Protein 7P4X (pdb70)

Organism: Aquarana catesbeiana (NCBI:txid8400)

InterPro domains:
  IPR004275 Frog antimicrobial peptide, propeptide [PF03032] (2-37)
  IPR012521 Frog antimicrobial peptide, brevinin-2/esculentin type [PF08023] (41-69)

Solvent-accessible surface area: 2917 Å² total; per-residue (Å²): 65,203,106,94,119,122,84,76,80,43,110,96,135,44,91,111,80,117,97,73,82,146,27,104,153,72,51,68,69,82,118

Secondary structure (DSSP, 8-state):
---TTHHHHHHHHHHHHHHHHHHHHSSSS--

Structure (mmCIF, N/CA/C/O backbone):
data_7P4X
#
_entry.id   7P4X
#
loop_
_atom_site.group_PDB
_atom_site.id
_atom_site.type_symbol
_atom_site.label_atom_id
_atom_site.label_alt_id
_atom_site.label_comp_id
_atom_site.label_asym_id
_atom_site.label_entity_id
_atom_site.label_seq_id
_atom_site.pdbx_PDB_ins_code
_atom_site.Cartn_x
_atom_site.Cartn_y
_atom_site.Cartn_z
_atom_site.occupancy
_atom_site.B_iso_or_equiv
_atom_site.auth_seq_id
_atom_site.auth_comp_id
_atom_site.auth_asym_id
_atom_site.auth_atom_id
_atom_site.pdbx_PDB_model_num
ATOM 1 N N . GLY A 1 1 ? 3.851 -2.023 -0.903 1.00 0.00 1 GLY A N 1
ATOM 2 C CA . GLY A 1 1 ? 4.284 -0.725 -0.435 1.00 0.00 1 GLY A CA 1
ATOM 3 C C . GLY A 1 1 ? 5.230 -0.103 -1.414 1.00 0.00 1 GLY A C 1
ATOM 4 O O . GLY A 1 1 ? 4.936 0.935 -2.002 1.00 0.00 1 GLY A O 1
ATOM 8 N N . PHE A 1 2 ? 6.398 -0.742 -1.604 1.00 0.00 2 PHE A N 1
ATOM 9 C CA . PHE A 1 2 ? 7.516 -0.199 -2.362 1.00 0.00 2 PHE A CA 1
ATOM 10 C C . PHE A 1 2 ? 7.787 -0.996 -3.630 1.00 0.00 2 PHE A C 1
ATOM 11 O O . PHE A 1 2 ? 8.844 -0.899 -4.245 1.00 0.00 2 PHE A O 1
ATOM 28 N N . LEU A 1 3 ? 6.824 -1.831 -4.066 1.00 0.00 3 LEU A N 1
ATOM 29 C CA . LEU A 1 3 ? 6.987 -2.708 -5.216 1.00 0.00 3 LEU A CA 1
ATOM 30 C C . LEU A 1 3 ? 6.830 -1.976 -6.549 1.00 0.00 3 LEU A C 1
ATOM 31 O O . LEU A 1 3 ? 7.161 -2.517 -7.600 1.00 0.00 3 LEU A O 1
ATOM 47 N N . ASP A 1 4 ? 6.260 -0.753 -6.517 1.00 0.00 4 ASP A N 1
ATOM 48 C CA . ASP A 1 4 ? 6.155 0.330 -7.493 1.00 0.00 4 ASP A CA 1
ATOM 49 C C . ASP A 1 4 ? 6.118 0.062 -8.994 1.00 0.00 4 ASP A C 1
ATOM 50 O O . ASP A 1 4 ? 6.517 0.861 -9.845 1.00 0.00 4 ASP A O 1
ATOM 59 N N . ILE A 1 5 ? 5.534 -1.088 -9.312 1.00 0.00 5 ILE A N 1
ATOM 60 C CA . ILE A 1 5 ? 5.125 -1.573 -10.603 1.00 0.00 5 ILE A CA 1
ATOM 61 C C . ILE A 1 5 ? 3.844 -2.262 -10.196 1.00 0.00 5 ILE A C 1
ATOM 62 O O . ILE A 1 5 ? 2.751 -1.769 -10.446 1.00 0.00 5 ILE A O 1
ATOM 78 N N . ILE A 1 6 ? 3.971 -3.356 -9.411 1.00 0.00 6 ILE A N 1
ATOM 79 C CA . ILE A 1 6 ? 2.896 -4.223 -8.938 1.00 0.00 6 ILE A CA 1
ATOM 80 C C . ILE A 1 6 ? 1.823 -3.480 -8.151 1.00 0.00 6 ILE A C 1
ATOM 81 O O . ILE A 1 6 ? 0.630 -3.729 -8.311 1.00 0.00 6 ILE A O 1
ATOM 97 N N . LYS A 1 7 ? 2.231 -2.492 -7.318 1.00 0.00 7 LYS A N 1
ATOM 98 C CA . LYS A 1 7 ? 1.338 -1.662 -6.520 1.00 0.00 7 LYS A CA 1
ATOM 99 C C . LYS A 1 7 ? 0.313 -0.889 -7.346 1.00 0.00 7 LYS A C 1
ATOM 100 O O . LYS A 1 7 ? -0.772 -0.578 -6.858 1.00 0.00 7 LYS A O 1
ATOM 119 N N . ASP A 1 8 ? 0.614 -0.582 -8.627 1.00 0.00 8 ASP A N 1
ATOM 120 C CA . ASP A 1 8 ? -0.269 0.228 -9.436 1.00 0.00 8 ASP A CA 1
ATOM 121 C C . ASP A 1 8 ? -0.621 -0.381 -10.780 1.00 0.00 8 ASP A C 1
ATOM 122 O O . ASP A 1 8 ? -1.740 -0.177 -11.239 1.00 0.00 8 ASP A O 1
ATOM 131 N N . THR A 1 9 ? 0.219 -1.223 -11.417 1.00 0.00 9 THR A N 1
ATOM 132 C CA . THR A 1 9 ? -0.178 -1.933 -12.639 1.00 0.00 9 THR A CA 1
ATOM 133 C C . THR A 1 9 ? -1.316 -2.907 -12.414 1.00 0.00 9 THR A C 1
ATOM 134 O O . THR A 1 9 ? -2.237 -3.000 -13.220 1.00 0.00 9 THR A O 1
ATOM 145 N N . GLY A 1 10 ? -1.315 -3.633 -11.273 1.00 0.00 10 GLY A N 1
ATOM 146 C CA . GLY A 1 10 ? -2.415 -4.524 -10.913 1.00 0.00 10 GLY A CA 1
ATOM 147 C C . GLY A 1 10 ? -3.705 -3.800 -10.613 1.00 0.00 10 GLY A C 1
ATOM 148 O O . GLY A 1 10 ? -4.789 -4.266 -10.957 1.00 0.00 10 GLY A O 1
ATOM 152 N N . LYS A 1 11 ? -3.622 -2.60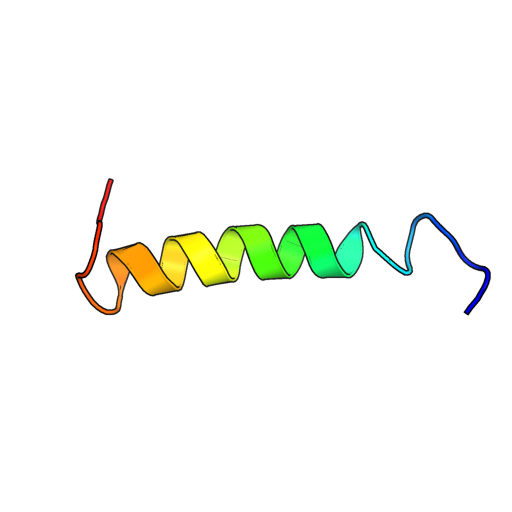3 -9.992 1.00 0.00 11 LYS A N 1
ATOM 153 C CA . LYS A 1 11 ? -4.783 -1.755 -9.778 1.00 0.00 11 LYS A CA 1
ATOM 154 C C . LYS A 1 11 ? -5.316 -1.176 -11.078 1.00 0.00 11 LYS A C 1
ATOM 155 O O . LYS A 1 11 ? -6.515 -1.210 -11.328 1.00 0.00 11 LYS A O 1
ATOM 174 N N . GLU A 1 12 ? -4.428 -0.680 -11.963 1.00 0.00 12 GLU A N 1
ATOM 175 C CA . GLU A 1 12 ? -4.762 -0.138 -13.270 1.00 0.00 12 GLU A CA 1
ATOM 176 C C . GLU A 1 12 ? -5.424 -1.172 -14.172 1.00 0.00 12 GLU A C 1
ATOM 177 O O . GLU A 1 12 ? -6.452 -0.920 -14.798 1.00 0.00 12 GLU A O 1
ATOM 189 N N . PHE A 1 13 ? -4.902 -2.417 -14.191 1.00 0.00 13 PHE A N 1
ATOM 190 C CA . PHE A 1 13 ? -5.495 -3.521 -14.923 1.00 0.00 13 PHE A CA 1
ATOM 191 C C . PHE A 1 13 ? -6.928 -3.817 -14.483 1.00 0.00 13 PHE A C 1
ATOM 192 O O . PHE A 1 13 ? -7.836 -3.899 -15.309 1.00 0.00 13 PHE A O 1
ATOM 209 N N . ALA A 1 14 ? -7.175 -3.906 -13.159 1.00 0.00 14 ALA A N 1
ATOM 210 C CA . ALA A 1 14 ? -8.507 -4.075 -12.619 1.00 0.00 14 ALA A CA 1
ATOM 211 C C . ALA A 1 14 ? -9.433 -2.883 -12.857 1.00 0.00 14 ALA A C 1
ATOM 212 O O . ALA A 1 14 ? -10.554 -3.045 -13.332 1.00 0.00 14 ALA A O 1
ATOM 219 N N . VAL A 1 15 ? -8.972 -1.644 -12.586 1.00 0.00 15 VAL A N 1
ATOM 220 C CA . VAL A 1 15 ? -9.740 -0.412 -12.736 1.00 0.00 15 VAL A CA 1
ATOM 221 C C . VAL A 1 15 ? -10.159 -0.154 -14.174 1.00 0.00 15 VAL A C 1
ATOM 222 O O . VAL A 1 15 ? -11.295 0.236 -14.437 1.00 0.00 15 VAL A O 1
ATOM 235 N N . LYS A 1 16 ? -9.278 -0.418 -15.159 1.00 0.00 16 LYS A N 1
ATOM 236 C CA . LYS A 1 16 ? -9.594 -0.311 -16.573 1.00 0.00 16 LYS A CA 1
ATOM 237 C C . LYS A 1 16 ? -10.752 -1.210 -16.996 1.00 0.00 16 LYS A C 1
ATOM 238 O O . LYS A 1 16 ? -11.686 -0.782 -17.679 1.00 0.00 16 LYS A O 1
ATOM 257 N N . ILE A 1 17 ? -10.735 -2.485 -16.552 1.00 0.00 17 ILE A N 1
ATOM 258 C CA . ILE A 1 17 ? -11.813 -3.432 -16.784 1.00 0.00 17 ILE A CA 1
ATOM 259 C C . ILE A 1 17 ? -13.078 -3.026 -16.041 1.00 0.00 17 ILE A C 1
ATOM 260 O O . ILE A 1 17 ? -14.158 -2.963 -16.625 1.00 0.00 17 ILE A O 1
ATOM 276 N N . LEU A 1 18 ? -12.971 -2.668 -14.745 1.00 0.00 18 LEU A N 1
ATOM 277 C CA . LEU A 1 18 ? -14.092 -2.254 -13.918 1.00 0.00 18 LEU A CA 1
ATOM 278 C C . LEU A 1 18 ? -14.788 -0.999 -14.410 1.00 0.00 18 LEU A C 1
ATOM 279 O O . LEU A 1 18 ? -16.013 -0.938 -14.424 1.00 0.00 18 LEU A O 1
ATOM 295 N N . ASN A 1 19 ? -14.046 0.033 -14.858 1.00 0.00 19 ASN A N 1
ATOM 296 C CA . ASN A 1 19 ? -14.624 1.231 -15.441 1.00 0.00 19 ASN A CA 1
ATOM 297 C C . ASN A 1 19 ? -15.361 0.949 -16.754 1.00 0.00 19 ASN A C 1
ATOM 298 O O . ASN A 1 19 ? -16.468 1.433 -16.983 1.00 0.00 19 ASN A O 1
ATOM 309 N N . ASN A 1 20 ? -14.786 0.106 -17.642 1.00 0.00 20 ASN A N 1
ATOM 310 C CA . ASN A 1 20 ? -15.450 -0.316 -18.868 1.00 0.00 20 ASN A CA 1
ATOM 311 C C . ASN A 1 20 ? -16.724 -1.118 -18.578 1.00 0.00 20 ASN A C 1
ATOM 312 O O . ASN A 1 20 ? -17.790 -0.869 -19.140 1.00 0.00 20 ASN A O 1
ATOM 323 N N . LEU A 1 21 ? -16.656 -2.059 -17.616 1.00 0.00 21 LEU A N 1
ATOM 324 C CA . LEU A 1 21 ? -17.804 -2.793 -17.117 1.00 0.00 21 LEU A CA 1
ATOM 325 C C . LEU A 1 21 ? -18.850 -1.899 -16.470 1.00 0.00 21 LEU A C 1
ATOM 326 O O . LEU A 1 21 ? -20.040 -2.091 -16.685 1.00 0.00 21 LEU A O 1
ATOM 342 N N . LYS A 1 22 ? -18.463 -0.867 -15.696 1.00 0.00 22 LYS A N 1
ATOM 343 C CA . LYS A 1 22 ? -19.385 0.111 -15.139 1.00 0.00 22 LYS A CA 1
ATOM 344 C C . LYS A 1 22 ? -20.153 0.870 -16.216 1.00 0.00 22 LYS A C 1
ATOM 345 O O . LYS A 1 22 ? -21.369 1.032 -16.130 1.00 0.00 22 LYS A O 1
ATOM 364 N N . CYS A 1 23 ? -19.464 1.296 -17.293 1.00 0.00 23 CYS A N 1
ATOM 365 C CA . CYS A 1 23 ? -20.080 1.895 -18.466 1.00 0.00 23 CYS A CA 1
ATOM 366 C C . CYS A 1 23 ? -21.049 0.983 -19.202 1.00 0.00 23 CYS A C 1
ATOM 367 O O . CYS A 1 23 ? -22.143 1.405 -19.572 1.00 0.00 23 CYS A O 1
ATOM 374 N N . LYS A 1 24 ? -20.685 -0.294 -19.442 1.00 0.00 24 LYS A N 1
ATOM 375 C CA . LYS A 1 24 ? -21.560 -1.219 -20.144 1.00 0.00 24 LYS A CA 1
ATOM 376 C C . LYS A 1 24 ? -22.664 -1.835 -19.294 1.00 0.00 24 LYS A C 1
ATOM 377 O O . LYS A 1 24 ? -23.816 -1.884 -19.710 1.00 0.00 24 LYS A O 1
ATOM 396 N N . LEU A 1 25 ? -22.354 -2.318 -18.077 1.00 0.00 25 LEU A N 1
ATOM 397 C CA . LEU A 1 25 ? -23.263 -3.125 -17.280 1.00 0.00 25 LEU 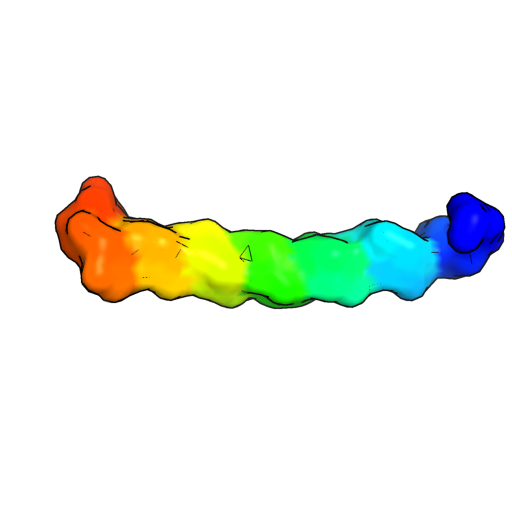A CA 1
ATOM 398 C C . LEU A 1 25 ? -24.207 -2.290 -16.426 1.00 0.00 25 LEU A C 1
ATOM 399 O O . LEU A 1 25 ? -25.266 -2.753 -16.012 1.00 0.00 25 LEU A O 1
ATOM 415 N N . ALA A 1 26 ? -23.883 -1.000 -16.187 1.00 0.00 26 ALA A N 1
ATOM 416 C CA . ALA A 1 26 ? -24.831 -0.073 -15.596 1.00 0.00 26 ALA A CA 1
ATOM 417 C C . ALA A 1 26 ? -25.445 0.823 -16.661 1.00 0.00 26 ALA A C 1
ATOM 418 O O . ALA A 1 26 ? -26.253 1.695 -16.362 1.00 0.00 26 ALA A O 1
ATOM 425 N N . GLY A 1 27 ? -25.076 0.616 -17.945 1.00 0.00 27 GLY A N 1
ATOM 426 C CA . GLY A 1 27 ? -25.723 1.237 -19.098 1.00 0.00 27 GLY A CA 1
ATOM 427 C C . GLY A 1 27 ? -25.365 2.674 -19.368 1.00 0.00 27 GLY A C 1
ATOM 428 O O . GLY A 1 27 ? -25.889 3.278 -20.296 1.00 0.00 27 GLY A O 1
ATOM 432 N N . GLY A 1 28 ? -24.453 3.271 -18.576 1.00 0.00 28 GLY A N 1
ATOM 433 C CA . GLY A 1 28 ? -24.230 4.715 -18.598 1.00 0.00 28 GLY A CA 1
ATOM 434 C C . GLY A 1 28 ? -23.377 5.248 -19.715 1.00 0.00 28 GLY A C 1
ATOM 435 O O . GLY A 1 28 ? -23.386 6.446 -19.974 1.00 0.00 28 GLY A O 1
ATOM 439 N N . CYS A 1 29 ? -22.628 4.381 -20.417 1.00 0.00 29 CYS A N 1
ATOM 440 C CA . CYS A 1 29 ? -21.827 4.803 -21.560 1.00 0.00 29 CYS A CA 1
ATOM 441 C C . CYS A 1 29 ? -21.302 3.618 -22.372 1.00 0.00 29 CYS A C 1
ATOM 442 O O . CYS A 1 29 ? -20.096 3.553 -22.610 1.00 0.00 29 CYS A O 1
ATOM 449 N N . PRO A 1 30 ? -22.088 2.626 -22.796 1.00 0.00 30 PRO A N 1
ATOM 450 C CA . PRO A 1 30 ? -21.573 1.469 -23.526 1.00 0.00 30 PRO A CA 1
ATOM 451 C C . PRO A 1 30 ? -20.853 1.763 -24.851 1.00 0.00 30 PRO A C 1
ATOM 452 O O . PRO A 1 30 ? -21.519 2.261 -25.757 1.00 0.00 30 PRO A O 1
ATOM 463 N N . PRO A 1 31 ? -19.587 1.418 -25.104 1.00 0.00 31 PRO A N 1
ATOM 464 C CA . PRO A 1 31 ? -19.043 1.469 -26.458 1.00 0.00 31 PRO A CA 1
ATOM 465 C C . PRO A 1 31 ? -19.526 0.283 -27.275 1.00 0.00 31 PRO A C 1
ATOM 466 O O . PRO A 1 31 ? -19.645 -0.824 -26.724 1.00 0.00 31 PRO A O 1
ATOM 477 N N . GLY A 1 1 ? 1.727 -2.304 -3.240 1.00 0.00 1 GLY A N 2
ATOM 478 C CA . GLY A 1 1 ? 1.378 -1.669 -1.979 1.00 0.00 1 GLY A CA 2
ATOM 479 C C . GLY A 1 1 ? 2.330 -0.569 -1.640 1.00 0.00 1 GLY A C 2
ATOM 480 O O . GLY A 1 1 ? 2.147 0.137 -0.658 1.00 0.00 1 GLY A O 2
ATOM 484 N N . PHE A 1 2 ? 3.342 -0.392 -2.502 1.00 0.00 2 PHE A N 2
ATOM 485 C CA . PHE A 1 2 ? 4.512 0.454 -2.316 1.00 0.00 2 PHE A CA 2
ATOM 486 C C . PHE A 1 2 ? 5.536 0.055 -3.366 1.00 0.00 2 PHE A C 2
ATOM 487 O O . PHE A 1 2 ? 6.244 0.893 -3.913 1.00 0.00 2 PHE A O 2
ATOM 504 N N . LEU A 1 3 ? 5.597 -1.247 -3.718 1.00 0.00 3 LEU A N 2
ATOM 505 C CA . LEU A 1 3 ? 6.673 -1.854 -4.482 1.00 0.00 3 LEU A CA 2
ATOM 506 C C . LEU A 1 3 ? 6.708 -1.538 -5.983 1.00 0.00 3 LEU A C 2
ATOM 507 O O . LEU A 1 3 ? 6.620 -2.439 -6.818 1.00 0.00 3 LEU A O 2
ATOM 523 N N . ASP A 1 4 ? 6.812 -0.237 -6.331 1.00 0.00 4 ASP A N 2
ATOM 524 C CA . ASP A 1 4 ? 7.347 0.411 -7.529 1.00 0.00 4 ASP A CA 2
ATOM 525 C C . ASP A 1 4 ? 6.738 0.088 -8.913 1.00 0.00 4 ASP A C 2
ATOM 526 O O . ASP A 1 4 ? 6.753 0.900 -9.841 1.00 0.00 4 ASP A O 2
ATOM 535 N N . ILE A 1 5 ? 6.113 -1.084 -9.063 1.00 0.00 5 ILE A N 2
ATOM 536 C CA . ILE A 1 5 ? 5.445 -1.530 -10.270 1.00 0.00 5 ILE A CA 2
ATOM 537 C C . ILE A 1 5 ? 4.110 -2.105 -9.851 1.00 0.00 5 ILE A C 2
ATOM 538 O O . ILE A 1 5 ? 3.059 -1.805 -10.421 1.00 0.00 5 ILE A O 2
ATOM 554 N N . ILE A 1 6 ? 4.112 -2.909 -8.764 1.00 0.00 6 ILE A N 2
ATOM 555 C CA . ILE A 1 6 ? 2.967 -3.641 -8.232 1.00 0.00 6 ILE A CA 2
ATOM 556 C C . ILE A 1 6 ? 1.849 -2.708 -7.796 1.00 0.00 6 ILE A C 2
ATOM 557 O O . ILE A 1 6 ? 0.667 -2.963 -8.020 1.00 0.00 6 ILE A O 2
ATOM 573 N N . LYS A 1 7 ? 2.218 -1.546 -7.214 1.00 0.00 7 LYS A N 2
ATOM 574 C CA . LYS A 1 7 ? 1.289 -0.572 -6.669 1.00 0.00 7 LYS A CA 2
ATOM 575 C C . LYS A 1 7 ? 0.382 0.076 -7.706 1.00 0.00 7 LYS A C 2
ATOM 576 O O . LYS A 1 7 ? -0.625 0.687 -7.351 1.00 0.00 7 LYS A O 2
ATOM 595 N N . ASP A 1 8 ? 0.706 -0.003 -9.013 1.00 0.00 8 ASP A N 2
ATOM 596 C CA . ASP A 1 8 ? -0.177 0.561 -10.013 1.00 0.00 8 ASP A CA 2
ATOM 597 C C . ASP A 1 8 ? -0.473 -0.371 -11.176 1.00 0.00 8 ASP A C 2
ATOM 598 O O . ASP A 1 8 ? -1.562 -0.305 -11.730 1.00 0.00 8 ASP A O 2
ATOM 607 N N . THR A 1 9 ? 0.406 -1.325 -11.542 1.00 0.00 9 THR A N 2
ATOM 608 C CA . THR A 1 9 ? 0.075 -2.306 -12.588 1.00 0.00 9 THR A CA 2
ATOM 609 C C . THR A 1 9 ? -1.099 -3.205 -12.226 1.00 0.00 9 THR A C 2
ATOM 610 O O . THR A 1 9 ? -2.022 -3.395 -13.018 1.00 0.00 9 THR A O 2
ATOM 621 N N . GLY A 1 10 ? -1.132 -3.722 -10.977 1.00 0.00 10 GLY A N 2
ATOM 622 C CA . GLY A 1 10 ? -2.264 -4.495 -10.469 1.00 0.00 10 GLY A CA 2
ATOM 623 C C . GLY A 1 10 ? -3.516 -3.675 -10.290 1.00 0.00 10 GLY A C 2
ATOM 624 O O . GLY A 1 10 ? -4.628 -4.156 -10.497 1.00 0.00 10 GLY A O 2
ATOM 628 N N . LYS A 1 11 ? -3.363 -2.379 -9.942 1.00 0.00 11 LYS A N 2
ATOM 629 C CA . LYS A 1 11 ? -4.469 -1.438 -9.902 1.00 0.00 11 LYS A CA 2
ATOM 630 C C . LYS A 1 11 ? -5.063 -1.205 -11.276 1.00 0.00 11 LYS A C 2
ATOM 631 O O . LYS A 1 11 ? -6.271 -1.286 -11.462 1.00 0.00 11 LYS A O 2
ATOM 650 N N . GLU A 1 12 ? -4.220 -0.933 -12.289 1.00 0.00 12 GLU A N 2
ATOM 651 C CA . GLU A 1 12 ? -4.651 -0.625 -13.635 1.00 0.00 12 GLU A CA 2
ATOM 652 C C . GLU A 1 12 ? -5.382 -1.751 -14.317 1.00 0.00 12 GLU A C 2
ATOM 653 O O . GLU A 1 12 ? -6.396 -1.507 -14.967 1.00 0.00 12 GLU A O 2
ATOM 665 N N . PHE A 1 13 ? -4.933 -3.010 -14.146 1.00 0.00 13 PHE A N 2
ATOM 666 C CA . PHE A 1 13 ? -5.640 -4.160 -14.679 1.00 0.00 13 PHE A CA 2
ATOM 667 C C . PHE A 1 13 ? -7.068 -4.273 -14.134 1.00 0.00 13 PHE A C 2
ATOM 668 O O . PHE A 1 13 ? -8.032 -4.345 -14.891 1.00 0.00 13 PHE A O 2
ATOM 685 N N . ALA A 1 14 ? -7.254 -4.203 -12.800 1.00 0.00 14 ALA A N 2
ATOM 686 C CA . ALA A 1 14 ? -8.578 -4.250 -12.216 1.00 0.00 14 ALA A CA 2
ATOM 687 C C . ALA A 1 14 ? -9.427 -3.008 -12.489 1.00 0.00 14 ALA A C 2
ATOM 688 O O . ALA A 1 14 ? -10.568 -3.095 -12.940 1.00 0.00 14 ALA A O 2
ATOM 695 N N . VAL A 1 15 ? -8.871 -1.802 -12.261 1.00 0.00 15 VAL A N 2
ATOM 696 C CA . VAL A 1 15 ? -9.575 -0.536 -12.395 1.00 0.00 15 VAL A CA 2
ATOM 697 C C . VAL A 1 15 ? -9.973 -0.231 -13.824 1.00 0.00 15 VAL A C 2
ATOM 698 O O . VAL A 1 15 ? -11.082 0.234 -14.078 1.00 0.00 15 VAL A O 2
ATOM 711 N N . LYS A 1 16 ? -9.112 -0.493 -14.829 1.00 0.00 16 LYS A N 2
ATOM 712 C CA . LYS A 1 16 ? -9.491 -0.257 -16.212 1.00 0.00 16 LYS A CA 2
ATOM 713 C C . LYS A 1 16 ? -10.577 -1.205 -16.722 1.00 0.00 16 LYS A C 2
ATOM 714 O O . LYS A 1 16 ? -11.476 -0.798 -17.458 1.00 0.00 16 LYS A O 2
ATOM 733 N N . ILE A 1 17 ? -10.568 -2.487 -16.289 1.00 0.00 17 ILE A N 2
ATOM 734 C CA . ILE A 1 17 ? -11.677 -3.407 -16.523 1.00 0.00 17 ILE A CA 2
ATOM 735 C C . ILE A 1 17 ? -12.963 -2.932 -15.846 1.00 0.00 17 ILE A C 2
ATOM 736 O O . ILE A 1 17 ? -14.017 -2.886 -16.477 1.00 0.00 17 ILE A O 2
ATOM 752 N N . LEU A 1 18 ? -12.908 -2.478 -14.575 1.00 0.00 18 LEU A N 2
ATOM 753 C CA . LEU A 1 18 ? -14.042 -1.880 -13.877 1.00 0.00 18 LEU A CA 2
ATOM 754 C C . LEU A 1 18 ? -14.579 -0.618 -14.549 1.00 0.00 18 LEU A C 2
ATOM 755 O O . LEU A 1 18 ? -15.786 -0.409 -14.640 1.00 0.00 18 LEU A O 2
ATOM 771 N N . ASN A 1 19 ? -13.694 0.246 -15.083 1.00 0.00 19 ASN A N 2
ATOM 772 C CA . ASN A 1 19 ? -14.046 1.410 -15.879 1.00 0.00 19 ASN A CA 2
ATOM 773 C C . ASN A 1 19 ? -14.816 1.029 -17.148 1.00 0.00 19 ASN A C 2
ATOM 774 O O . ASN A 1 19 ? -15.821 1.653 -17.483 1.00 0.00 19 ASN A O 2
ATOM 785 N N . ASN A 1 20 ? -14.376 -0.025 -17.865 1.00 0.00 20 ASN A N 2
ATOM 786 C CA . ASN A 1 20 ? -15.082 -0.584 -19.007 1.00 0.00 20 ASN A CA 2
ATOM 787 C C . ASN A 1 20 ? -16.437 -1.187 -18.607 1.00 0.00 20 ASN A C 2
ATOM 788 O O . ASN A 1 20 ? -17.464 -0.955 -19.243 1.00 0.00 20 ASN A O 2
ATOM 799 N N . LEU A 1 21 ? -16.491 -1.939 -17.488 1.00 0.00 21 LEU A N 2
ATOM 800 C CA . LEU A 1 21 ? -17.719 -2.474 -16.924 1.00 0.00 21 LEU A CA 2
ATOM 801 C C . LEU A 1 21 ? -18.716 -1.402 -16.504 1.00 0.00 21 LEU A C 2
ATOM 802 O O . LEU A 1 21 ? -19.918 -1.553 -16.695 1.00 0.00 21 LEU A O 2
ATOM 818 N N . LYS A 1 22 ? -18.264 -0.259 -15.959 1.00 0.00 22 LYS A N 2
ATOM 819 C CA . LYS A 1 22 ? -19.126 0.875 -15.671 1.00 0.00 22 LYS A CA 2
ATOM 820 C C . LYS A 1 22 ? -19.830 1.416 -16.916 1.00 0.00 22 LYS A C 2
ATOM 821 O O . LYS A 1 22 ? -21.030 1.688 -16.910 1.00 0.00 22 LYS A O 2
ATOM 840 N N . CYS A 1 23 ? -19.102 1.533 -18.041 1.00 0.00 23 CYS A N 2
ATOM 841 C CA . CYS A 1 23 ? -19.694 1.873 -19.320 1.00 0.00 23 CYS A CA 2
ATOM 842 C C . CYS A 1 23 ? -20.600 0.797 -19.910 1.00 0.00 23 CYS A C 2
ATOM 843 O O . CYS A 1 23 ? -21.710 1.078 -20.351 1.00 0.00 23 CYS A O 2
ATOM 850 N N . LYS A 1 24 ? -20.149 -0.473 -19.944 1.00 0.00 24 LYS A N 2
ATOM 851 C CA . LYS A 1 24 ? -20.854 -1.547 -20.628 1.00 0.00 24 LYS A CA 2
ATOM 852 C C . LYS A 1 24 ? -21.902 -2.282 -19.809 1.00 0.00 24 LYS A C 2
ATOM 853 O O . LYS A 1 24 ? -23.010 -2.501 -20.286 1.00 0.00 24 LYS A O 2
ATOM 872 N N . LEU A 1 25 ? -21.574 -2.705 -18.575 1.00 0.00 25 LEU A N 2
ATOM 873 C CA . LEU A 1 25 ? -22.437 -3.513 -17.727 1.00 0.00 25 LEU A CA 2
ATOM 874 C C . LEU A 1 25 ? -23.399 -2.654 -16.929 1.00 0.00 25 LEU A C 2
ATOM 875 O O . LEU A 1 25 ? -24.566 -2.990 -16.751 1.00 0.00 25 LEU A O 2
ATOM 891 N N . ALA A 1 26 ? -22.932 -1.488 -16.443 1.00 0.00 26 ALA A N 2
ATOM 892 C CA . ALA A 1 26 ? -23.762 -0.595 -15.660 1.00 0.00 26 ALA A CA 2
ATOM 893 C C . ALA A 1 26 ? -24.392 0.492 -16.519 1.00 0.00 26 ALA A C 2
ATOM 894 O O . ALA A 1 26 ? -25.129 1.339 -16.023 1.00 0.00 26 ALA A O 2
ATOM 901 N N . GLY A 1 27 ? -24.143 0.464 -17.847 1.00 0.00 27 GLY A N 2
ATOM 902 C CA . GLY A 1 27 ? -24.860 1.281 -18.819 1.00 0.00 27 GLY A CA 2
ATOM 903 C C . GLY A 1 27 ? -24.439 2.722 -18.918 1.00 0.00 27 GLY A C 2
ATOM 904 O O . GLY A 1 27 ? -25.082 3.504 -19.609 1.00 0.00 27 GLY A O 2
ATOM 908 N N . GLY A 1 28 ? -23.351 3.135 -18.239 1.00 0.00 28 GLY A N 2
ATOM 909 C CA . GLY A 1 28 ? -23.056 4.553 -18.041 1.00 0.00 28 GLY A CA 2
ATOM 910 C C . GLY A 1 28 ? -22.447 5.297 -19.201 1.00 0.00 28 GLY A C 2
ATOM 911 O O . GLY A 1 28 ? -22.308 6.513 -19.135 1.00 0.00 28 GLY A O 2
ATOM 915 N N . CYS A 1 29 ? -22.084 4.590 -20.287 1.00 0.00 29 CYS A N 2
ATOM 916 C CA . CYS A 1 29 ? -21.455 5.163 -21.474 1.00 0.00 29 CYS A CA 2
ATOM 917 C C . CYS A 1 29 ? -21.135 4.088 -22.516 1.00 0.00 29 CYS A C 2
ATOM 918 O O . CYS A 1 29 ? -20.015 4.068 -23.023 1.00 0.00 29 CYS A O 2
ATOM 925 N N . PRO A 1 30 ? -22.007 3.128 -22.832 1.00 0.00 30 PRO A N 2
ATOM 926 C CA . PRO A 1 30 ? -21.638 1.938 -23.600 1.00 0.00 30 PRO A CA 2
ATOM 927 C C . PRO A 1 30 ? -21.039 2.188 -24.993 1.00 0.00 30 PRO A C 2
ATOM 928 O O . PRO A 1 30 ? -21.767 2.708 -25.837 1.00 0.00 30 PRO A O 2
ATOM 939 N N . PRO A 1 31 ? -19.820 1.780 -25.354 1.00 0.00 31 PRO A N 2
ATOM 940 C CA . PRO A 1 31 ? -19.355 1.913 -26.732 1.00 0.00 31 PRO A CA 2
ATOM 941 C C . PRO A 1 31 ? -19.925 0.804 -27.597 1.00 0.00 31 PRO A C 2
ATOM 942 O O . PRO A 1 31 ? -20.277 -0.257 -27.059 1.00 0.00 31 PRO A O 2
ATOM 953 N N . GLY A 1 1 ? 0.754 1.646 -3.167 1.00 0.00 1 GLY A N 3
ATOM 954 C CA . GLY A 1 1 ? 1.945 1.804 -3.982 1.00 0.00 1 GLY A CA 3
ATOM 955 C C . GLY A 1 1 ? 3.217 1.476 -3.249 1.00 0.00 1 GLY A C 3
ATOM 956 O O . GLY A 1 1 ? 3.197 0.982 -2.119 1.00 0.00 1 GLY A O 3
ATOM 960 N N . PHE A 1 2 ? 4.345 1.717 -3.931 1.00 0.00 2 PHE A N 3
ATOM 961 C CA . PHE A 1 2 ? 5.724 1.607 -3.486 1.00 0.00 2 PHE A CA 3
ATOM 962 C C . PHE A 1 2 ? 6.260 0.201 -3.681 1.00 0.00 2 PHE A C 3
ATOM 963 O O . PHE A 1 2 ? 7.256 -0.190 -3.079 1.00 0.00 2 PHE A O 3
ATOM 980 N N . LEU A 1 3 ? 5.623 -0.587 -4.571 1.00 0.00 3 LEU A N 3
ATOM 981 C CA . LEU A 1 3 ? 6.067 -1.925 -4.926 1.00 0.00 3 LEU A CA 3
ATOM 982 C C . LEU A 1 3 ? 6.376 -1.957 -6.417 1.00 0.00 3 LEU A C 3
ATOM 983 O O . LEU A 1 3 ? 6.583 -3.023 -6.998 1.00 0.00 3 LEU A O 3
ATOM 999 N N . ASP A 1 4 ? 6.394 -0.767 -7.058 1.00 0.00 4 ASP A N 3
ATOM 1000 C CA . ASP A 1 4 ? 6.807 -0.428 -8.413 1.00 0.00 4 ASP A CA 3
ATOM 1001 C C . ASP A 1 4 ? 5.947 -1.017 -9.544 1.00 0.00 4 ASP A C 3
ATOM 1002 O O . ASP A 1 4 ? 5.857 -0.478 -10.646 1.00 0.00 4 ASP A O 3
ATOM 1011 N N . ILE A 1 5 ? 5.218 -2.105 -9.247 1.00 0.00 5 ILE A N 3
ATOM 1012 C CA . ILE A 1 5 ? 4.291 -2.783 -10.131 1.00 0.00 5 ILE A CA 3
ATOM 1013 C C . ILE A 1 5 ? 3.056 -3.142 -9.324 1.00 0.00 5 ILE A C 3
ATOM 1014 O O . ILE A 1 5 ? 1.933 -2.755 -9.641 1.00 0.00 5 ILE A O 3
ATOM 1030 N N . ILE A 1 6 ? 3.229 -3.923 -8.237 1.00 0.00 6 ILE A N 3
ATOM 1031 C CA . ILE A 1 6 ? 2.181 -4.716 -7.603 1.00 0.00 6 ILE A CA 3
ATOM 1032 C C . ILE A 1 6 ? 0.975 -3.926 -7.108 1.00 0.00 6 ILE A C 3
ATOM 1033 O O . ILE A 1 6 ? -0.171 -4.316 -7.325 1.00 0.00 6 ILE A O 3
ATOM 1049 N N . LYS A 1 7 ? 1.184 -2.762 -6.466 1.00 0.00 7 LYS A N 3
ATOM 1050 C CA . LYS A 1 7 ? 0.094 -1.940 -5.971 1.00 0.00 7 LYS A CA 3
ATOM 1051 C C . LYS A 1 7 ? 0.097 -0.627 -6.726 1.00 0.00 7 LYS A C 3
ATOM 1052 O O . LYS A 1 7 ? -0.524 0.358 -6.328 1.00 0.00 7 LYS A O 3
ATOM 1071 N N . ASP A 1 8 ? 0.814 -0.595 -7.854 1.00 0.00 8 ASP A N 3
ATOM 1072 C CA . ASP A 1 8 ? 1.283 0.621 -8.467 1.00 0.00 8 ASP A CA 3
ATOM 1073 C C . ASP A 1 8 ? 0.736 0.711 -9.883 1.00 0.00 8 ASP A C 3
ATOM 1074 O O . ASP A 1 8 ? 0.207 1.747 -10.274 1.00 0.00 8 ASP A O 3
ATOM 1083 N N . THR A 1 9 ? 0.782 -0.408 -10.639 1.00 0.00 9 THR A N 3
ATOM 1084 C CA . THR A 1 9 ? 0.108 -0.579 -11.926 1.00 0.00 9 THR A CA 3
ATOM 1085 C C . THR A 1 9 ? -0.761 -1.831 -11.941 1.00 0.00 9 THR A C 3
ATOM 1086 O O . THR A 1 9 ? -1.578 -2.036 -12.839 1.00 0.00 9 THR A O 3
ATOM 1097 N N . GLY A 1 10 ? -0.638 -2.714 -10.923 1.00 0.00 10 GLY A N 3
ATOM 1098 C CA . GLY A 1 10 ? -1.428 -3.940 -10.814 1.00 0.00 10 GLY A CA 3
ATOM 1099 C C . GLY A 1 10 ? -2.892 -3.726 -10.529 1.00 0.00 10 GLY A C 3
ATOM 1100 O O . GLY A 1 10 ? -3.743 -4.506 -10.950 1.00 0.00 10 GLY A O 3
ATOM 1104 N N . LYS A 1 11 ? -3.237 -2.636 -9.815 1.00 0.00 11 LYS A N 3
ATOM 1105 C CA . LYS A 1 11 ? -4.616 -2.264 -9.537 1.00 0.00 11 LYS A CA 3
ATOM 1106 C C . LYS A 1 11 ? -5.304 -1.800 -10.807 1.00 0.00 11 LYS A C 3
ATOM 1107 O O . LYS A 1 11 ? -6.437 -2.158 -11.117 1.00 0.00 11 LYS A O 3
ATOM 1126 N N . GLU A 1 12 ? -4.567 -0.986 -11.577 1.00 0.00 12 GLU A N 3
ATOM 1127 C CA . GLU A 1 12 ? -4.941 -0.252 -12.760 1.00 0.00 12 GLU A CA 3
ATOM 1128 C C . GLU A 1 12 ? -5.438 -1.157 -13.861 1.00 0.00 12 GLU A C 3
ATOM 1129 O O . GLU A 1 12 ? -6.394 -0.826 -14.557 1.00 0.00 12 GLU A O 3
ATOM 1141 N N . PHE A 1 13 ? -4.838 -2.354 -14.021 1.00 0.00 13 PHE A N 3
ATOM 1142 C CA . PHE A 1 13 ? -5.329 -3.370 -14.935 1.00 0.00 13 PHE A CA 3
ATOM 1143 C C . PHE A 1 13 ? -6.763 -3.807 -14.612 1.00 0.00 13 PHE A C 3
ATOM 1144 O O . PHE A 1 13 ? -7.646 -3.784 -15.470 1.00 0.00 13 PHE A O 3
ATOM 1161 N N . ALA A 1 14 ? -7.048 -4.133 -13.334 1.00 0.00 14 ALA A N 3
ATOM 1162 C CA . ALA A 1 14 ? -8.379 -4.467 -12.872 1.00 0.00 14 ALA A CA 3
ATOM 1163 C C . ALA A 1 14 ? -9.343 -3.286 -12.914 1.00 0.00 14 ALA A C 3
ATOM 1164 O O . ALA A 1 14 ? -10.458 -3.397 -13.415 1.00 0.00 14 ALA A O 3
ATOM 1171 N N . VAL A 1 15 ? -8.914 -2.098 -12.442 1.00 0.00 15 VAL A N 3
ATOM 1172 C CA . VAL A 1 15 ? -9.699 -0.868 -12.431 1.00 0.00 15 VAL A CA 3
ATOM 1173 C C . VAL A 1 15 ? -10.090 -0.415 -13.832 1.00 0.00 15 VAL A C 3
ATOM 1174 O O . VAL A 1 15 ? -11.230 -0.021 -14.081 1.00 0.00 15 VAL A O 3
ATOM 1187 N N . LYS A 1 16 ? -9.173 -0.506 -14.818 1.00 0.00 16 LYS A N 3
ATOM 1188 C CA . LYS A 1 16 ? -9.467 -0.229 -16.212 1.00 0.00 16 LYS A CA 3
ATOM 1189 C C . LYS A 1 16 ? -10.518 -1.168 -16.786 1.00 0.00 16 LYS A C 3
ATOM 1190 O O . LYS A 1 16 ? -11.421 -0.739 -17.505 1.00 0.00 16 LYS A O 3
ATOM 1209 N N . ILE A 1 17 ? -10.449 -2.479 -16.470 1.00 0.00 17 ILE A N 3
ATOM 1210 C CA . ILE A 1 17 ? -11.483 -3.442 -16.832 1.00 0.00 17 ILE A CA 3
ATOM 1211 C C . ILE A 1 17 ? -12.812 -3.140 -16.148 1.00 0.00 17 ILE A C 3
ATOM 1212 O O . ILE A 1 17 ? -13.845 -3.070 -16.810 1.00 0.00 17 ILE A O 3
ATOM 1228 N N . LEU A 1 18 ? -12.819 -2.870 -14.827 1.00 0.00 18 LEU A N 3
ATOM 1229 C CA . LEU A 1 18 ? -14.018 -2.540 -14.071 1.00 0.00 18 LEU A CA 3
ATOM 1230 C C . LEU A 1 18 ? -14.708 -1.272 -14.544 1.00 0.00 18 LEU A C 3
ATOM 1231 O O . LEU A 1 18 ? -15.918 -1.257 -14.737 1.00 0.00 18 LEU A O 3
ATOM 1247 N N . ASN A 1 19 ? -13.963 -0.182 -14.815 1.00 0.00 19 ASN A N 3
ATOM 1248 C CA . ASN A 1 19 ? -14.518 1.048 -15.362 1.00 0.00 19 ASN A CA 3
ATOM 1249 C C . ASN A 1 19 ? -15.114 0.840 -16.764 1.00 0.00 19 ASN A C 3
ATOM 1250 O O . ASN A 1 19 ? -16.188 1.331 -17.108 1.00 0.00 19 ASN A O 3
ATOM 1261 N N . ASN A 1 20 ? -14.438 0.029 -17.608 1.00 0.00 20 ASN A N 3
ATOM 1262 C CA . ASN A 1 20 ? -14.939 -0.380 -18.910 1.00 0.00 20 ASN A CA 3
ATOM 1263 C C . ASN A 1 20 ? -16.244 -1.175 -18.812 1.00 0.00 20 ASN A C 3
ATOM 1264 O O . ASN A 1 20 ? -17.167 -0.961 -19.597 1.00 0.00 20 ASN A O 3
ATOM 1275 N N . LEU A 1 21 ? -16.341 -2.110 -17.846 1.00 0.00 21 LEU A N 3
ATOM 1276 C CA . LEU A 1 21 ? -17.560 -2.832 -17.531 1.00 0.00 21 LEU A CA 3
ATOM 1277 C C . LEU A 1 21 ? -18.663 -1.931 -17.000 1.00 0.00 21 LEU A C 3
ATOM 1278 O O . LEU A 1 21 ? -19.793 -2.004 -17.473 1.00 0.00 21 LEU A O 3
ATOM 1294 N N . LYS A 1 22 ? -18.357 -1.005 -16.064 1.00 0.00 22 LYS A N 3
ATOM 1295 C CA . LYS A 1 22 ? -19.315 -0.056 -15.515 1.00 0.00 22 LYS A CA 3
ATOM 1296 C C . LYS A 1 22 ? -19.951 0.818 -16.576 1.00 0.00 22 LYS A C 3
ATOM 1297 O O . LYS A 1 22 ? -21.167 0.985 -16.608 1.00 0.00 22 LYS A O 3
ATOM 1316 N N . CYS A 1 23 ? -19.154 1.349 -17.524 1.00 0.00 23 CYS A N 3
ATOM 1317 C CA . CYS A 1 23 ? -19.691 2.085 -18.656 1.00 0.00 23 CYS A CA 3
ATOM 1318 C C . CYS A 1 23 ? -20.630 1.227 -19.499 1.00 0.00 23 CYS A C 3
ATOM 1319 O O . CYS A 1 23 ? -21.739 1.638 -19.835 1.00 0.00 23 CYS A O 3
ATOM 1326 N N . LYS A 1 24 ? -20.232 -0.025 -19.802 1.00 0.00 24 LYS A N 3
ATOM 1327 C CA . LYS A 1 24 ? -21.031 -0.934 -20.597 1.00 0.00 24 LYS A CA 3
ATOM 1328 C C . LYS A 1 24 ? -22.332 -1.422 -19.954 1.00 0.00 24 LYS A C 3
ATOM 1329 O O . LYS A 1 24 ? -23.353 -1.494 -20.640 1.00 0.00 24 LYS A O 3
ATOM 1348 N N . LEU A 1 25 ? -22.334 -1.796 -18.656 1.00 0.00 25 LEU A N 3
ATOM 1349 C CA . LEU A 1 25 ? -23.485 -2.450 -18.038 1.00 0.00 25 LEU A CA 3
ATOM 1350 C C . LEU A 1 25 ? -24.169 -1.677 -16.920 1.00 0.00 25 LEU A C 3
ATOM 1351 O O . LEU A 1 25 ? -25.335 -1.934 -16.636 1.00 0.00 25 LEU A O 3
ATOM 1367 N N . ALA A 1 26 ? -23.512 -0.682 -16.285 1.00 0.00 26 ALA A N 3
ATOM 1368 C CA . ALA A 1 26 ? -24.138 0.090 -15.220 1.00 0.00 26 ALA A CA 3
ATOM 1369 C C . ALA A 1 26 ? -24.559 1.469 -15.715 1.00 0.00 26 ALA A C 3
ATOM 1370 O O . ALA A 1 26 ? -25.267 2.207 -15.039 1.00 0.00 26 ALA A O 3
ATOM 1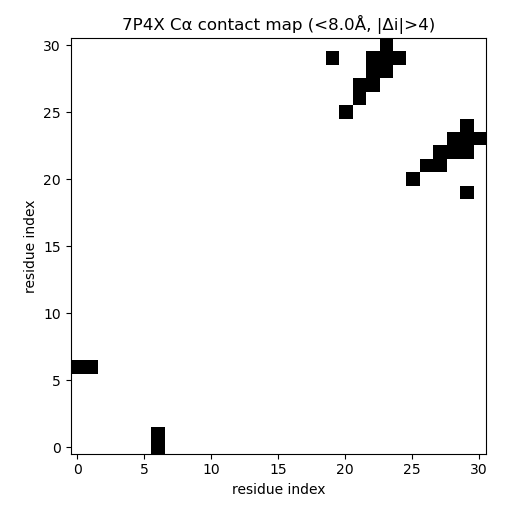377 N N . GLY A 1 27 ? -24.163 1.822 -16.955 1.00 0.00 27 GLY A N 3
ATOM 1378 C CA . GLY A 1 27 ? -24.631 3.009 -17.662 1.00 0.00 27 GLY A CA 3
ATOM 1379 C C . GLY A 1 27 ? -25.281 2.616 -18.955 1.00 0.00 27 GLY A C 3
ATOM 1380 O O . GLY A 1 27 ? -26.463 2.844 -19.184 1.00 0.00 27 GLY A O 3
ATOM 1384 N N . GLY A 1 28 ? -24.501 1.998 -19.860 1.00 0.00 28 GLY A N 3
ATOM 1385 C CA . GLY A 1 28 ? -25.015 1.373 -21.072 1.00 0.00 28 GLY A CA 3
ATOM 1386 C C . GLY A 1 28 ? -24.258 1.764 -22.309 1.00 0.00 28 GLY A C 3
ATOM 1387 O O . GLY A 1 28 ? -24.480 1.202 -23.382 1.00 0.00 28 GLY A O 3
ATOM 1391 N N . CYS A 1 29 ? -23.289 2.683 -22.185 1.00 0.00 29 CYS A N 3
ATOM 1392 C CA . CYS A 1 29 ? -22.518 3.233 -23.283 1.00 0.00 29 CYS A CA 3
ATOM 1393 C C . CYS A 1 29 ? -21.407 2.306 -23.775 1.00 0.00 29 CYS A C 3
ATOM 1394 O O . CYS A 1 29 ? -20.903 1.483 -23.009 1.00 0.00 29 CYS A O 3
ATOM 1401 N N . PRO A 1 30 ? -20.953 2.367 -25.020 1.00 0.00 30 PRO A N 3
ATOM 1402 C CA . PRO A 1 30 ? -19.588 1.979 -25.335 1.00 0.00 30 PRO A CA 3
ATOM 1403 C C . PRO A 1 30 ? -18.620 3.074 -24.862 1.00 0.00 30 PRO A C 3
ATOM 1404 O O . PRO A 1 30 ? -18.931 4.246 -25.072 1.00 0.00 30 PRO A O 3
ATOM 1415 N N . PRO A 1 31 ? -17.476 2.818 -24.244 1.00 0.00 31 PRO A N 3
ATOM 1416 C CA . PRO A 1 31 ? -16.532 3.877 -23.908 1.00 0.00 31 PRO A CA 3
ATOM 1417 C C . PRO A 1 31 ? -15.741 4.302 -25.135 1.00 0.00 31 PRO A C 3
ATOM 1418 O O . PRO A 1 31 ? -14.631 3.803 -25.334 1.00 0.00 31 PRO A O 3
ATOM 1429 N N . GLY A 1 1 ? 0.535 2.374 -3.576 1.00 0.00 1 GLY A N 4
ATOM 1430 C CA . GLY A 1 1 ? 1.786 2.097 -4.252 1.00 0.00 1 GLY A CA 4
ATOM 1431 C C . GLY A 1 1 ? 2.878 1.738 -3.288 1.00 0.00 1 GLY A C 4
ATOM 1432 O O . GLY A 1 1 ? 2.639 1.715 -2.078 1.00 0.00 1 GLY A O 4
ATOM 1436 N N . PHE A 1 2 ? 4.076 1.436 -3.836 1.00 0.00 2 PHE A N 4
ATOM 1437 C CA . PHE A 1 2 ? 5.383 1.249 -3.206 1.00 0.00 2 PHE A CA 4
ATOM 1438 C C . PHE A 1 2 ? 6.291 0.365 -4.070 1.00 0.00 2 PHE A C 4
ATOM 1439 O O . PHE A 1 2 ? 7.506 0.529 -4.050 1.00 0.00 2 PHE A O 4
ATOM 1456 N N . LEU A 1 3 ? 5.752 -0.613 -4.831 1.00 0.00 3 LEU A N 4
ATOM 1457 C CA . LEU A 1 3 ? 6.563 -1.674 -5.422 1.00 0.00 3 LEU A CA 4
ATOM 1458 C C . LEU A 1 3 ? 6.655 -1.556 -6.936 1.00 0.00 3 LEU A C 4
ATOM 1459 O O . LEU A 1 3 ? 6.972 -2.540 -7.604 1.00 0.00 3 LEU A O 4
ATOM 1475 N N . ASP A 1 4 ? 6.338 -0.375 -7.511 1.00 0.00 4 ASP A N 4
ATOM 1476 C CA . ASP A 1 4 ? 6.424 0.010 -8.922 1.00 0.00 4 ASP A CA 4
ATOM 1477 C C . ASP A 1 4 ? 5.460 -0.753 -9.861 1.00 0.00 4 ASP A C 4
ATOM 1478 O O . ASP A 1 4 ? 4.971 -0.223 -10.856 1.00 0.00 4 ASP A O 4
ATOM 1487 N N . ILE A 1 5 ? 5.011 -1.961 -9.462 1.00 0.00 5 ILE A N 4
ATOM 1488 C CA . ILE A 1 5 ? 3.996 -2.742 -10.151 1.00 0.00 5 ILE A CA 4
ATOM 1489 C C . ILE A 1 5 ? 2.919 -3.178 -9.168 1.00 0.00 5 ILE A C 4
ATOM 1490 O O . ILE A 1 5 ? 1.731 -2.931 -9.373 1.00 0.00 5 ILE A O 4
ATOM 1506 N N . ILE A 1 6 ? 3.299 -3.850 -8.060 1.00 0.00 6 ILE A N 4
ATOM 1507 C CA . ILE A 1 6 ? 2.415 -4.701 -7.262 1.00 0.00 6 ILE A CA 4
ATOM 1508 C C . ILE A 1 6 ? 1.218 -4.007 -6.610 1.00 0.00 6 ILE A C 4
ATOM 1509 O O . ILE A 1 6 ? 0.094 -4.501 -6.665 1.00 0.00 6 ILE A O 4
ATOM 1525 N N . LYS A 1 7 ? 1.395 -2.815 -6.010 1.00 0.00 7 LYS A N 4
ATOM 1526 C CA . LYS A 1 7 ? 0.287 -2.042 -5.464 1.00 0.00 7 LYS A CA 4
ATOM 1527 C C . LYS A 1 7 ? 0.023 -0.861 -6.377 1.00 0.00 7 LYS A C 4
ATOM 1528 O O . LYS A 1 7 ? -0.755 0.047 -6.077 1.00 0.00 7 LYS A O 4
ATOM 1547 N N . ASP A 1 8 ? 0.705 -0.834 -7.526 1.00 0.00 8 ASP A N 4
ATOM 1548 C CA . ASP A 1 8 ? 1.047 0.371 -8.225 1.00 0.00 8 ASP A CA 4
ATOM 1549 C C . ASP A 1 8 ? 0.337 0.360 -9.571 1.00 0.00 8 ASP A C 4
ATOM 1550 O O . ASP A 1 8 ? -0.836 0.739 -9.646 1.00 0.00 8 ASP A O 4
ATOM 1559 N N . THR A 1 9 ? 0.983 -0.107 -10.656 1.00 0.00 9 THR A N 4
ATOM 1560 C CA . THR A 1 9 ? 0.358 -0.204 -11.974 1.00 0.00 9 THR A CA 4
ATOM 1561 C C . THR A 1 9 ? -0.450 -1.472 -12.164 1.00 0.00 9 THR A C 4
ATOM 1562 O O . THR A 1 9 ? -1.342 -1.526 -13.005 1.00 0.00 9 THR A O 4
ATOM 1573 N N . GLY A 1 10 ? -0.258 -2.508 -11.315 1.00 0.00 10 GLY A N 4
ATOM 1574 C CA . GLY A 1 10 ? -0.983 -3.777 -11.424 1.00 0.00 10 GLY A CA 4
ATOM 1575 C C . GLY A 1 10 ? -2.419 -3.686 -10.980 1.00 0.00 10 GLY A C 4
ATOM 1576 O O . GLY A 1 10 ? -3.231 -4.570 -11.233 1.00 0.00 10 GLY A O 4
ATOM 1580 N N . LYS A 1 11 ? -2.793 -2.550 -10.362 1.00 0.00 11 LYS A N 4
ATOM 1581 C CA . LYS A 1 11 ? -4.167 -2.185 -10.081 1.00 0.00 11 LYS A CA 4
ATOM 1582 C C . LYS A 1 11 ? -5.002 -1.998 -11.338 1.00 0.00 11 LYS A C 4
ATOM 1583 O O . LYS A 1 11 ? -6.190 -2.310 -11.348 1.00 0.00 11 LYS A O 4
ATOM 1602 N N . GLU A 1 12 ? -4.397 -1.481 -12.430 1.00 0.00 12 GLU A N 4
ATOM 1603 C CA . GLU A 1 12 ? -5.059 -1.107 -13.668 1.00 0.00 12 GLU A CA 4
ATOM 1604 C C . GLU A 1 12 ? -5.813 -2.242 -14.335 1.00 0.00 12 GLU A C 4
ATOM 1605 O O . GLU A 1 12 ? -6.920 -2.053 -14.837 1.00 0.00 12 GLU A O 4
ATOM 1617 N N . PHE A 1 13 ? -5.248 -3.466 -14.298 1.00 0.00 13 PHE A N 4
ATOM 1618 C CA . PHE A 1 13 ? -5.833 -4.666 -14.870 1.00 0.00 13 PHE A CA 4
ATOM 1619 C C . PHE A 1 13 ? -7.213 -4.982 -14.293 1.00 0.00 13 PHE A C 4
ATOM 1620 O O . PHE A 1 13 ? -8.136 -5.353 -15.009 1.00 0.00 13 PHE A O 4
ATOM 1637 N N . ALA A 1 14 ? -7.411 -4.793 -12.976 1.00 0.00 14 ALA A N 4
ATOM 1638 C CA . ALA A 1 14 ? -8.737 -4.893 -12.410 1.00 0.00 14 ALA A CA 4
ATOM 1639 C C . ALA A 1 14 ? -9.487 -3.565 -12.476 1.00 0.00 14 ALA A C 4
ATOM 1640 O O . ALA A 1 14 ? -10.561 -3.461 -13.060 1.00 0.00 14 ALA A O 4
ATOM 1647 N N . VAL A 1 15 ? -8.928 -2.490 -11.888 1.00 0.00 15 VAL A N 4
ATOM 1648 C CA . VAL A 1 15 ? -9.644 -1.249 -11.626 1.00 0.00 15 VAL A CA 4
ATOM 1649 C C . VAL A 1 15 ? -10.045 -0.486 -12.877 1.00 0.00 15 VAL A C 4
ATOM 1650 O O . VAL A 1 15 ? -11.180 -0.029 -13.009 1.00 0.00 15 VAL A O 4
ATOM 1663 N N . LYS A 1 16 ? -9.134 -0.329 -13.858 1.00 0.00 16 LYS A N 4
ATOM 1664 C CA . LYS A 1 16 ? -9.424 0.417 -15.068 1.00 0.00 16 LYS A CA 4
ATOM 1665 C C . LYS A 1 16 ? -10.389 -0.323 -15.974 1.00 0.00 16 LYS A C 4
ATOM 1666 O O . LYS A 1 16 ? -11.352 0.248 -16.491 1.00 0.00 16 LYS A O 4
ATOM 1685 N N . ILE A 1 17 ? -10.173 -1.644 -16.137 1.00 0.00 17 ILE A N 4
ATOM 1686 C CA . ILE A 1 17 ? -11.030 -2.511 -16.926 1.00 0.00 17 ILE A CA 4
ATOM 1687 C C . ILE A 1 17 ? -12.429 -2.635 -16.334 1.00 0.00 17 ILE A C 4
ATOM 1688 O O . ILE A 1 17 ? -13.412 -2.455 -17.046 1.00 0.00 17 ILE A O 4
ATOM 1704 N N . LEU A 1 18 ? -12.582 -2.849 -15.007 1.00 0.00 18 LEU A N 4
ATOM 1705 C CA . LEU A 1 18 ? -13.886 -2.868 -14.351 1.00 0.00 18 LEU A CA 4
ATOM 1706 C C . LEU A 1 18 ? -14.633 -1.545 -14.438 1.00 0.00 18 LEU A C 4
ATOM 1707 O O . LEU A 1 18 ? -15.836 -1.518 -14.686 1.00 0.00 18 LEU A O 4
ATOM 1723 N N . ASN A 1 19 ? -13.932 -0.398 -14.295 1.00 0.00 19 ASN A N 4
ATOM 1724 C CA . ASN A 1 19 ? -14.518 0.925 -14.453 1.00 0.00 19 ASN A CA 4
ATOM 1725 C C . ASN A 1 19 ? -15.104 1.135 -15.857 1.00 0.00 19 ASN A C 4
ATOM 1726 O O . ASN A 1 19 ? -16.207 1.666 -16.014 1.00 0.00 19 ASN A O 4
ATOM 1737 N N . ASN A 1 20 ? -14.387 0.673 -16.904 1.00 0.00 20 ASN A N 4
ATOM 1738 C CA . ASN A 1 20 ? -14.879 0.623 -18.270 1.00 0.00 20 ASN A CA 4
ATOM 1739 C C . ASN A 1 20 ? -16.032 -0.375 -18.469 1.00 0.00 20 ASN A C 4
ATOM 1740 O O . ASN A 1 20 ? -17.066 -0.045 -19.047 1.00 0.00 20 ASN A O 4
ATOM 1751 N N . LEU A 1 21 ? -15.912 -1.617 -17.953 1.00 0.00 21 LEU A N 4
ATOM 1752 C CA . LEU A 1 21 ? -16.924 -2.657 -18.085 1.00 0.00 21 LEU A CA 4
ATOM 1753 C C . LEU A 1 21 ? -18.252 -2.297 -17.451 1.00 0.00 21 LEU A C 4
ATOM 1754 O O . LEU A 1 21 ? -19.308 -2.537 -18.033 1.00 0.00 21 LEU A O 4
ATOM 1770 N N . LYS A 1 22 ? -18.247 -1.661 -16.263 1.00 0.00 22 LYS A N 4
ATOM 1771 C CA . LYS A 1 22 ? -19.472 -1.243 -15.608 1.00 0.00 22 LYS A CA 4
ATOM 1772 C C . LYS A 1 22 ? -20.183 -0.107 -16.334 1.00 0.00 22 LYS A C 4
ATOM 1773 O O . LYS A 1 22 ? -21.391 0.064 -16.219 1.00 0.00 22 LYS A O 4
ATOM 1792 N N . CYS A 1 23 ? -19.492 0.668 -17.203 1.00 0.00 23 CYS A N 4
ATOM 1793 C CA . CYS A 1 23 ? -20.201 1.555 -18.120 1.00 0.00 23 CYS A CA 4
ATOM 1794 C C . CYS A 1 23 ? -21.083 0.759 -19.077 1.00 0.00 23 CYS A C 4
ATOM 1795 O O . CYS A 1 23 ? -22.260 1.055 -19.252 1.00 0.00 23 CYS A O 4
ATOM 1802 N N . LYS A 1 24 ? -20.545 -0.334 -19.651 1.00 0.00 24 LYS A N 4
ATOM 1803 C CA . LYS A 1 24 ? -21.286 -1.216 -20.529 1.00 0.00 24 LYS A CA 4
ATOM 1804 C C . LYS A 1 24 ? -22.393 -2.018 -19.841 1.00 0.00 24 LYS A C 4
ATOM 1805 O O . LYS A 1 24 ? -23.492 -2.146 -20.385 1.00 0.00 24 LYS A O 4
ATOM 1824 N N . LEU A 1 25 ? -22.142 -2.599 -18.647 1.00 0.00 25 LEU A N 4
ATOM 1825 C CA . LEU A 1 25 ? -23.094 -3.517 -18.028 1.00 0.00 25 LEU A CA 4
ATOM 1826 C C . LEU A 1 25 ? -23.932 -2.936 -16.900 1.00 0.00 25 LEU A C 4
ATOM 1827 O O . LEU A 1 25 ? -25.046 -3.403 -16.683 1.00 0.00 25 LEU A O 4
ATOM 1843 N N . ALA A 1 26 ? -23.474 -1.888 -16.183 1.00 0.00 26 ALA A N 4
ATOM 1844 C CA . ALA A 1 26 ? -24.265 -1.275 -15.130 1.00 0.00 26 ALA A CA 4
ATOM 1845 C C . ALA A 1 26 ? -25.021 -0.072 -15.657 1.00 0.00 26 ALA A C 4
ATOM 1846 O O . ALA A 1 26 ? -26.242 0.010 -15.546 1.00 0.00 26 ALA A O 4
ATOM 1853 N N . GLY A 1 27 ? -24.296 0.879 -16.292 1.00 0.00 27 GLY A N 4
ATOM 1854 C CA . GLY A 1 27 ? -24.882 2.077 -16.895 1.00 0.00 27 GLY A CA 4
ATOM 1855 C C . GLY A 1 27 ? -25.447 1.859 -18.275 1.00 0.00 27 GLY A C 4
ATOM 1856 O O . GLY A 1 27 ? -26.115 2.719 -18.839 1.00 0.00 27 GLY A O 4
ATOM 1860 N N . GLY A 1 28 ? -25.181 0.683 -18.866 1.00 0.00 28 GLY A N 4
ATOM 1861 C CA . GLY A 1 28 ? -25.755 0.226 -20.125 1.00 0.00 28 GLY A CA 4
ATOM 1862 C C . GLY A 1 28 ? -25.154 0.795 -21.390 1.00 0.00 28 GLY A C 4
ATOM 1863 O O . GLY A 1 28 ? -25.526 0.380 -22.490 1.00 0.00 28 GLY A O 4
ATOM 1867 N N . CYS A 1 29 ? -24.169 1.702 -21.301 1.00 0.00 29 CYS A N 4
ATOM 1868 C CA . CYS A 1 29 ? -23.743 2.534 -22.415 1.00 0.00 29 CYS A CA 4
ATOM 1869 C C . CYS A 1 29 ? -22.662 1.888 -23.283 1.00 0.00 29 CYS A C 4
ATOM 1870 O O . CYS A 1 29 ? -21.738 1.269 -22.753 1.00 0.00 29 CYS A O 4
ATOM 1877 N N . PRO A 1 30 ? -22.695 1.951 -24.612 1.00 0.00 30 PRO A N 4
ATOM 1878 C CA . PRO A 1 30 ? -21.512 1.682 -25.419 1.00 0.00 30 PRO A CA 4
ATOM 1879 C C . PRO A 1 30 ? -20.528 2.852 -25.330 1.00 0.00 30 PRO A C 4
ATOM 1880 O O . PRO A 1 30 ? -20.986 3.978 -25.125 1.00 0.00 30 PRO A O 4
ATOM 1891 N N . PRO A 1 31 ? -19.216 2.686 -25.439 1.00 0.00 31 PRO A N 4
ATOM 1892 C CA . PRO A 1 31 ? -18.316 3.807 -25.667 1.00 0.00 31 PRO A CA 4
ATOM 1893 C C . PRO A 1 31 ? -18.431 4.328 -27.094 1.00 0.00 31 PRO A C 4
ATOM 1894 O O . PRO A 1 31 ? -18.987 3.633 -27.948 1.00 0.00 31 PRO A O 4
ATOM 1905 N N . GLY A 1 1 ? 3.331 0.246 -1.291 1.00 0.00 1 GLY A N 5
ATOM 1906 C CA . GLY A 1 1 ? 2.885 1.348 -2.118 1.00 0.00 1 GLY A CA 5
ATOM 1907 C C . GLY A 1 1 ? 3.949 1.744 -3.095 1.00 0.00 1 GLY A C 5
ATOM 1908 O O . GLY A 1 1 ? 3.677 2.348 -4.127 1.00 0.00 1 GLY A O 5
ATOM 1912 N N . PHE A 1 2 ? 5.209 1.395 -2.796 1.00 0.00 2 PHE A N 5
ATOM 1913 C CA . PHE A 1 2 ? 6.383 1.880 -3.504 1.00 0.00 2 PHE A CA 5
ATOM 1914 C C . PHE A 1 2 ? 6.839 0.909 -4.595 1.00 0.00 2 PHE A C 5
ATOM 1915 O O . PHE A 1 2 ? 7.869 1.080 -5.234 1.00 0.00 2 PHE A O 5
ATOM 1932 N N . LEU A 1 3 ? 6.049 -0.151 -4.858 1.00 0.00 3 LEU A N 5
ATOM 1933 C CA . LEU A 1 3 ? 6.372 -1.214 -5.797 1.00 0.00 3 LEU A CA 5
ATOM 1934 C C . LEU A 1 3 ? 6.539 -0.753 -7.245 1.00 0.00 3 LEU A C 5
ATOM 1935 O O . LEU A 1 3 ? 7.353 -1.293 -7.986 1.00 0.00 3 LEU A O 5
ATOM 1951 N N . ASP A 1 4 ? 5.704 0.212 -7.683 1.00 0.00 4 ASP A N 5
ATOM 1952 C CA . ASP A 1 4 ? 5.728 0.889 -8.977 1.00 0.00 4 ASP A CA 5
ATOM 1953 C C . ASP A 1 4 ? 5.648 0.004 -10.235 1.00 0.00 4 ASP A C 5
ATOM 1954 O O . ASP A 1 4 ? 5.990 0.381 -11.358 1.00 0.00 4 ASP A O 5
ATOM 1963 N N . ILE A 1 5 ? 5.121 -1.215 -10.035 1.00 0.00 5 ILE A N 5
ATOM 1964 C CA . ILE A 1 5 ? 4.655 -2.129 -11.058 1.00 0.00 5 ILE A CA 5
ATOM 1965 C C . ILE A 1 5 ? 3.391 -2.724 -10.479 1.00 0.00 5 ILE A C 5
ATOM 1966 O O . ILE A 1 5 ? 2.289 -2.488 -10.962 1.00 0.00 5 ILE A O 5
ATOM 1982 N N . ILE A 1 6 ? 3.517 -3.476 -9.362 1.00 0.00 6 ILE A N 5
ATOM 1983 C CA . ILE A 1 6 ? 2.449 -4.230 -8.708 1.00 0.00 6 ILE A CA 5
ATOM 1984 C C . ILE A 1 6 ? 1.287 -3.349 -8.266 1.00 0.00 6 ILE A C 5
ATOM 1985 O O . ILE A 1 6 ? 0.117 -3.709 -8.379 1.00 0.00 6 ILE A O 5
ATOM 2001 N N . LYS A 1 7 ? 1.581 -2.111 -7.817 1.00 0.00 7 LYS A N 5
ATOM 2002 C CA . LYS A 1 7 ? 0.573 -1.187 -7.334 1.00 0.00 7 LYS A CA 5
ATOM 2003 C C . LYS A 1 7 ? -0.063 -0.403 -8.474 1.00 0.00 7 LYS A C 5
ATOM 2004 O O . LYS A 1 7 ? -0.870 0.502 -8.260 1.00 0.00 7 LYS A O 5
ATOM 2023 N N . ASP A 1 8 ? 0.253 -0.759 -9.735 1.00 0.00 8 ASP A N 5
ATOM 2024 C CA . ASP A 1 8 ? -0.265 -0.096 -10.908 1.00 0.00 8 ASP A CA 5
ATOM 2025 C C . ASP A 1 8 ? -0.881 -1.089 -11.858 1.00 0.00 8 ASP A C 5
ATOM 2026 O O . ASP A 1 8 ? -2.051 -0.950 -12.199 1.00 0.00 8 ASP A O 5
ATOM 2035 N N . THR A 1 9 ? -0.156 -2.152 -12.252 1.00 0.00 9 THR A N 5
ATOM 2036 C CA . THR A 1 9 ? -0.678 -3.202 -13.123 1.00 0.00 9 THR A CA 5
ATOM 2037 C C . THR A 1 9 ? -1.823 -3.962 -12.484 1.00 0.00 9 THR A C 5
ATOM 2038 O O . THR A 1 9 ? -2.853 -4.189 -13.114 1.00 0.00 9 THR A O 5
ATOM 2049 N N . GLY A 1 10 ? -1.685 -4.311 -11.185 1.00 0.00 10 GLY A N 5
ATOM 2050 C CA . GLY A 1 10 ? -2.736 -4.893 -10.353 1.00 0.00 10 GLY A CA 5
ATOM 2051 C C . GLY A 1 10 ? -4.034 -4.124 -10.332 1.00 0.00 10 GLY A C 5
ATOM 2052 O O . GLY A 1 10 ? -5.097 -4.667 -10.623 1.00 0.00 10 GLY A O 5
ATOM 2056 N N . LYS A 1 11 ? -3.988 -2.815 -9.995 1.00 0.00 11 LYS A N 5
ATOM 2057 C CA . LYS A 1 11 ? -5.183 -1.985 -10.038 1.00 0.00 11 LYS A CA 5
ATOM 2058 C C . LYS A 1 11 ? -5.724 -1.759 -11.441 1.00 0.00 11 LYS A C 5
ATOM 2059 O O . LYS A 1 11 ? -6.926 -1.865 -11.649 1.00 0.00 11 LYS A O 5
ATOM 2078 N N . GLU A 1 12 ? -4.872 -1.483 -12.449 1.00 0.00 12 GLU A N 5
ATOM 2079 C CA . GLU A 1 12 ? -5.314 -1.255 -13.816 1.00 0.00 12 GLU A CA 5
ATOM 2080 C C . GLU A 1 12 ? -5.985 -2.450 -14.460 1.00 0.00 12 GLU A C 5
ATOM 2081 O O . GLU A 1 12 ? -6.993 -2.300 -15.146 1.00 0.00 12 GLU A O 5
ATOM 2093 N N . PHE A 1 13 ? -5.478 -3.679 -14.230 1.00 0.00 13 PHE A N 5
ATOM 2094 C CA . PHE A 1 13 ? -6.105 -4.888 -14.733 1.00 0.00 13 PHE A CA 5
ATOM 2095 C C . PHE A 1 13 ? -7.526 -5.064 -14.201 1.00 0.00 13 PHE A C 5
ATOM 2096 O O . PHE A 1 13 ? -8.464 -5.290 -14.959 1.00 0.00 13 PHE A O 5
ATOM 2113 N N . ALA A 1 14 ? -7.745 -4.894 -12.883 1.00 0.00 14 ALA A N 5
ATOM 2114 C CA . ALA A 1 14 ? -9.084 -4.957 -12.338 1.00 0.00 14 ALA A CA 5
ATOM 2115 C C . ALA A 1 14 ? -9.966 -3.767 -12.715 1.00 0.00 14 ALA A C 5
ATOM 2116 O O . ALA A 1 14 ? -11.066 -3.927 -13.239 1.00 0.00 14 ALA A O 5
ATOM 2123 N N . VAL A 1 15 ? -9.489 -2.526 -12.494 1.00 0.00 15 VAL A N 5
ATOM 2124 C CA . VAL A 1 15 ? -10.276 -1.315 -12.667 1.00 0.00 15 VAL A CA 5
ATOM 2125 C C . VAL A 1 15 ? -10.625 -1.033 -14.115 1.00 0.00 15 VAL A C 5
ATOM 2126 O O . VAL A 1 15 ? -11.770 -0.719 -14.432 1.00 0.00 15 VAL A O 5
ATOM 2139 N N . LYS A 1 16 ? -9.672 -1.163 -15.060 1.00 0.00 16 LYS A N 5
ATOM 2140 C CA . LYS A 1 16 ? -9.942 -0.885 -16.459 1.00 0.00 16 LYS A CA 5
ATOM 2141 C C . LYS A 1 16 ? -10.881 -1.903 -17.100 1.00 0.00 16 LYS A C 5
ATOM 2142 O O . LYS A 1 16 ? -11.769 -1.551 -17.879 1.00 0.00 16 LYS A O 5
ATOM 2161 N N . ILE A 1 17 ? -10.750 -3.202 -16.748 1.00 0.00 17 ILE A N 5
ATOM 2162 C CA . ILE A 1 17 ? -11.704 -4.228 -17.153 1.00 0.00 17 ILE A CA 5
ATOM 2163 C C . ILE A 1 17 ? -13.086 -3.994 -16.551 1.00 0.00 17 ILE A C 5
ATOM 2164 O O . ILE A 1 17 ? -14.085 -4.032 -17.267 1.00 0.00 17 ILE A O 5
ATOM 2180 N N . LEU A 1 18 ? -13.197 -3.660 -15.245 1.00 0.00 18 LEU A N 5
ATOM 2181 C CA . LEU A 1 18 ? -14.463 -3.291 -14.619 1.00 0.00 18 LEU A CA 5
ATOM 2182 C C . LEU A 1 18 ? -15.103 -2.047 -15.222 1.00 0.00 18 LEU A C 5
ATOM 2183 O O . LEU A 1 18 ? -16.312 -2.009 -15.446 1.00 0.00 18 LEU A O 5
ATOM 2199 N N . ASN A 1 19 ? -14.302 -1.013 -15.555 1.00 0.00 19 ASN A N 5
ATOM 2200 C CA . ASN A 1 19 ? -14.739 0.166 -16.284 1.00 0.00 19 ASN A CA 5
ATOM 2201 C C . ASN A 1 19 ? -15.293 -0.197 -17.659 1.00 0.00 19 ASN A C 5
ATOM 2202 O O . ASN A 1 19 ? -16.347 0.291 -18.052 1.00 0.00 19 ASN A O 5
ATOM 2213 N N . ASN A 1 20 ? -14.631 -1.094 -18.418 1.00 0.00 20 ASN A N 5
ATOM 2214 C CA . ASN A 1 20 ? -15.180 -1.580 -19.671 1.00 0.00 20 ASN A CA 5
ATOM 2215 C C . ASN A 1 20 ? -16.479 -2.368 -19.472 1.00 0.00 20 ASN A C 5
ATOM 2216 O O . ASN A 1 20 ? -17.472 -2.125 -20.152 1.00 0.00 20 ASN A O 5
ATOM 2227 N N . LEU A 1 21 ? -16.510 -3.310 -18.508 1.00 0.00 21 LEU A N 5
ATOM 2228 C CA . LEU A 1 21 ? -17.664 -4.147 -18.232 1.00 0.00 21 LEU A CA 5
ATOM 2229 C C . LEU A 1 21 ? -18.893 -3.396 -17.754 1.00 0.00 21 LEU A C 5
ATOM 2230 O O . LEU A 1 21 ? -19.983 -3.618 -18.273 1.00 0.00 21 LEU A O 5
ATOM 2246 N N . LYS A 1 22 ? -18.760 -2.450 -16.801 1.00 0.00 22 LYS A N 5
ATOM 2247 C CA . LYS A 1 22 ? -19.878 -1.711 -16.227 1.00 0.00 22 LYS A CA 5
ATOM 2248 C C . LYS A 1 22 ? -20.652 -0.912 -17.264 1.00 0.00 22 LYS A C 5
ATOM 2249 O O . LYS A 1 22 ? -21.875 -0.808 -17.222 1.00 0.00 22 LYS A O 5
ATOM 2268 N N . CYS A 1 23 ? -19.962 -0.372 -18.280 1.00 0.00 23 CYS A N 5
ATOM 2269 C CA . CYS A 1 23 ? -20.594 0.369 -19.355 1.00 0.00 23 CYS A CA 5
ATOM 2270 C C . CYS A 1 23 ? -21.361 -0.524 -20.318 1.00 0.00 23 CYS A C 5
ATOM 2271 O O . CYS A 1 23 ? -22.244 -0.062 -21.030 1.00 0.00 23 CYS A O 5
ATOM 2278 N N . LYS A 1 24 ? -21.074 -1.840 -20.332 1.00 0.00 24 LYS A N 5
ATOM 2279 C CA . LYS A 1 24 ? -21.727 -2.786 -21.218 1.00 0.00 24 LYS A CA 5
ATOM 2280 C C . LYS A 1 24 ? -22.806 -3.595 -20.507 1.00 0.00 24 LYS A C 5
ATOM 2281 O O . LYS A 1 24 ? -23.713 -4.103 -21.156 1.00 0.00 24 LYS A O 5
ATOM 2300 N N . LEU A 1 25 ? -22.763 -3.716 -19.160 1.00 0.00 25 LEU A N 5
ATOM 2301 C CA . LEU A 1 25 ? -23.783 -4.445 -18.410 1.00 0.00 25 LEU A CA 5
ATOM 2302 C C . LEU A 1 25 ? -24.626 -3.559 -17.503 1.00 0.00 25 LEU A C 5
ATOM 2303 O O . LEU A 1 25 ? -25.568 -4.022 -16.862 1.00 0.00 25 LEU A O 5
ATOM 2319 N N . ALA A 1 26 ? -24.352 -2.241 -17.461 1.00 0.00 26 ALA A N 5
ATOM 2320 C CA . ALA A 1 26 ? -25.161 -1.312 -16.697 1.00 0.00 26 ALA A CA 5
ATOM 2321 C C . ALA A 1 26 ? -25.163 0.090 -17.298 1.00 0.00 26 ALA A C 5
ATOM 2322 O O . ALA A 1 26 ? -25.770 1.006 -16.752 1.00 0.00 26 ALA A O 5
ATOM 2329 N N . GLY A 1 27 ? -24.510 0.300 -18.463 1.00 0.00 27 GLY A N 5
ATOM 2330 C CA . GLY A 1 27 ? -24.706 1.483 -19.301 1.00 0.00 27 GLY A CA 5
ATOM 2331 C C . GLY A 1 27 ? -24.065 2.770 -18.844 1.00 0.00 27 GLY A C 5
ATOM 2332 O O . GLY A 1 27 ? -24.211 3.797 -19.497 1.00 0.00 27 GLY A O 5
ATOM 2336 N N . GLY A 1 28 ? -23.333 2.779 -17.713 1.00 0.00 28 GLY A N 5
ATOM 2337 C CA . GLY A 1 28 ? -22.944 4.044 -17.099 1.00 0.00 28 GLY A CA 5
ATOM 2338 C C . GLY A 1 28 ? -21.627 4.012 -16.379 1.00 0.00 28 GLY A C 5
ATOM 2339 O O . GLY A 1 28 ? -21.522 3.440 -15.291 1.00 0.00 28 GLY A O 5
ATOM 2343 N N . CYS A 1 29 ? -20.626 4.693 -16.988 1.00 0.00 29 CYS A N 5
ATOM 2344 C CA . CYS A 1 29 ? -19.272 4.948 -16.491 1.00 0.00 29 CYS A CA 5
ATOM 2345 C C . CYS A 1 29 ? -18.335 5.485 -17.586 1.00 0.00 29 CYS A C 5
ATOM 2346 O O . CYS A 1 29 ? -17.211 4.991 -17.678 1.00 0.00 29 CYS A O 5
ATOM 2353 N N . PRO A 1 30 ? -18.705 6.421 -18.468 1.00 0.00 30 PRO A N 5
ATOM 2354 C CA . PRO A 1 30 ? -17.929 6.725 -19.677 1.00 0.00 30 PRO A CA 5
ATOM 2355 C C . PRO A 1 30 ? -16.454 7.091 -19.420 1.00 0.00 30 PRO A C 5
ATOM 2356 O O . PRO A 1 30 ? -16.229 8.045 -18.676 1.00 0.00 30 PRO A O 5
ATOM 2367 N N . PRO A 1 31 ? -15.434 6.428 -19.972 1.00 0.00 31 PRO A N 5
ATOM 2368 C CA . PRO A 1 31 ? -14.047 6.647 -19.570 1.00 0.00 31 PRO A CA 5
ATOM 2369 C C . PRO A 1 31 ? -13.524 7.953 -20.132 1.00 0.00 31 PRO A C 5
ATOM 2370 O O . PRO A 1 31 ? -12.315 8.181 -20.045 1.00 0.00 31 PRO A O 5
ATOM 2381 N N . GLY A 1 1 ? 4.245 -2.296 -1.936 1.00 0.00 1 GLY A N 6
ATOM 2382 C CA . GLY A 1 1 ? 3.570 -1.016 -1.951 1.00 0.00 1 GLY A CA 6
ATOM 2383 C C . GLY A 1 1 ? 4.317 -0.036 -2.798 1.00 0.00 1 GLY A C 6
ATOM 2384 O O . GLY A 1 1 ? 3.732 0.659 -3.621 1.00 0.00 1 GLY A O 6
ATOM 2388 N N . PHE A 1 2 ? 5.644 0.042 -2.610 1.00 0.00 2 PHE A N 6
ATOM 2389 C CA . PHE A 1 2 ? 6.509 1.056 -3.196 1.00 0.00 2 PHE A CA 6
ATOM 2390 C C . PHE A 1 2 ? 7.397 0.450 -4.283 1.00 0.00 2 PHE A C 6
ATOM 2391 O O . PHE A 1 2 ? 8.489 0.916 -4.590 1.00 0.00 2 PHE A O 6
ATOM 2408 N N . LEU A 1 3 ? 6.944 -0.658 -4.897 1.00 0.00 3 LEU A N 6
ATOM 2409 C CA . LEU A 1 3 ? 7.722 -1.389 -5.886 1.00 0.00 3 LEU A CA 6
ATOM 2410 C C . LEU A 1 3 ? 7.340 -0.963 -7.301 1.00 0.00 3 LEU A C 6
ATOM 2411 O O . LEU A 1 3 ? 7.887 -1.452 -8.291 1.00 0.00 3 LEU A O 6
ATOM 2427 N N . ASP A 1 4 ? 6.412 -0.002 -7.431 1.00 0.00 4 ASP A N 6
ATOM 2428 C CA . ASP A 1 4 ? 5.730 0.468 -8.621 1.00 0.00 4 ASP A CA 6
ATOM 2429 C C . ASP A 1 4 ? 5.366 -0.570 -9.688 1.00 0.00 4 ASP A C 6
ATOM 2430 O O . ASP A 1 4 ? 5.953 -0.639 -10.772 1.00 0.00 4 ASP A O 6
ATOM 2439 N N . ILE A 1 5 ? 4.368 -1.398 -9.312 1.00 0.00 5 ILE A N 6
ATOM 2440 C CA . ILE A 1 5 ? 3.732 -2.534 -9.968 1.00 0.00 5 ILE A CA 6
ATOM 2441 C C . ILE A 1 5 ? 2.508 -2.851 -9.093 1.00 0.00 5 ILE A C 6
ATOM 2442 O O . ILE A 1 5 ? 1.372 -2.939 -9.552 1.00 0.00 5 ILE A O 6
ATOM 2458 N N . ILE A 1 6 ? 2.735 -3.023 -7.770 1.00 0.00 6 ILE A N 6
ATOM 2459 C CA . ILE A 1 6 ? 1.783 -3.497 -6.764 1.00 0.00 6 ILE A CA 6
ATOM 2460 C C . ILE A 1 6 ? 0.645 -2.525 -6.432 1.00 0.00 6 ILE A C 6
ATOM 2461 O O . ILE A 1 6 ? -0.516 -2.902 -6.230 1.00 0.00 6 ILE A O 6
ATOM 2477 N N . LYS A 1 7 ? 0.946 -1.220 -6.343 1.00 0.00 7 LYS A N 6
ATOM 2478 C CA . LYS A 1 7 ? -0.012 -0.154 -6.103 1.00 0.00 7 LYS A CA 6
ATOM 2479 C C . LYS A 1 7 ? -0.707 0.232 -7.405 1.00 0.00 7 LYS A C 6
ATOM 2480 O O . LYS A 1 7 ? -1.816 0.760 -7.421 1.00 0.00 7 LYS A O 6
ATOM 2499 N N . ASP A 1 8 ? -0.034 -0.117 -8.504 1.00 0.00 8 ASP A N 6
ATOM 2500 C CA . ASP A 1 8 ? -0.097 0.519 -9.787 1.00 0.00 8 ASP A CA 6
ATOM 2501 C C . ASP A 1 8 ? -0.715 -0.365 -10.878 1.00 0.00 8 ASP A C 6
ATOM 2502 O O . ASP A 1 8 ? -1.921 -0.610 -10.922 1.00 0.00 8 ASP A O 6
ATOM 2511 N N . THR A 1 9 ? 0.114 -0.905 -11.795 1.00 0.00 9 THR A N 6
ATOM 2512 C CA . THR A 1 9 ? -0.275 -1.699 -12.957 1.00 0.00 9 THR A CA 6
ATOM 2513 C C . THR A 1 9 ? -0.981 -2.988 -12.606 1.00 0.00 9 THR A C 6
ATOM 2514 O O . THR A 1 9 ? -1.893 -3.420 -13.307 1.00 0.00 9 THR A O 6
ATOM 2525 N N . GLY A 1 10 ? -0.621 -3.620 -11.471 1.00 0.00 10 GLY A N 6
ATOM 2526 C CA . GLY A 1 10 ? -1.284 -4.827 -10.992 1.00 0.00 10 GLY A CA 6
ATOM 2527 C C . GLY A 1 10 ? -2.635 -4.572 -10.375 1.00 0.00 10 GLY A C 6
ATOM 2528 O O . GLY A 1 10 ? -3.374 -5.508 -10.090 1.00 0.00 10 GLY A O 6
ATOM 2532 N N . LYS A 1 11 ? -3.019 -3.296 -10.169 1.00 0.00 11 LYS A N 6
ATOM 2533 C CA . LYS A 1 11 ? -4.400 -2.944 -9.905 1.00 0.00 11 LYS A CA 6
ATOM 2534 C C . LYS A 1 11 ? -5.136 -2.624 -11.186 1.00 0.00 11 LYS A C 6
ATOM 2535 O O . LYS A 1 11 ? -6.225 -3.141 -11.416 1.00 0.00 11 LYS A O 6
ATOM 2554 N N . GLU A 1 12 ? -4.535 -1.809 -12.078 1.00 0.00 12 GLU A N 6
ATOM 2555 C CA . GLU A 1 12 ? -5.168 -1.342 -13.306 1.00 0.00 12 GLU A CA 6
ATOM 2556 C C . GLU A 1 12 ? -5.410 -2.427 -14.341 1.00 0.00 12 GLU A C 6
ATOM 2557 O O . GLU A 1 12 ? -6.265 -2.296 -15.214 1.00 0.00 12 GLU A O 6
ATOM 2569 N N . PHE A 1 13 ? -4.727 -3.581 -14.216 1.00 0.00 13 PHE A N 6
ATOM 2570 C CA . PHE A 1 13 ? -5.053 -4.800 -14.934 1.00 0.00 13 PHE A CA 6
ATOM 2571 C C . PHE A 1 13 ? -6.498 -5.254 -14.683 1.00 0.00 13 PHE A C 6
ATOM 2572 O O . PHE A 1 13 ? -7.194 -5.702 -15.589 1.00 0.00 13 PHE A O 6
ATOM 2589 N N . ALA A 1 14 ? -6.996 -5.110 -13.440 1.00 0.00 14 ALA A N 6
ATOM 2590 C CA . ALA A 1 14 ? -8.389 -5.337 -13.127 1.00 0.00 14 ALA A CA 6
ATOM 2591 C C . ALA A 1 14 ? -9.222 -4.058 -13.185 1.00 0.00 14 ALA A C 6
ATOM 2592 O O . ALA A 1 14 ? -10.240 -3.996 -13.869 1.00 0.00 14 ALA A O 6
ATOM 2599 N N . VAL A 1 15 ? -8.814 -2.997 -12.456 1.00 0.00 15 VAL A N 6
ATOM 2600 C CA . VAL A 1 15 ? -9.623 -1.815 -12.173 1.00 0.00 15 VAL A CA 6
ATOM 2601 C C . VAL A 1 15 ? -10.018 -1.021 -13.409 1.00 0.00 15 VAL A C 6
ATOM 2602 O O . VAL A 1 15 ? -11.190 -0.684 -13.587 1.00 0.00 15 VAL A O 6
ATOM 2615 N N . LYS A 1 16 ? -9.078 -0.763 -14.337 1.00 0.00 16 LYS A N 6
ATOM 2616 C CA . LYS A 1 16 ? -9.333 -0.074 -15.588 1.00 0.00 16 LYS A CA 6
ATOM 2617 C C . LYS A 1 16 ? -10.329 -0.814 -16.472 1.00 0.00 16 LYS A C 6
ATOM 2618 O O . LYS A 1 16 ? -11.259 -0.237 -17.044 1.00 0.00 16 LYS A O 6
ATOM 2637 N N . ILE A 1 17 ? -10.182 -2.151 -16.572 1.00 0.00 17 ILE A N 6
ATOM 2638 C CA . ILE A 1 17 ? -11.114 -3.009 -17.283 1.00 0.00 17 ILE A CA 6
ATOM 2639 C C . ILE A 1 17 ? -12.483 -3.020 -16.618 1.00 0.00 17 ILE A C 6
ATOM 2640 O O . ILE A 1 17 ? -13.499 -2.825 -17.281 1.00 0.00 17 ILE A O 6
ATOM 2656 N N . LEU A 1 18 ? -12.550 -3.154 -15.278 1.00 0.00 18 LEU A N 6
ATOM 2657 C CA . LEU A 1 18 ? -13.784 -3.093 -14.508 1.00 0.00 18 LEU A CA 6
ATOM 2658 C C . LEU A 1 18 ? -14.514 -1.765 -14.632 1.00 0.00 18 LEU A C 6
ATOM 2659 O O . LEU A 1 18 ? -15.731 -1.737 -14.785 1.00 0.00 18 LEU A O 6
ATOM 2675 N N . ASN A 1 19 ? -13.791 -0.626 -14.624 1.00 0.00 19 ASN A N 6
ATOM 2676 C CA . ASN A 1 19 ? -14.331 0.699 -14.886 1.00 0.00 19 ASN A CA 6
ATOM 2677 C C . ASN A 1 19 ? -14.981 0.786 -16.272 1.00 0.00 19 ASN A C 6
ATOM 2678 O O . ASN A 1 19 ? -16.122 1.217 -16.429 1.00 0.00 19 ASN A O 6
ATOM 2689 N N . ASN A 1 20 ? -14.271 0.317 -17.314 1.00 0.00 20 ASN A N 6
ATOM 2690 C CA . ASN A 1 20 ? -14.749 0.343 -18.685 1.00 0.00 20 ASN A CA 6
ATOM 2691 C C . ASN A 1 20 ? -15.913 -0.627 -18.922 1.00 0.00 20 ASN A C 6
ATOM 2692 O O . ASN A 1 20 ? -16.850 -0.330 -19.663 1.00 0.00 20 ASN A O 6
ATOM 2703 N N . LEU A 1 21 ? -15.911 -1.803 -18.263 1.00 0.00 21 LEU A N 6
ATOM 2704 C CA . LEU A 1 21 ? -17.054 -2.700 -18.193 1.00 0.00 21 LEU A CA 6
ATOM 2705 C C . LEU A 1 21 ? -18.259 -2.099 -17.478 1.00 0.00 21 LEU A C 6
ATOM 2706 O O . LEU A 1 21 ? -19.392 -2.265 -17.926 1.00 0.00 21 LEU A O 6
ATOM 2722 N N . LYS A 1 22 ? -18.053 -1.358 -16.364 1.00 0.00 22 LYS A N 6
ATOM 2723 C CA . LYS A 1 22 ? -19.101 -0.731 -15.567 1.00 0.00 22 LYS A CA 6
ATOM 2724 C C . LYS A 1 22 ? -19.944 0.251 -16.360 1.00 0.00 22 LYS A C 6
ATOM 2725 O O . LYS A 1 22 ? -21.165 0.288 -16.229 1.00 0.00 22 LYS A O 6
ATOM 2744 N N . CYS A 1 23 ? -19.309 1.004 -17.279 1.00 0.00 23 CYS A N 6
ATOM 2745 C CA . CYS A 1 23 ? -19.974 1.845 -18.263 1.00 0.00 23 CYS A CA 6
ATOM 2746 C C . CYS A 1 23 ? -20.983 1.107 -19.135 1.00 0.00 23 CYS A C 6
ATOM 2747 O O . CYS A 1 23 ? -22.053 1.632 -19.436 1.00 0.00 23 CYS A O 6
ATOM 2754 N N . LYS A 1 24 ? -20.679 -0.136 -19.562 1.00 0.00 24 LYS A N 6
ATOM 2755 C CA . LYS A 1 24 ? -21.645 -0.966 -20.257 1.00 0.00 24 LYS A CA 6
ATOM 2756 C C . LYS A 1 24 ? -22.654 -1.651 -19.342 1.00 0.00 24 LYS A C 6
ATOM 2757 O O . LYS A 1 24 ? -23.850 -1.598 -19.607 1.00 0.00 24 LYS A O 6
ATOM 2776 N N . LEU A 1 25 ? -22.228 -2.306 -18.240 1.00 0.00 25 LEU A N 6
ATOM 2777 C CA . LEU A 1 25 ? -23.132 -3.151 -17.461 1.00 0.00 25 LEU A CA 6
ATOM 2778 C C . LEU A 1 25 ? -24.012 -2.405 -16.466 1.00 0.00 25 LEU A C 6
ATOM 2779 O O . LEU A 1 25 ? -25.037 -2.920 -16.025 1.00 0.00 25 LEU A O 6
ATOM 2795 N N . ALA A 1 26 ? -23.677 -1.144 -16.126 1.00 0.00 26 ALA A N 6
ATOM 2796 C CA . ALA A 1 26 ? -24.589 -0.273 -15.408 1.00 0.00 26 ALA A CA 6
ATOM 2797 C C . ALA A 1 26 ? -25.281 0.682 -16.375 1.00 0.00 26 ALA A C 6
ATOM 2798 O O . ALA A 1 26 ? -26.139 1.469 -15.991 1.00 0.00 26 ALA A O 6
ATOM 2805 N N . GLY A 1 27 ? -24.934 0.608 -17.679 1.00 0.00 27 GLY A N 6
ATOM 2806 C CA . GLY A 1 27 ? -25.617 1.302 -18.766 1.00 0.00 27 GLY A CA 6
ATOM 2807 C C . GLY A 1 27 ? -25.306 2.766 -18.923 1.00 0.00 27 GLY A C 6
ATOM 2808 O O . GLY A 1 27 ? -25.838 3.417 -19.815 1.00 0.00 27 GLY A O 6
ATOM 2812 N N . GLY A 1 28 ? -24.424 3.332 -18.078 1.00 0.00 28 GLY A N 6
ATOM 2813 C CA . GLY A 1 28 ? -24.243 4.780 -17.994 1.00 0.00 28 GLY A CA 6
ATOM 2814 C C . GLY A 1 28 ? -23.390 5.420 -19.053 1.00 0.00 28 GLY A C 6
ATOM 2815 O O . GLY A 1 28 ? -23.421 6.635 -19.216 1.00 0.00 28 GLY A O 6
ATOM 2819 N N . CYS A 1 29 ? -22.615 4.634 -19.819 1.00 0.00 29 CYS A N 6
ATOM 2820 C CA . CYS A 1 29 ? -21.800 5.186 -20.894 1.00 0.00 29 CYS A CA 6
ATOM 2821 C C . CYS A 1 29 ? -21.277 4.116 -21.854 1.00 0.00 29 CYS A C 6
ATOM 2822 O O . CYS A 1 29 ? -20.072 4.082 -22.102 1.00 0.00 29 CYS A O 6
ATOM 2829 N N . PRO A 1 30 ? -22.062 3.190 -22.413 1.00 0.00 30 PRO A N 6
ATOM 2830 C CA . PRO A 1 30 ? -21.548 2.173 -23.330 1.00 0.00 30 PRO A CA 6
ATOM 2831 C C . PRO A 1 30 ? -20.857 2.707 -24.596 1.00 0.00 30 PRO A C 6
ATOM 2832 O O . PRO A 1 30 ? -21.549 3.345 -25.387 1.00 0.00 30 PRO A O 6
ATOM 2843 N N . PRO A 1 31 ? -19.592 2.437 -24.928 1.00 0.00 31 PRO A N 6
ATOM 2844 C CA . PRO A 1 31 ? -19.052 2.832 -26.227 1.00 0.00 31 PRO A CA 6
ATOM 2845 C C . PRO A 1 31 ? -19.498 1.864 -27.308 1.00 0.00 31 PRO A C 6
ATOM 2846 O O . PRO A 1 31 ? -19.765 0.696 -26.984 1.00 0.00 31 PRO A O 6
ATOM 2857 N N . GLY A 1 1 ? -0.466 -0.552 -2.204 1.00 0.00 1 GLY A N 7
ATOM 2858 C CA . GLY A 1 1 ? 0.400 0.592 -2.015 1.00 0.00 1 GLY A CA 7
ATOM 2859 C C . GLY A 1 1 ? 1.848 0.238 -2.153 1.00 0.00 1 GLY A C 7
ATOM 2860 O O . GLY A 1 1 ? 2.447 -0.315 -1.231 1.00 0.00 1 GLY A O 7
ATOM 2864 N N . PHE A 1 2 ? 2.432 0.544 -3.324 1.00 0.00 2 PHE A N 7
ATOM 2865 C CA . PHE A 1 2 ? 3.856 0.596 -3.597 1.00 0.00 2 PHE A CA 7
ATOM 2866 C C . PHE A 1 2 ? 4.591 -0.739 -3.650 1.00 0.00 2 PHE A C 7
ATOM 2867 O O . PHE A 1 2 ? 4.910 -1.376 -2.643 1.00 0.00 2 PHE A O 7
ATOM 2884 N N . LEU A 1 3 ? 4.917 -1.169 -4.873 1.00 0.00 3 LEU A N 7
ATOM 2885 C CA . LEU A 1 3 ? 5.949 -2.157 -5.129 1.00 0.00 3 LEU A CA 7
ATOM 2886 C C . LEU A 1 3 ? 6.569 -1.797 -6.468 1.00 0.00 3 LEU A C 7
ATOM 2887 O O . LEU A 1 3 ? 7.011 -2.653 -7.231 1.00 0.00 3 LEU A O 7
ATOM 2903 N N . ASP A 1 4 ? 6.520 -0.485 -6.801 1.00 0.00 4 ASP A N 7
ATOM 2904 C CA . ASP A 1 4 ? 7.074 0.212 -7.955 1.00 0.00 4 ASP A CA 7
ATOM 2905 C C . ASP A 1 4 ? 6.510 -0.205 -9.333 1.00 0.00 4 ASP A C 7
ATOM 2906 O O . ASP A 1 4 ? 6.485 0.563 -10.298 1.00 0.00 4 ASP A O 7
ATOM 2915 N N . ILE A 1 5 ? 5.954 -1.420 -9.410 1.00 0.00 5 ILE A N 7
ATOM 2916 C CA . ILE A 1 5 ? 5.261 -1.985 -10.543 1.00 0.00 5 ILE A CA 7
ATOM 2917 C C . ILE A 1 5 ? 4.096 -2.785 -9.996 1.00 0.00 5 ILE A C 7
ATOM 2918 O O . ILE A 1 5 ? 2.940 -2.481 -10.272 1.00 0.00 5 ILE A O 7
ATOM 2934 N N . ILE A 1 6 ? 4.363 -3.856 -9.216 1.00 0.00 6 ILE A N 7
ATOM 2935 C CA . ILE A 1 6 ? 3.445 -4.980 -9.027 1.00 0.00 6 ILE A CA 7
ATOM 2936 C C . ILE A 1 6 ? 2.093 -4.646 -8.403 1.00 0.00 6 ILE A C 7
ATOM 2937 O O . ILE A 1 6 ? 1.041 -5.015 -8.920 1.00 0.00 6 ILE A O 7
ATOM 2953 N N . LYS A 1 7 ? 2.054 -3.874 -7.299 1.00 0.00 7 LYS A N 7
ATOM 2954 C CA . LYS A 1 7 ? 0.789 -3.526 -6.668 1.00 0.00 7 LYS A CA 7
ATOM 2955 C C . LYS A 1 7 ? 0.073 -2.425 -7.425 1.00 0.00 7 LYS A C 7
ATOM 2956 O O . LYS A 1 7 ? -1.114 -2.164 -7.235 1.00 0.00 7 LYS A O 7
ATOM 2975 N N . ASP A 1 8 ? 0.797 -1.698 -8.280 1.00 0.00 8 ASP A N 7
ATOM 2976 C CA . ASP A 1 8 ? 0.390 -0.384 -8.709 1.00 0.00 8 ASP A CA 7
ATOM 2977 C C . ASP A 1 8 ? -0.083 -0.440 -10.146 1.00 0.00 8 ASP A C 7
ATOM 2978 O O . ASP A 1 8 ? -1.135 0.106 -10.467 1.00 0.00 8 ASP A O 7
ATOM 2987 N N . THR A 1 9 ? 0.581 -1.250 -10.990 1.00 0.00 9 THR A N 7
ATOM 2988 C CA . THR A 1 9 ? 0.039 -1.750 -12.254 1.00 0.00 9 THR A CA 7
ATOM 2989 C C . THR A 1 9 ? -1.148 -2.671 -12.040 1.00 0.00 9 THR A C 7
ATOM 2990 O O . THR A 1 9 ? -2.154 -2.565 -12.733 1.00 0.00 9 THR A O 7
ATOM 3001 N N . GLY A 1 10 ? -1.092 -3.579 -11.035 1.00 0.00 10 GLY A N 7
ATOM 3002 C CA . GLY A 1 10 ? -2.191 -4.494 -10.732 1.00 0.00 10 GLY A CA 7
ATOM 3003 C C . GLY A 1 10 ? -3.454 -3.824 -10.247 1.00 0.00 10 GLY A C 7
ATOM 3004 O O . GLY A 1 10 ? -4.558 -4.234 -10.594 1.00 0.00 10 GLY A O 7
ATOM 3008 N N . LYS A 1 11 ? -3.332 -2.729 -9.465 1.00 0.00 11 LYS A N 7
ATOM 3009 C CA . LYS A 1 11 ? -4.463 -1.865 -9.154 1.00 0.00 11 LYS A CA 7
ATOM 3010 C C . LYS A 1 11 ? -5.013 -1.157 -10.387 1.00 0.00 11 LYS A C 7
ATOM 3011 O O . LYS A 1 11 ? -6.224 -1.115 -10.583 1.00 0.00 11 LYS A O 7
ATOM 3030 N N . GLU A 1 12 ? -4.136 -0.615 -11.262 1.00 0.00 12 GLU A N 7
ATOM 3031 C CA . GLU A 1 12 ? -4.535 0.067 -12.486 1.00 0.00 12 GLU A CA 7
ATOM 3032 C C . GLU A 1 12 ? -5.298 -0.846 -13.434 1.00 0.00 12 GLU A C 7
ATOM 3033 O O . GLU A 1 12 ? -6.379 -0.514 -13.903 1.00 0.00 12 GLU A O 7
ATOM 3045 N N . PHE A 1 13 ? -4.791 -2.077 -13.647 1.00 0.00 13 PHE A N 7
ATOM 3046 C CA . PHE A 1 13 ? -5.391 -3.089 -14.497 1.00 0.00 13 PHE A CA 7
ATOM 3047 C C . PHE A 1 13 ? -6.799 -3.478 -14.055 1.00 0.00 13 PHE A C 7
ATOM 3048 O O . PHE A 1 13 ? -7.738 -3.488 -14.850 1.00 0.00 13 PHE A O 7
ATOM 3065 N N . ALA A 1 14 ? -6.999 -3.732 -12.745 1.00 0.00 14 ALA A N 7
ATOM 3066 C CA . ALA A 1 14 ? -8.304 -4.024 -12.186 1.00 0.00 14 ALA A CA 7
ATOM 3067 C C . ALA A 1 14 ? -9.294 -2.865 -12.298 1.00 0.00 14 ALA A C 7
ATOM 3068 O O . ALA A 1 14 ? -10.442 -3.043 -12.707 1.00 0.00 14 ALA A O 7
ATOM 3075 N N . VAL A 1 15 ? -8.853 -1.630 -11.978 1.00 0.00 15 VAL A N 7
ATOM 3076 C CA . VAL A 1 15 ? -9.654 -0.421 -12.115 1.00 0.00 15 VAL A CA 7
ATOM 3077 C C . VAL A 1 15 ? -10.000 -0.120 -13.566 1.00 0.00 15 VAL A C 7
ATOM 3078 O O . VAL A 1 15 ? -11.138 0.212 -13.889 1.00 0.00 15 VAL A O 7
ATOM 3091 N N . LYS A 1 16 ? -9.043 -0.261 -14.499 1.00 0.00 16 LYS A N 7
ATOM 3092 C CA . LYS A 1 16 ? -9.246 -0.041 -15.916 1.00 0.00 16 LYS A CA 7
ATOM 3093 C C . LYS A 1 16 ? -10.232 -1.008 -16.550 1.00 0.00 16 LYS A C 7
ATOM 3094 O O . LYS A 1 16 ? -11.120 -0.603 -17.301 1.00 0.00 16 LYS A O 7
ATOM 3113 N N . ILE A 1 17 ? -10.149 -2.311 -16.207 1.00 0.00 17 ILE A N 7
ATOM 3114 C CA . ILE A 1 17 ? -11.142 -3.303 -16.600 1.00 0.00 17 ILE A CA 7
ATOM 3115 C C . ILE A 1 17 ? -12.511 -2.984 -16.016 1.00 0.00 17 ILE A C 7
ATOM 3116 O O . ILE A 1 17 ? -13.510 -2.987 -16.731 1.00 0.00 17 ILE A O 7
ATOM 3132 N N . LEU A 1 18 ? -12.596 -2.615 -14.719 1.00 0.00 18 LEU A N 7
ATOM 3133 C CA . LEU A 1 18 ? -13.839 -2.201 -14.087 1.00 0.00 18 LEU A CA 7
ATOM 3134 C C . LEU A 1 18 ? -14.460 -0.964 -14.731 1.00 0.00 18 LEU A C 7
ATOM 3135 O O . LEU A 1 18 ? -15.658 -0.924 -15.003 1.00 0.00 18 LEU A O 7
ATOM 3151 N N . ASN A 1 19 ? -13.645 0.057 -15.059 1.00 0.00 19 ASN A N 7
ATOM 3152 C CA . ASN A 1 19 ? -14.044 1.252 -15.783 1.00 0.00 19 ASN A CA 7
ATOM 3153 C C . ASN A 1 19 ? -14.589 0.928 -17.173 1.00 0.00 19 ASN A C 7
ATOM 3154 O O . ASN A 1 19 ? -15.630 1.449 -17.573 1.00 0.00 19 ASN A O 7
ATOM 3165 N N . ASN A 1 20 ? -13.914 0.039 -17.929 1.00 0.00 20 ASN A N 7
ATOM 3166 C CA . ASN A 1 20 ? -14.367 -0.419 -19.229 1.00 0.00 20 ASN A CA 7
ATOM 3167 C C . ASN A 1 20 ? -15.668 -1.221 -19.144 1.00 0.00 20 ASN A C 7
ATOM 3168 O O . ASN A 1 20 ? -16.571 -1.057 -19.966 1.00 0.00 20 ASN A O 7
ATOM 3179 N N . LEU A 1 21 ? -15.796 -2.114 -18.141 1.00 0.00 21 LEU A N 7
ATOM 3180 C CA . LEU A 1 21 ? -17.013 -2.857 -17.875 1.00 0.00 21 LEU A CA 7
ATOM 3181 C C . LEU A 1 21 ? -18.178 -1.968 -17.484 1.00 0.00 21 LEU A C 7
ATOM 3182 O O . LEU A 1 21 ? -19.271 -2.132 -18.018 1.00 0.00 21 LEU A O 7
ATOM 3198 N N . LYS A 1 22 ? -17.965 -0.970 -16.598 1.00 0.00 22 LYS A N 7
ATOM 3199 C CA . LYS A 1 22 ? -18.970 -0.083 -16.022 1.00 0.00 22 LYS A CA 7
ATOM 3200 C C . LYS A 1 22 ? -19.841 0.604 -17.059 1.00 0.00 22 LYS A C 7
ATOM 3201 O O . LYS A 1 22 ? -21.059 0.697 -16.908 1.00 0.00 22 LYS A O 7
ATOM 3220 N N . CYS A 1 23 ? -19.233 1.041 -18.177 1.00 0.00 23 CYS A N 7
ATOM 3221 C CA . CYS A 1 23 ? -19.918 1.642 -19.306 1.00 0.00 23 CYS A CA 7
ATOM 3222 C C . CYS A 1 23 ? -20.995 0.768 -19.931 1.00 0.00 23 CYS A C 7
ATOM 3223 O O . CYS A 1 23 ? -22.070 1.254 -20.274 1.00 0.00 23 CYS A O 7
ATOM 3230 N N . LYS A 1 24 ? -20.748 -0.548 -20.091 1.00 0.00 24 LYS A N 7
ATOM 3231 C CA . LYS A 1 24 ? -21.766 -1.469 -20.571 1.00 0.00 24 LYS A CA 7
ATOM 3232 C C . LYS A 1 24 ? -22.603 -2.057 -19.446 1.00 0.00 24 LYS A C 7
ATOM 3233 O O . LYS A 1 24 ? -23.822 -2.125 -19.541 1.00 0.00 24 LYS A O 7
ATOM 3252 N N . LEU A 1 25 ? -21.956 -2.480 -18.346 1.00 0.00 25 LEU A N 7
ATOM 3253 C CA . LEU A 1 25 ? -22.540 -3.180 -17.215 1.00 0.00 25 LEU A CA 7
ATOM 3254 C C . LEU A 1 25 ? -23.561 -2.369 -16.431 1.00 0.00 25 LEU A C 7
ATOM 3255 O O . LEU A 1 25 ? -24.594 -2.882 -16.012 1.00 0.00 25 LEU A O 7
ATOM 3271 N N . ALA A 1 26 ? -23.310 -1.059 -16.230 1.00 0.00 26 ALA A N 7
ATOM 3272 C CA . ALA A 1 26 ? -24.270 -0.174 -15.601 1.00 0.00 26 ALA A CA 7
ATOM 3273 C C . ALA A 1 26 ? -25.018 0.654 -16.638 1.00 0.00 26 ALA A C 7
ATOM 3274 O O . ALA A 1 26 ? -25.837 1.502 -16.297 1.00 0.00 26 ALA A O 7
ATOM 3281 N N . GLY A 1 27 ? -24.748 0.426 -17.942 1.00 0.00 27 GLY A N 7
ATOM 3282 C CA . GLY A 1 27 ? -25.468 1.052 -19.048 1.00 0.00 27 GLY A CA 7
ATOM 3283 C C . GLY A 1 27 ? -25.101 2.482 -19.352 1.00 0.00 27 GLY A C 7
ATOM 3284 O O . GLY A 1 27 ? -25.704 3.107 -20.216 1.00 0.00 27 GLY A O 7
ATOM 3288 N N . GLY A 1 28 ? -24.102 3.053 -18.650 1.00 0.00 28 GLY A N 7
ATOM 3289 C CA . GLY A 1 28 ? -23.867 4.495 -18.661 1.00 0.00 28 GLY A CA 7
ATOM 3290 C C . GLY A 1 28 ? -23.133 5.073 -19.842 1.00 0.00 28 GLY A C 7
ATOM 3291 O O . GLY A 1 28 ? -23.121 6.287 -20.014 1.00 0.00 28 GLY A O 7
ATOM 3295 N N . CYS A 1 29 ? -22.513 4.239 -20.694 1.00 0.00 29 CYS A N 7
ATOM 3296 C CA . CYS A 1 29 ? -21.833 4.721 -21.892 1.00 0.00 29 CYS A CA 7
ATOM 3297 C C . CYS A 1 29 ? -21.456 3.582 -22.840 1.00 0.00 29 CYS A C 7
ATOM 3298 O O . CYS A 1 29 ? -20.300 3.512 -23.254 1.00 0.00 29 CYS A O 7
ATOM 3305 N N . PRO A 1 30 ? -22.323 2.631 -23.186 1.00 0.00 30 PRO A N 7
ATOM 3306 C CA . PRO A 1 30 ? -21.930 1.419 -23.902 1.00 0.00 30 PRO A CA 7
ATOM 3307 C C . PRO A 1 30 ? -21.272 1.613 -25.277 1.00 0.00 30 PRO A C 7
ATOM 3308 O O . PRO A 1 30 ? -21.960 2.109 -26.168 1.00 0.00 30 PRO A O 7
ATOM 3319 N N . PRO A 1 31 ? -20.046 1.176 -25.580 1.00 0.00 31 PRO A N 7
ATOM 3320 C CA . PRO A 1 31 ? -19.560 1.179 -26.956 1.00 0.00 31 PRO A CA 7
ATOM 3321 C C . PRO A 1 31 ? -20.156 0.027 -27.748 1.00 0.00 31 PRO A C 7
ATOM 3322 O O . PRO A 1 31 ? -20.436 -1.036 -27.170 1.00 0.00 31 PRO A O 7
ATOM 3333 N N . GLY A 1 1 ? 2.900 2.862 -1.915 1.00 0.00 1 GLY A N 8
ATOM 3334 C CA . GLY A 1 1 ? 3.657 2.499 -3.097 1.00 0.00 1 GLY A CA 8
ATOM 3335 C C . GLY A 1 1 ? 4.752 1.532 -2.761 1.00 0.00 1 GLY A C 8
ATOM 3336 O O . GLY A 1 1 ? 4.574 0.648 -1.921 1.00 0.00 1 GLY A O 8
ATOM 3340 N N . PHE A 1 2 ? 5.914 1.686 -3.429 1.00 0.00 2 PHE A N 8
ATOM 3341 C CA . PHE A 1 2 ? 7.188 1.049 -3.114 1.00 0.00 2 PHE A CA 8
ATOM 3342 C C . PHE A 1 2 ? 7.384 -0.283 -3.828 1.00 0.00 2 PHE A C 8
ATOM 3343 O O . PHE A 1 2 ? 8.505 -0.754 -3.980 1.00 0.00 2 PHE A O 8
ATOM 3360 N N . LEU A 1 3 ? 6.304 -0.924 -4.320 1.00 0.00 3 LEU A N 8
ATOM 3361 C CA . LEU A 1 3 ? 6.426 -2.225 -4.959 1.00 0.00 3 LEU A CA 8
ATOM 3362 C C . LEU A 1 3 ? 6.372 -2.123 -6.474 1.00 0.00 3 LEU A C 8
ATOM 3363 O O . LEU A 1 3 ? 6.544 -3.126 -7.166 1.00 0.00 3 LEU A O 8
ATOM 3379 N N . ASP A 1 4 ? 6.140 -0.900 -7.001 1.00 0.00 4 ASP A N 8
ATOM 3380 C CA . ASP A 1 4 ? 6.270 -0.419 -8.373 1.00 0.00 4 ASP A CA 8
ATOM 3381 C C . ASP A 1 4 ? 5.336 -1.062 -9.411 1.00 0.00 4 ASP A C 8
ATOM 3382 O O . ASP A 1 4 ? 4.973 -0.462 -10.423 1.00 0.00 4 ASP A O 8
ATOM 3391 N N . ILE A 1 5 ? 4.833 -2.271 -9.118 1.00 0.00 5 ILE A N 8
ATOM 3392 C CA . ILE A 1 5 ? 3.864 -3.000 -9.909 1.00 0.00 5 ILE A CA 8
ATOM 3393 C C . ILE A 1 5 ? 2.727 -3.461 -9.010 1.00 0.00 5 ILE A C 8
ATOM 3394 O O . ILE A 1 5 ? 1.552 -3.245 -9.300 1.00 0.00 5 ILE A O 8
ATOM 3410 N N . ILE A 1 6 ? 3.053 -4.116 -7.877 1.00 0.00 6 ILE A N 8
ATOM 3411 C CA . ILE A 1 6 ? 2.158 -4.992 -7.128 1.00 0.00 6 ILE A CA 8
ATOM 3412 C C . ILE A 1 6 ? 0.906 -4.330 -6.555 1.00 0.00 6 ILE A C 8
ATOM 3413 O O . ILE A 1 6 ? -0.196 -4.859 -6.678 1.00 0.00 6 ILE A O 8
ATOM 3429 N N . LYS A 1 7 ? 1.013 -3.130 -5.952 1.00 0.00 7 LYS A N 8
ATOM 3430 C CA . LYS A 1 7 ? -0.155 -2.396 -5.475 1.00 0.00 7 LYS A CA 8
ATOM 3431 C C . LYS A 1 7 ? -0.342 -1.166 -6.344 1.00 0.00 7 LYS A C 8
ATOM 3432 O O . LYS A 1 7 ? -1.177 -0.290 -6.100 1.00 0.00 7 LYS A O 8
ATOM 3451 N N . ASP A 1 8 ? 0.480 -1.076 -7.396 1.00 0.00 8 ASP A N 8
ATOM 3452 C CA . ASP A 1 8 ? 0.848 0.145 -8.055 1.00 0.00 8 ASP A CA 8
ATOM 3453 C C . ASP A 1 8 ? 0.206 0.142 -9.440 1.00 0.00 8 ASP A C 8
ATOM 3454 O O . ASP A 1 8 ? -0.929 0.603 -9.589 1.00 0.00 8 ASP A O 8
ATOM 3463 N N . THR A 1 9 ? 0.867 -0.415 -10.476 1.00 0.00 9 THR A N 8
ATOM 3464 C CA . THR A 1 9 ? 0.293 -0.565 -11.815 1.00 0.00 9 THR A CA 8
ATOM 3465 C C . THR A 1 9 ? -0.681 -1.725 -11.930 1.00 0.00 9 THR A C 8
ATOM 3466 O O . THR A 1 9 ? -1.601 -1.690 -12.742 1.00 0.00 9 THR A O 8
ATOM 3477 N N . GLY A 1 10 ? -0.569 -2.765 -11.071 1.00 0.00 10 GLY A N 8
ATOM 3478 C CA . GLY A 1 10 ? -1.344 -4.003 -11.201 1.00 0.00 10 GLY A CA 8
ATOM 3479 C C . GLY A 1 10 ? -2.795 -3.865 -10.825 1.00 0.00 10 GLY A C 8
ATOM 3480 O O . GLY A 1 10 ? -3.616 -4.735 -11.098 1.00 0.00 10 GLY A O 8
ATOM 3484 N N . LYS A 1 11 ? -3.165 -2.708 -10.249 1.00 0.00 11 LYS A N 8
ATOM 3485 C CA . LYS A 1 11 ? -4.541 -2.305 -10.042 1.00 0.00 11 LYS A CA 8
ATOM 3486 C C . LYS A 1 11 ? -5.314 -2.141 -11.341 1.00 0.00 11 LYS A C 8
ATOM 3487 O O . LYS A 1 11 ? -6.494 -2.472 -11.405 1.00 0.00 11 LYS A O 8
ATOM 3506 N N . GLU A 1 12 ? -4.658 -1.637 -12.409 1.00 0.00 12 GLU A N 8
ATOM 3507 C CA . GLU A 1 12 ? -5.254 -1.328 -13.699 1.00 0.00 12 GLU A CA 8
ATOM 3508 C C . GLU A 1 12 ? -5.913 -2.524 -14.364 1.00 0.00 12 GLU A C 8
ATOM 3509 O O . GLU A 1 12 ? -6.980 -2.405 -14.962 1.00 0.00 12 GLU A O 8
ATOM 3521 N N . PHE A 1 13 ? -5.316 -3.724 -14.219 1.00 0.00 13 PHE A N 8
ATOM 3522 C CA . PHE A 1 13 ? -5.832 -4.969 -14.759 1.00 0.00 13 PHE A CA 8
ATOM 3523 C C . PHE A 1 13 ? -7.237 -5.299 -14.253 1.00 0.00 13 PHE A C 8
ATOM 3524 O O . PHE A 1 13 ? -8.100 -5.733 -15.006 1.00 0.00 13 PHE A O 8
ATOM 3541 N N . ALA A 1 14 ? -7.527 -5.056 -12.961 1.00 0.00 14 ALA A N 8
ATOM 3542 C CA . ALA A 1 14 ? -8.882 -5.187 -12.471 1.00 0.00 14 ALA A CA 8
ATOM 3543 C C . ALA A 1 14 ? -9.679 -3.897 -12.632 1.00 0.00 14 ALA A C 8
ATOM 3544 O O . ALA A 1 14 ? -10.730 -3.862 -13.266 1.00 0.00 14 ALA A O 8
ATOM 3551 N N . VAL A 1 15 ? -9.185 -2.778 -12.067 1.00 0.00 15 VAL A N 8
ATOM 3552 C CA . VAL A 1 15 ? -9.931 -1.538 -11.917 1.00 0.00 15 VAL A CA 8
ATOM 3553 C C . VAL A 1 15 ? -10.255 -0.858 -13.234 1.00 0.00 15 VAL A C 8
ATOM 3554 O O . VAL A 1 15 ? -11.380 -0.416 -13.460 1.00 0.00 15 VAL A O 8
ATOM 3567 N N . LYS A 1 16 ? -9.287 -0.764 -14.165 1.00 0.00 16 LYS A N 8
ATOM 3568 C CA . LYS A 1 16 ? -9.492 -0.081 -15.427 1.00 0.00 16 LYS A CA 8
ATOM 3569 C C . LYS A 1 16 ? -10.384 -0.867 -16.371 1.00 0.00 16 LYS A C 8
ATOM 3570 O O . LYS A 1 16 ? -11.250 -0.312 -17.046 1.00 0.00 16 LYS A O 8
ATOM 3589 N N . ILE A 1 17 ? -10.238 -2.208 -16.389 1.00 0.00 17 ILE A N 8
ATOM 3590 C CA . ILE A 1 17 ? -11.145 -3.098 -17.100 1.00 0.00 17 ILE A CA 8
ATOM 3591 C C . ILE A 1 17 ? -12.561 -3.035 -16.535 1.00 0.00 17 ILE A C 8
ATOM 3592 O O . ILE A 1 17 ? -13.522 -2.902 -17.290 1.00 0.00 17 ILE A O 8
ATOM 3608 N N . LEU A 1 18 ? -12.745 -3.029 -15.195 1.00 0.00 18 LEU A N 8
ATOM 3609 C CA . LEU A 1 18 ? -14.042 -2.793 -14.568 1.00 0.00 18 LEU A CA 8
ATOM 3610 C C . LEU A 1 18 ? -14.640 -1.429 -14.897 1.00 0.00 18 LEU A C 8
ATOM 3611 O O . LEU A 1 18 ? -15.830 -1.316 -15.182 1.00 0.00 18 LEU A O 8
ATOM 3627 N N . ASN A 1 19 ? -13.824 -0.355 -14.923 1.00 0.00 19 ASN A N 8
ATOM 3628 C CA . ASN A 1 19 ? -14.230 0.974 -15.355 1.00 0.00 19 ASN A CA 8
ATOM 3629 C C . ASN A 1 19 ? -14.722 0.983 -16.805 1.00 0.00 19 ASN A C 8
ATOM 3630 O O . ASN A 1 19 ? -15.757 1.575 -17.109 1.00 0.00 19 ASN A O 8
ATOM 3641 N N . ASN A 1 20 ? -14.008 0.304 -17.724 1.00 0.00 20 ASN A N 8
ATOM 3642 C CA . ASN A 1 20 ? -14.418 0.135 -19.107 1.00 0.00 20 ASN A CA 8
ATOM 3643 C C . ASN A 1 20 ? -15.689 -0.710 -19.247 1.00 0.00 20 ASN A C 8
ATOM 3644 O O . ASN A 1 20 ? -16.577 -0.400 -20.042 1.00 0.00 20 ASN A O 8
ATOM 3655 N N . LEU A 1 21 ? -15.805 -1.810 -18.477 1.00 0.00 21 LEU A N 8
ATOM 3656 C CA . LEU A 1 21 ? -16.978 -2.668 -18.434 1.00 0.00 21 LEU A CA 8
ATOM 3657 C C . LEU A 1 21 ? -18.218 -1.956 -17.928 1.00 0.00 21 LEU A C 8
ATOM 3658 O O . LEU A 1 21 ? -19.295 -2.122 -18.496 1.00 0.00 21 LEU A O 8
ATOM 3674 N N . LYS A 1 22 ? -18.088 -1.104 -16.888 1.00 0.00 22 LYS A N 8
ATOM 3675 C CA . LYS A 1 22 ? -19.161 -0.351 -16.253 1.00 0.00 22 LYS A CA 8
ATOM 3676 C C . LYS A 1 22 ? -19.983 0.490 -17.220 1.00 0.00 22 LYS A C 8
ATOM 3677 O O . LYS A 1 22 ? -21.198 0.617 -17.078 1.00 0.00 22 LYS A O 8
ATOM 3696 N N . CYS A 1 23 ? -19.345 1.031 -18.274 1.00 0.00 23 CYS A N 8
ATOM 3697 C CA . CYS A 1 23 ? -20.011 1.735 -19.356 1.00 0.00 23 CYS A CA 8
ATOM 3698 C C . CYS A 1 23 ? -21.086 0.920 -20.066 1.00 0.00 23 CYS A C 8
ATOM 3699 O O . CYS A 1 23 ? -22.154 1.437 -20.377 1.00 0.00 23 CYS A O 8
ATOM 3706 N N . LYS A 1 24 ? -20.848 -0.382 -20.326 1.00 0.00 24 LYS A N 8
ATOM 3707 C CA . LYS A 1 24 ? -21.895 -1.272 -20.804 1.00 0.00 24 LYS A CA 8
ATOM 3708 C C . LYS A 1 24 ? -22.705 -1.886 -19.671 1.00 0.00 24 LYS A C 8
ATOM 3709 O O . LYS A 1 24 ? -23.929 -1.906 -19.722 1.00 0.00 24 LYS A O 8
ATOM 3728 N N . LEU A 1 25 ? -22.038 -2.395 -18.618 1.00 0.00 25 LEU A N 8
ATOM 3729 C CA . LEU A 1 25 ? -22.626 -3.167 -17.534 1.00 0.00 25 LEU A CA 8
ATOM 3730 C C . LEU A 1 25 ? -23.642 -2.411 -16.687 1.00 0.00 25 LEU A C 8
ATOM 3731 O O . LEU A 1 25 ? -24.694 -2.935 -16.335 1.00 0.00 25 LEU A O 8
ATOM 3747 N N . ALA A 1 26 ? -23.369 -1.130 -16.369 1.00 0.00 26 ALA A N 8
ATOM 3748 C CA . ALA A 1 26 ? -24.303 -0.286 -15.654 1.00 0.00 26 ALA A CA 8
ATOM 3749 C C . ALA A 1 26 ? -25.042 0.635 -16.619 1.00 0.00 26 ALA A C 8
ATOM 3750 O O . ALA A 1 26 ? -25.822 1.491 -16.211 1.00 0.00 26 ALA A O 8
ATOM 3757 N N . GLY A 1 27 ? -24.808 0.471 -17.941 1.00 0.00 27 GLY A N 8
ATOM 3758 C CA . GLY A 1 27 ? -25.535 1.155 -19.008 1.00 0.00 27 GLY A CA 8
ATOM 3759 C C . GLY A 1 27 ? -25.146 2.587 -19.264 1.00 0.00 27 GLY A C 8
ATOM 3760 O O . GLY A 1 27 ? -25.744 3.252 -20.103 1.00 0.00 27 GLY A O 8
ATOM 3764 N N . GLY A 1 28 ? -24.134 3.116 -18.552 1.00 0.00 28 GLY A N 8
ATOM 3765 C CA . GLY A 1 28 ? -23.893 4.557 -18.499 1.00 0.00 28 GLY A CA 8
ATOM 3766 C C . GLY A 1 28 ? -23.179 5.191 -19.663 1.00 0.00 28 GLY A C 8
ATOM 3767 O O . GLY A 1 28 ? -23.169 6.412 -19.773 1.00 0.00 28 GLY A O 8
ATOM 3771 N N . CYS A 1 29 ? -22.573 4.401 -20.566 1.00 0.00 29 CYS A N 8
ATOM 3772 C CA . CYS A 1 29 ? -21.894 4.945 -21.738 1.00 0.00 29 CYS A CA 8
ATOM 3773 C C . CYS A 1 29 ? -21.507 3.863 -22.747 1.00 0.00 29 CYS A C 8
ATOM 3774 O O . CYS A 1 29 ? -20.348 3.827 -23.156 1.00 0.00 29 CYS A O 8
ATOM 3781 N N . PRO A 1 30 ? -22.361 2.927 -23.167 1.00 0.00 30 PRO A N 8
ATOM 3782 C CA . PRO A 1 30 ? -21.953 1.797 -24.005 1.00 0.00 30 PRO A CA 8
ATOM 3783 C C . PRO A 1 30 ? -21.313 2.167 -25.354 1.00 0.00 30 PRO A C 8
ATOM 3784 O O . PRO A 1 30 ? -22.020 2.755 -26.169 1.00 0.00 30 PRO A O 8
ATOM 3795 N N . PRO A 1 31 ? -20.079 1.803 -25.717 1.00 0.00 31 PRO A N 8
ATOM 3796 C CA . PRO A 1 31 ? -19.566 2.116 -27.050 1.00 0.00 31 PRO A CA 8
ATOM 3797 C C . PRO A 1 31 ? -20.102 1.138 -28.079 1.00 0.00 31 PRO A C 8
ATOM 3798 O O . PRO A 1 31 ? -20.449 0.008 -27.704 1.00 0.00 31 PRO A O 8
ATOM 3809 N N . GLY A 1 1 ? 3.075 -1.179 -1.674 1.00 0.00 1 GLY A N 9
ATOM 3810 C CA . GLY A 1 1 ? 3.016 0.266 -1.696 1.00 0.00 1 GLY A CA 9
ATOM 3811 C C . GLY A 1 1 ? 4.153 0.824 -2.493 1.00 0.00 1 GLY A C 9
ATOM 3812 O O . GLY A 1 1 ? 3.943 1.557 -3.454 1.00 0.00 1 GLY A O 9
ATOM 3816 N N . PHE A 1 2 ? 5.384 0.470 -2.083 1.00 0.00 2 PHE A N 9
ATOM 3817 C CA . PHE A 1 2 ? 6.661 0.924 -2.614 1.00 0.00 2 PHE A CA 9
ATOM 3818 C C . PHE A 1 2 ? 7.115 0.150 -3.854 1.00 0.00 2 PHE A C 9
ATOM 3819 O O . PHE A 1 2 ? 8.022 0.541 -4.581 1.00 0.00 2 PHE A O 9
ATOM 3836 N N . LEU A 1 3 ? 6.521 -1.033 -4.099 1.00 0.00 3 LEU A N 9
ATOM 3837 C CA . LEU A 1 3 ? 7.022 -2.017 -5.041 1.00 0.00 3 LEU A CA 9
ATOM 3838 C C . LEU A 1 3 ? 6.853 -1.647 -6.515 1.00 0.00 3 LEU A C 9
ATOM 3839 O O . LEU A 1 3 ? 7.366 -2.345 -7.382 1.00 0.00 3 LEU A O 9
ATOM 3855 N N . ASP A 1 4 ? 6.072 -0.589 -6.821 1.00 0.00 4 ASP A N 9
ATOM 3856 C CA . ASP A 1 4 ? 5.822 0.115 -8.076 1.00 0.00 4 ASP A CA 9
ATOM 3857 C C . ASP A 1 4 ? 5.855 -0.577 -9.434 1.00 0.00 4 ASP A C 9
ATOM 3858 O O . ASP A 1 4 ? 6.040 0.034 -10.490 1.00 0.00 4 ASP A O 9
ATOM 3867 N N . ILE A 1 5 ? 5.551 -1.875 -9.417 1.00 0.00 5 ILE A N 9
ATOM 3868 C CA . ILE A 1 5 ? 5.285 -2.708 -10.562 1.00 0.00 5 ILE A CA 9
ATOM 3869 C C . ILE A 1 5 ? 3.936 -3.280 -10.187 1.00 0.00 5 ILE A C 9
ATOM 3870 O O . ILE A 1 5 ? 2.905 -2.760 -10.596 1.00 0.00 5 ILE A O 9
ATOM 3886 N N . ILE A 1 6 ? 3.913 -4.313 -9.313 1.00 0.00 6 ILE A N 9
ATOM 3887 C CA . ILE A 1 6 ? 2.741 -5.112 -8.976 1.00 0.00 6 ILE A CA 9
ATOM 3888 C C . ILE A 1 6 ? 1.585 -4.316 -8.385 1.00 0.00 6 ILE A C 9
ATOM 3889 O O . ILE A 1 6 ? 0.440 -4.474 -8.802 1.00 0.00 6 ILE A O 9
ATOM 3905 N N . LYS A 1 7 ? 1.845 -3.390 -7.427 1.00 0.00 7 LYS A N 9
ATOM 3906 C CA . LYS A 1 7 ? 0.788 -2.556 -6.862 1.00 0.00 7 LYS A CA 9
ATOM 3907 C C . LYS A 1 7 ? 0.148 -1.655 -7.900 1.00 0.00 7 LYS A C 9
ATOM 3908 O O . LYS A 1 7 ? -1.060 -1.426 -7.899 1.00 0.00 7 LYS A O 9
ATOM 3927 N N . ASP A 1 8 ? 0.965 -1.115 -8.828 1.00 0.00 8 ASP A N 9
ATOM 3928 C CA . ASP A 1 8 ? 0.501 -0.118 -9.753 1.00 0.00 8 ASP A CA 9
ATOM 3929 C C . ASP A 1 8 ? -0.160 -0.711 -10.984 1.00 0.00 8 ASP A C 9
ATOM 3930 O O . ASP A 1 8 ? -1.251 -0.287 -11.361 1.00 0.00 8 ASP A O 9
ATOM 3939 N N . THR A 1 9 ? 0.442 -1.748 -11.603 1.00 0.00 9 THR A N 9
ATOM 3940 C CA . THR A 1 9 ? -0.151 -2.466 -12.728 1.00 0.00 9 THR A CA 9
ATOM 3941 C C . THR A 1 9 ? -1.402 -3.220 -12.336 1.00 0.00 9 THR A C 9
ATOM 3942 O O . THR A 1 9 ? -2.381 -3.244 -13.079 1.00 0.00 9 THR A O 9
ATOM 3953 N N . GLY A 1 10 ? -1.424 -3.823 -11.125 1.00 0.00 10 GLY A N 9
ATOM 3954 C CA . GLY A 1 10 ? -2.588 -4.541 -10.621 1.00 0.00 10 GLY A CA 9
ATOM 3955 C C . GLY A 1 10 ? -3.780 -3.656 -10.362 1.00 0.00 10 GLY A C 9
ATOM 3956 O O . GLY A 1 10 ? -4.905 -4.015 -10.704 1.00 0.00 10 GLY A O 9
ATOM 3960 N N . LYS A 1 11 ? -3.579 -2.440 -9.800 1.00 0.00 11 LYS A N 9
ATOM 3961 C CA . LYS A 1 11 ? -4.659 -1.468 -9.706 1.00 0.00 11 LYS A CA 9
ATOM 3962 C C . LYS A 1 11 ? -5.107 -0.944 -11.061 1.00 0.00 11 LYS A C 9
ATOM 3963 O O . LYS A 1 11 ? -6.299 -0.768 -11.296 1.00 0.00 11 LYS A O 9
ATOM 3982 N N . GLU A 1 12 ? -4.167 -0.703 -12.002 1.00 0.00 12 GLU A N 9
ATOM 3983 C CA . GLU A 1 12 ? -4.461 -0.168 -13.322 1.00 0.00 12 GLU A CA 9
ATOM 3984 C C . GLU A 1 12 ? -5.340 -1.100 -14.136 1.00 0.00 12 GLU A C 9
ATOM 3985 O O . GLU A 1 12 ? -6.386 -0.703 -14.647 1.00 0.00 12 GLU A O 9
ATOM 3997 N N . PHE A 1 13 ? -4.981 -2.399 -14.161 1.00 0.00 13 PHE A N 9
ATOM 3998 C CA . PHE A 1 13 ? -5.730 -3.442 -14.829 1.00 0.00 13 PHE A CA 9
ATOM 3999 C C . PHE A 1 13 ? -7.128 -3.628 -14.245 1.00 0.00 13 PHE A C 9
ATOM 4000 O O . PHE A 1 13 ? -8.126 -3.633 -14.966 1.00 0.00 13 PHE A O 9
ATOM 4017 N N . ALA A 1 14 ? -7.242 -3.720 -12.904 1.00 0.00 14 ALA A N 9
ATOM 4018 C CA . ALA A 1 14 ? -8.515 -3.894 -12.236 1.00 0.00 14 ALA A CA 9
ATOM 4019 C C . ALA A 1 14 ? -9.464 -2.708 -12.379 1.00 0.00 14 ALA A C 9
ATOM 4020 O O . ALA A 1 14 ? -10.628 -2.871 -12.740 1.00 0.00 14 ALA A O 9
ATOM 4027 N N . VAL A 1 15 ? -8.980 -1.468 -12.154 1.00 0.00 15 VAL A N 9
ATOM 4028 C CA . VAL A 1 15 ? -9.779 -0.254 -12.272 1.00 0.00 15 VAL A CA 9
ATOM 4029 C C . VAL A 1 15 ? -10.242 -0.014 -13.699 1.00 0.00 15 VAL A C 9
ATOM 4030 O O . VAL A 1 15 ? -11.394 0.346 -13.941 1.00 0.00 15 VAL A O 9
ATOM 4043 N N . LYS A 1 16 ? -9.371 -0.261 -14.699 1.00 0.00 16 LYS A N 9
ATOM 4044 C CA . LYS A 1 16 ? -9.712 -0.169 -16.107 1.00 0.00 16 LYS A CA 9
ATOM 4045 C C . LYS A 1 16 ? -10.836 -1.108 -16.516 1.00 0.00 16 LYS A C 9
ATOM 4046 O O . LYS A 1 16 ? -11.794 -0.701 -17.175 1.00 0.00 16 LYS A O 9
ATOM 4065 N N . ILE A 1 17 ? -10.776 -2.385 -16.084 1.00 0.00 17 ILE A N 9
ATOM 4066 C CA . ILE A 1 17 ? -11.841 -3.347 -16.313 1.00 0.00 17 ILE A CA 9
ATOM 4067 C C . ILE A 1 17 ? -13.125 -2.967 -15.587 1.00 0.00 17 ILE A C 9
ATOM 4068 O O . ILE A 1 17 ? -14.191 -2.926 -16.196 1.00 0.00 17 ILE A O 9
ATOM 4084 N N . LEU A 1 18 ? -13.063 -2.606 -14.288 1.00 0.00 18 LEU A N 9
ATOM 4085 C CA . LEU A 1 18 ? -14.233 -2.230 -13.508 1.00 0.00 18 LEU A CA 9
ATOM 4086 C C . LEU A 1 18 ? -14.946 -0.987 -14.019 1.00 0.00 18 LEU A C 9
ATOM 4087 O O . LEU A 1 18 ? -16.171 -0.965 -14.127 1.00 0.00 18 LEU A O 9
ATOM 4103 N N . ASN A 1 19 ? -14.198 0.071 -14.397 1.00 0.00 19 ASN A N 9
ATOM 4104 C CA . ASN A 1 19 ? -14.756 1.273 -14.994 1.00 0.00 19 ASN A CA 9
ATOM 4105 C C . ASN A 1 19 ? -15.426 0.988 -16.340 1.00 0.00 19 ASN A C 9
ATOM 4106 O O . ASN A 1 19 ? -16.536 1.444 -16.614 1.00 0.00 19 ASN A O 9
ATOM 4117 N N . ASN A 1 20 ? -14.782 0.170 -17.200 1.00 0.00 20 ASN A N 9
ATOM 4118 C CA . ASN A 1 20 ? -15.350 -0.264 -18.464 1.00 0.00 20 ASN A CA 9
ATOM 4119 C C . ASN A 1 20 ? -16.624 -1.094 -18.276 1.00 0.00 20 ASN A C 9
ATOM 4120 O O . ASN A 1 20 ? -17.629 -0.871 -18.946 1.00 0.00 20 ASN A O 9
ATOM 4131 N N . LEU A 1 21 ? -16.638 -2.050 -17.325 1.00 0.00 21 LEU A N 9
ATOM 4132 C CA . LEU A 1 21 ? -17.827 -2.817 -16.991 1.00 0.00 21 LEU A CA 9
ATOM 4133 C C . LEU A 1 21 ? -18.961 -1.966 -16.435 1.00 0.00 21 LEU A C 9
ATOM 4134 O O . LEU A 1 21 ? -20.104 -2.092 -16.871 1.00 0.00 21 LEU A O 9
ATOM 4150 N N . LYS A 1 22 ? -18.675 -1.028 -15.504 1.00 0.00 22 LYS A N 9
ATOM 4151 C CA . LYS A 1 22 ? -19.666 -0.102 -14.973 1.00 0.00 22 LYS A CA 9
ATOM 4152 C C . LYS A 1 22 ? -20.268 0.779 -16.057 1.00 0.00 22 LYS A C 9
ATOM 4153 O O . LYS A 1 22 ? -21.485 0.936 -16.132 1.00 0.00 22 LYS A O 9
ATOM 4172 N N . CYS A 1 23 ? -19.447 1.313 -16.979 1.00 0.00 23 CYS A N 9
ATOM 4173 C CA . CYS A 1 23 ? -19.944 2.014 -18.150 1.00 0.00 23 CYS A CA 9
ATOM 4174 C C . CYS A 1 23 ? -20.803 1.131 -19.054 1.00 0.00 23 CYS A C 9
ATOM 4175 O O . CYS A 1 23 ? -21.923 1.486 -19.423 1.00 0.00 23 CYS A O 9
ATOM 4182 N N . LYS A 1 24 ? -20.321 -0.076 -19.410 1.00 0.00 24 LYS A N 9
ATOM 4183 C CA . LYS A 1 24 ? -20.997 -0.910 -20.380 1.00 0.00 24 LYS A CA 9
ATOM 4184 C C . LYS A 1 24 ? -22.279 -1.586 -19.901 1.00 0.00 24 LYS A C 9
ATOM 4185 O O . LYS A 1 24 ? -23.275 -1.565 -20.627 1.00 0.00 24 LYS A O 9
ATOM 4204 N N . LEU A 1 25 ? -22.308 -2.196 -18.696 1.00 0.00 25 LEU A N 9
ATOM 4205 C CA . LEU A 1 25 ? -23.443 -3.014 -18.272 1.00 0.00 25 LEU A CA 9
ATOM 4206 C C . LEU A 1 25 ? -24.238 -2.424 -17.120 1.00 0.00 25 LEU A C 9
ATOM 4207 O O . LEU A 1 25 ? -25.277 -2.954 -16.735 1.00 0.00 25 LEU A O 9
ATOM 4223 N N . ALA A 1 26 ? -23.812 -1.276 -16.566 1.00 0.00 26 ALA A N 9
ATOM 4224 C CA . ALA A 1 26 ? -24.485 -0.681 -15.427 1.00 0.00 26 ALA A CA 9
ATOM 4225 C C . ALA A 1 26 ? -24.546 0.827 -15.594 1.00 0.00 26 ALA A C 9
ATOM 4226 O O . ALA A 1 26 ? -24.594 1.597 -14.630 1.00 0.00 26 ALA A O 9
ATOM 4233 N N . GLY A 1 27 ? -24.562 1.243 -16.873 1.00 0.00 27 GLY A N 9
ATOM 4234 C CA . GLY A 1 27 ? -24.849 2.587 -17.344 1.00 0.00 27 GLY A CA 9
ATOM 4235 C C . GLY A 1 27 ? -25.438 2.461 -18.718 1.00 0.00 27 GLY A C 9
ATOM 4236 O O . GLY A 1 27 ? -26.573 2.844 -18.967 1.00 0.00 27 GLY A O 9
ATOM 4240 N N . GLY A 1 28 ? -24.678 1.850 -19.648 1.00 0.00 28 GLY A N 9
ATOM 4241 C CA . GLY A 1 28 ? -25.207 1.281 -20.886 1.00 0.00 28 GLY A CA 9
ATOM 4242 C C . GLY A 1 28 ? -24.470 1.729 -22.114 1.00 0.00 28 GLY A C 9
ATOM 4243 O O . GLY A 1 28 ? -24.690 1.212 -23.208 1.00 0.00 28 GLY A O 9
ATOM 4247 N N . CYS A 1 29 ? -23.505 2.648 -21.962 1.00 0.00 29 CYS A N 9
ATOM 4248 C CA . CYS A 1 29 ? -22.719 3.224 -23.041 1.00 0.00 29 CYS A CA 9
ATOM 4249 C C . CYS A 1 29 ? -21.747 2.242 -23.704 1.00 0.00 29 CYS A C 9
ATOM 4250 O O . CYS A 1 29 ? -21.354 1.249 -23.083 1.00 0.00 29 CYS A O 9
ATOM 4257 N N . PRO A 1 30 ? -21.340 2.397 -24.960 1.00 0.00 30 PRO A N 9
ATOM 4258 C CA . PRO A 1 30 ? -20.041 1.906 -25.410 1.00 0.00 30 PRO A CA 9
ATOM 4259 C C . PRO A 1 30 ? -18.919 2.780 -24.840 1.00 0.00 30 PRO A C 9
ATOM 4260 O O . PRO A 1 30 ? -19.204 3.930 -24.500 1.00 0.00 30 PRO A O 9
ATOM 4271 N N . PRO A 1 31 ? -17.680 2.339 -24.683 1.00 0.00 31 PRO A N 9
ATOM 4272 C CA . PRO A 1 31 ? -16.564 3.249 -24.463 1.00 0.00 31 PRO A CA 9
ATOM 4273 C C . PRO A 1 31 ? -16.197 3.994 -25.739 1.00 0.00 31 PRO A C 9
ATOM 4274 O O . PRO A 1 31 ? -16.650 3.606 -26.818 1.00 0.00 31 PRO A O 9
ATOM 4285 N N . GLY A 1 1 ? 3.824 1.151 -0.797 1.00 0.00 1 GLY A N 10
ATOM 4286 C CA . GLY A 1 1 ? 4.089 1.975 -1.957 1.00 0.00 1 GLY A CA 10
ATOM 4287 C C . GLY A 1 1 ? 5.220 1.402 -2.753 1.00 0.00 1 GLY A C 10
ATOM 4288 O O . GLY A 1 1 ? 5.216 1.428 -3.982 1.00 0.00 1 GLY A O 10
ATOM 4292 N N . PHE A 1 2 ? 6.203 0.826 -2.036 1.00 0.00 2 PHE A N 10
ATOM 4293 C CA . PHE A 1 2 ? 7.500 0.356 -2.507 1.00 0.00 2 PHE A CA 10
ATOM 4294 C C . PHE A 1 2 ? 7.408 -0.794 -3.508 1.00 0.00 2 PHE A C 10
ATOM 4295 O O . PHE A 1 2 ? 8.328 -1.073 -4.269 1.00 0.00 2 PHE A O 10
ATOM 4312 N N . LEU A 1 3 ? 6.251 -1.479 -3.542 1.00 0.00 3 LEU A N 10
ATOM 4313 C CA . LEU A 1 3 ? 5.926 -2.549 -4.464 1.00 0.00 3 LEU A CA 10
ATOM 4314 C C . LEU A 1 3 ? 6.008 -2.160 -5.939 1.00 0.00 3 LEU A C 10
ATOM 4315 O O . LEU A 1 3 ? 6.272 -3.010 -6.785 1.00 0.00 3 LEU A O 10
ATOM 4331 N N . ASP A 1 4 ? 5.728 -0.876 -6.260 1.00 0.00 4 ASP A N 10
ATOM 4332 C CA . ASP A 1 4 ? 6.029 -0.135 -7.484 1.00 0.00 4 ASP A CA 10
ATOM 4333 C C . ASP A 1 4 ? 5.691 -0.716 -8.875 1.00 0.00 4 ASP A C 10
ATOM 4334 O O . ASP A 1 4 ? 5.981 -0.131 -9.921 1.00 0.00 4 ASP A O 10
ATOM 4343 N N . ILE A 1 5 ? 5.021 -1.874 -8.922 1.00 0.00 5 ILE A N 10
ATOM 4344 C CA . ILE A 1 5 ? 4.298 -2.369 -10.080 1.00 0.00 5 ILE A CA 10
ATOM 4345 C C . ILE A 1 5 ? 2.888 -2.715 -9.621 1.00 0.00 5 ILE A C 10
ATOM 4346 O O . ILE A 1 5 ? 1.886 -2.453 -10.287 1.00 0.00 5 ILE A O 10
ATOM 4362 N N . ILE A 1 6 ? 2.768 -3.292 -8.405 1.00 0.00 6 ILE A N 10
ATOM 4363 C CA . ILE A 1 6 ? 1.521 -3.764 -7.820 1.00 0.00 6 ILE A CA 10
ATOM 4364 C C . ILE A 1 6 ? 0.521 -2.642 -7.560 1.00 0.00 6 ILE A C 10
ATOM 4365 O O . ILE A 1 6 ? -0.674 -2.779 -7.810 1.00 0.00 6 ILE A O 10
ATOM 4381 N N . LYS A 1 7 ? 0.989 -1.461 -7.105 1.00 0.00 7 LYS A N 10
ATOM 4382 C CA . LYS A 1 7 ? 0.112 -0.356 -6.751 1.00 0.00 7 LYS A CA 10
ATOM 4383 C C . LYS A 1 7 ? -0.126 0.563 -7.941 1.00 0.00 7 LYS A C 10
ATOM 4384 O O . LYS A 1 7 ? -0.772 1.603 -7.830 1.00 0.00 7 LYS A O 10
ATOM 4403 N N . ASP A 1 8 ? 0.371 0.159 -9.124 1.00 0.00 8 ASP A N 10
ATOM 4404 C CA . ASP A 1 8 ? 0.418 0.960 -10.324 1.00 0.00 8 ASP A CA 10
ATOM 4405 C C . ASP A 1 8 ? -0.413 0.291 -11.408 1.00 0.00 8 ASP A C 10
ATOM 4406 O O . ASP A 1 8 ? -1.597 0.575 -11.589 1.00 0.00 8 ASP A O 10
ATOM 4415 N N . THR A 1 9 ? 0.193 -0.650 -12.154 1.00 0.00 9 THR A N 10
ATOM 4416 C CA . THR A 1 9 ? -0.472 -1.465 -13.158 1.00 0.00 9 THR A CA 10
ATOM 4417 C C . THR A 1 9 ? -1.268 -2.596 -12.541 1.00 0.00 9 THR A C 10
ATOM 4418 O O . THR A 1 9 ? -2.382 -2.886 -12.975 1.00 0.00 9 THR A O 10
ATOM 4429 N N . GLY A 1 10 ? -0.735 -3.255 -11.484 1.00 0.00 10 GLY A N 10
ATOM 4430 C CA . GLY A 1 10 ? -1.336 -4.451 -10.883 1.00 0.00 10 GLY A CA 10
ATOM 4431 C C . GLY A 1 10 ? -2.715 -4.268 -10.302 1.00 0.00 10 GLY A C 10
ATOM 4432 O O . GLY A 1 10 ? -3.569 -5.141 -10.421 1.00 0.00 10 GLY A O 10
ATOM 4436 N N . LYS A 1 11 ? -2.998 -3.088 -9.719 1.00 0.00 11 LYS A N 10
ATOM 4437 C CA . LYS A 1 11 ? -4.325 -2.700 -9.270 1.00 0.00 11 LYS A CA 10
ATOM 4438 C C . LYS A 1 11 ? -5.341 -2.625 -10.408 1.00 0.00 11 LYS A C 10
ATOM 4439 O O . LYS A 1 11 ? -6.524 -2.928 -10.261 1.00 0.00 11 LYS A O 10
ATOM 4458 N N . GLU A 1 12 ? -4.899 -2.183 -11.596 1.00 0.00 12 GLU A N 10
ATOM 4459 C CA . GLU A 1 12 ? -5.780 -1.639 -12.600 1.00 0.00 12 GLU A CA 10
ATOM 4460 C C . GLU A 1 12 ? -5.874 -2.449 -13.855 1.00 0.00 12 GLU A C 10
ATOM 4461 O O . GLU A 1 12 ? -6.638 -2.105 -14.755 1.00 0.00 12 GLU A O 10
ATOM 4473 N N . PHE A 1 13 ? -5.214 -3.622 -13.863 1.00 0.00 13 PHE A N 10
ATOM 4474 C CA . PHE A 1 13 ? -5.546 -4.727 -14.740 1.00 0.00 13 PHE A CA 10
ATOM 4475 C C . PHE A 1 13 ? -6.983 -5.181 -14.482 1.00 0.00 13 PHE A C 10
ATOM 4476 O O . PHE A 1 13 ? -7.768 -5.378 -15.402 1.00 0.00 13 PHE A O 10
ATOM 4493 N N . ALA A 1 14 ? -7.394 -5.267 -13.200 1.00 0.00 14 ALA A N 10
ATOM 4494 C CA . ALA A 1 14 ? -8.794 -5.426 -12.875 1.00 0.00 14 ALA A CA 10
ATOM 4495 C C . ALA A 1 14 ? -9.547 -4.097 -12.880 1.00 0.00 14 ALA A C 10
ATOM 4496 O O . ALA A 1 14 ? -10.511 -3.914 -13.619 1.00 0.00 14 ALA A O 10
ATOM 4503 N N . VAL A 1 15 ? -9.111 -3.103 -12.076 1.00 0.00 15 VAL A N 10
ATOM 4504 C CA . VAL A 1 15 ? -9.896 -1.900 -11.810 1.00 0.00 15 VAL A CA 10
ATOM 4505 C C . VAL A 1 15 ? -10.189 -1.012 -13.018 1.00 0.00 15 VAL A C 10
ATOM 4506 O O . VAL A 1 15 ? -11.316 -0.547 -13.178 1.00 0.00 15 VAL A O 10
ATOM 4519 N N . LYS A 1 16 ? -9.235 -0.748 -13.941 1.00 0.00 16 LYS A N 10
ATOM 4520 C CA . LYS A 1 16 ? -9.541 0.141 -15.057 1.00 0.00 16 LYS A CA 10
ATOM 4521 C C . LYS A 1 16 ? -10.357 -0.553 -16.149 1.00 0.00 16 LYS A C 10
ATOM 4522 O O . LYS A 1 16 ? -11.157 0.073 -16.844 1.00 0.00 16 LYS A O 10
ATOM 4541 N N . ILE A 1 17 ? -10.254 -1.896 -16.267 1.00 0.00 17 ILE A N 10
ATOM 4542 C CA . ILE A 1 17 ? -11.180 -2.694 -17.064 1.00 0.00 17 ILE A CA 10
ATOM 4543 C C . ILE A 1 17 ? -12.581 -2.690 -16.460 1.00 0.00 17 ILE A C 10
ATOM 4544 O O . ILE A 1 17 ? -13.564 -2.451 -17.159 1.00 0.00 17 ILE A O 10
ATOM 4560 N N . LEU A 1 18 ? -12.712 -2.861 -15.126 1.00 0.00 18 LEU A N 10
ATOM 4561 C CA . LEU A 1 18 ? -13.976 -2.742 -14.408 1.00 0.00 18 LEU A CA 10
ATOM 4562 C C . LEU A 1 18 ? -14.614 -1.367 -14.539 1.00 0.00 18 LEU A C 10
ATOM 4563 O O . LEU A 1 18 ? -15.824 -1.252 -14.707 1.00 0.00 18 LEU A O 10
ATOM 4579 N N . ASN A 1 19 ? -13.815 -0.282 -14.522 1.00 0.00 19 ASN A N 10
ATOM 4580 C CA . ASN A 1 19 ? -14.260 1.080 -14.772 1.00 0.00 19 ASN A CA 10
ATOM 4581 C C . ASN A 1 19 ? -14.906 1.244 -16.153 1.00 0.00 19 ASN A C 10
ATOM 4582 O O . ASN A 1 19 ? -15.963 1.860 -16.274 1.00 0.00 19 ASN A O 10
ATOM 4593 N N . ASN A 1 20 ? -14.297 0.671 -17.213 1.00 0.00 20 ASN A N 10
ATOM 4594 C CA . ASN A 1 20 ? -14.861 0.632 -18.555 1.00 0.00 20 ASN A CA 10
ATOM 4595 C C . ASN A 1 20 ? -16.132 -0.228 -18.626 1.00 0.00 20 ASN A C 10
ATOM 4596 O O . ASN A 1 20 ? -17.172 0.174 -19.146 1.00 0.00 20 ASN A O 10
ATOM 4607 N N . LEU A 1 21 ? -16.089 -1.437 -18.031 1.00 0.00 21 LEU A N 10
ATOM 4608 C CA . LEU A 1 21 ? -17.204 -2.369 -17.985 1.00 0.00 21 LEU A CA 10
ATOM 4609 C C . LEU A 1 21 ? -18.417 -1.831 -17.246 1.00 0.00 21 LEU A C 10
ATOM 4610 O O . LEU A 1 21 ? -19.548 -2.053 -17.669 1.00 0.00 21 LEU A O 10
ATOM 4626 N N . LYS A 1 22 ? -18.215 -1.074 -16.148 1.00 0.00 22 LYS A N 10
ATOM 4627 C CA . LYS A 1 22 ? -19.260 -0.455 -15.351 1.00 0.00 22 LYS A CA 10
ATOM 4628 C C . LYS A 1 22 ? -20.160 0.473 -16.152 1.00 0.00 22 LYS A C 10
ATOM 4629 O O . LYS A 1 22 ? -21.377 0.459 -15.988 1.00 0.00 22 LYS A O 10
ATOM 4648 N N . CYS A 1 23 ? -19.587 1.260 -17.086 1.00 0.00 23 CYS A N 10
ATOM 4649 C CA . CYS A 1 23 ? -20.347 2.080 -18.020 1.00 0.00 23 CYS A CA 10
ATOM 4650 C C . CYS A 1 23 ? -21.254 1.237 -18.912 1.00 0.00 23 CYS A C 10
ATOM 4651 O O . CYS A 1 23 ? -22.438 1.518 -19.096 1.00 0.00 23 CYS A O 10
ATOM 4658 N N . LYS A 1 24 ? -20.726 0.119 -19.444 1.00 0.00 24 LYS A N 10
ATOM 4659 C CA . LYS A 1 24 ? -21.503 -0.802 -20.246 1.00 0.00 24 LYS A CA 10
ATOM 4660 C C . LYS A 1 24 ? -22.600 -1.547 -19.483 1.00 0.00 24 LYS A C 10
ATOM 4661 O O . LYS A 1 24 ? -23.722 -1.660 -19.965 1.00 0.00 24 LYS A O 10
ATOM 4680 N N . LEU A 1 25 ? -22.330 -2.068 -18.270 1.00 0.00 25 LEU A N 10
ATOM 4681 C CA . LEU A 1 25 ? -23.287 -2.923 -17.575 1.00 0.00 25 LEU A CA 10
ATOM 4682 C C . LEU A 1 25 ? -24.224 -2.199 -16.616 1.00 0.00 25 LEU A C 10
ATOM 4683 O O . LEU A 1 25 ? -25.260 -2.739 -16.233 1.00 0.00 25 LEU A O 10
ATOM 4699 N N . ALA A 1 26 ? -23.927 -0.940 -16.232 1.00 0.00 26 ALA A N 10
ATOM 4700 C CA . ALA A 1 26 ? -24.796 -0.162 -15.365 1.00 0.00 26 ALA A CA 10
ATOM 4701 C C . ALA A 1 26 ? -25.339 1.068 -16.080 1.00 0.00 26 ALA A C 10
ATOM 4702 O O . ALA A 1 26 ? -25.938 1.945 -15.466 1.00 0.00 26 ALA A O 10
ATOM 4709 N N . GLY A 1 27 ? -25.167 1.146 -17.414 1.00 0.00 27 GLY A N 10
ATOM 4710 C CA . GLY A 1 27 ? -25.628 2.297 -18.185 1.00 0.00 27 GLY A CA 10
ATOM 4711 C C . GLY A 1 27 ? -25.852 2.009 -19.644 1.00 0.00 27 GLY A C 10
ATOM 4712 O O . GLY A 1 27 ? -26.652 2.668 -20.297 1.00 0.00 27 GLY A O 10
ATOM 4716 N N . GLY A 1 28 ? -25.160 1.004 -20.214 1.00 0.00 28 GLY A N 10
ATOM 4717 C CA . GLY A 1 28 ? -25.376 0.550 -21.585 1.00 0.00 28 GLY A CA 10
ATOM 4718 C C . GLY A 1 28 ? -24.451 1.176 -22.589 1.00 0.00 28 GLY A C 10
ATOM 4719 O O . GLY A 1 28 ? -24.428 0.789 -23.756 1.00 0.00 28 GLY A O 10
ATOM 4723 N N . CYS A 1 29 ? -23.625 2.145 -22.168 1.00 0.00 29 CYS A N 10
ATOM 4724 C CA . CYS A 1 29 ? -22.790 2.914 -23.069 1.00 0.00 29 CYS A CA 10
ATOM 4725 C C . CYS A 1 29 ? -21.459 2.217 -23.365 1.00 0.00 29 CYS A C 10
ATOM 4726 O O . CYS A 1 29 ? -20.774 1.786 -22.438 1.00 0.00 29 CYS A O 10
ATOM 4733 N N . PRO A 1 30 ? -21.017 2.033 -24.610 1.00 0.00 30 PRO A N 10
ATOM 4734 C CA . PRO A 1 30 ? -19.598 1.866 -24.892 1.00 0.00 30 PRO A CA 10
ATOM 4735 C C . PRO A 1 30 ? -18.872 3.211 -24.795 1.00 0.00 30 PRO A C 10
ATOM 4736 O O . PRO A 1 30 ? -19.541 4.240 -24.912 1.00 0.00 30 PRO A O 10
ATOM 4747 N N . PRO A 1 31 ? -17.565 3.297 -24.593 1.00 0.00 31 PRO A N 10
ATOM 4748 C CA . PRO A 1 31 ? -16.818 4.506 -24.909 1.00 0.00 31 PRO A CA 10
ATOM 4749 C C . PRO A 1 31 ? -16.672 4.687 -26.414 1.00 0.00 31 PRO A C 10
ATOM 4750 O O . PRO A 1 31 ? -16.919 3.737 -27.164 1.00 0.00 31 PRO A O 10
ATOM 4761 N N . GLY A 1 1 ? 3.211 -0.324 -0.928 1.00 0.00 1 GLY A N 11
ATOM 4762 C CA . GLY A 1 1 ? 3.207 1.112 -1.134 1.00 0.00 1 GLY A CA 11
ATOM 4763 C C . GLY A 1 1 ? 4.339 1.534 -2.019 1.00 0.00 1 GLY A C 11
ATOM 4764 O O . GLY A 1 1 ? 4.201 2.440 -2.831 1.00 0.00 1 GLY A O 11
ATOM 4768 N N . PHE A 1 2 ? 5.492 0.867 -1.874 1.00 0.00 2 PHE A N 11
ATOM 4769 C CA . PHE A 1 2 ? 6.726 1.164 -2.586 1.00 0.00 2 PHE A CA 11
ATOM 4770 C C . PHE A 1 2 ? 6.917 0.253 -3.786 1.00 0.00 2 PHE A C 11
ATOM 4771 O O . PHE A 1 2 ? 7.755 0.479 -4.654 1.00 0.00 2 PHE A O 11
ATOM 4788 N N . LEU A 1 3 ? 6.174 -0.867 -3.829 1.00 0.00 3 LEU A N 11
ATOM 4789 C CA . LEU A 1 3 ? 6.305 -1.896 -4.839 1.00 0.00 3 LEU A CA 11
ATOM 4790 C C . LEU A 1 3 ? 5.618 -1.523 -6.152 1.00 0.00 3 LEU A C 11
ATOM 4791 O O . LEU A 1 3 ? 4.661 -2.168 -6.574 1.00 0.00 3 LEU A O 11
ATOM 4807 N N . ASP A 1 4 ? 6.077 -0.465 -6.843 1.00 0.00 4 ASP A N 11
ATOM 4808 C CA . ASP A 1 4 ? 5.558 -0.020 -8.124 1.00 0.00 4 ASP A CA 11
ATOM 4809 C C . ASP A 1 4 ? 5.624 -1.086 -9.216 1.00 0.00 4 ASP A C 11
ATOM 4810 O O . ASP A 1 4 ? 6.706 -1.577 -9.548 1.00 0.00 4 ASP A O 11
ATOM 4819 N N . ILE A 1 5 ? 4.442 -1.396 -9.789 1.00 0.00 5 ILE A N 11
ATOM 4820 C CA . ILE A 1 5 ? 4.008 -2.455 -10.702 1.00 0.00 5 ILE A CA 11
ATOM 4821 C C . ILE A 1 5 ? 3.092 -3.426 -9.951 1.00 0.00 5 ILE A C 11
ATOM 4822 O O . ILE A 1 5 ? 2.173 -4.023 -10.511 1.00 0.00 5 ILE A O 11
ATOM 4838 N N . ILE A 1 6 ? 3.221 -3.524 -8.612 1.00 0.00 6 ILE A N 11
ATOM 4839 C CA . ILE A 1 6 ? 2.348 -4.357 -7.792 1.00 0.00 6 ILE A CA 11
ATOM 4840 C C . ILE A 1 6 ? 1.395 -3.492 -6.981 1.00 0.00 6 ILE A C 11
ATOM 4841 O O . ILE A 1 6 ? 0.224 -3.821 -6.783 1.00 0.00 6 ILE A O 11
ATOM 4857 N N . LYS A 1 7 ? 1.840 -2.310 -6.504 1.00 0.00 7 LYS A N 11
ATOM 4858 C CA . LYS A 1 7 ? 0.982 -1.441 -5.718 1.00 0.00 7 LYS A CA 11
ATOM 4859 C C . LYS A 1 7 ? -0.008 -0.663 -6.571 1.00 0.00 7 LYS A C 11
ATOM 4860 O O . LYS A 1 7 ? -1.039 -0.212 -6.061 1.00 0.00 7 LYS A O 11
ATOM 4879 N N . ASP A 1 8 ? 0.279 -0.549 -7.879 1.00 0.00 8 ASP A N 11
ATOM 4880 C CA . ASP A 1 8 ? -0.420 0.251 -8.862 1.00 0.00 8 ASP A CA 11
ATOM 4881 C C . ASP A 1 8 ? -0.837 -0.577 -10.085 1.00 0.00 8 ASP A C 11
ATOM 4882 O O . ASP A 1 8 ? -1.985 -1.010 -10.171 1.00 0.00 8 ASP A O 11
ATOM 4891 N N . THR A 1 9 ? 0.060 -0.809 -11.071 1.00 0.00 9 THR A N 11
ATOM 4892 C CA . THR A 1 9 ? -0.296 -1.265 -12.425 1.00 0.00 9 THR A CA 11
ATOM 4893 C C . THR A 1 9 ? -1.001 -2.605 -12.516 1.00 0.00 9 THR A C 11
ATOM 4894 O O . THR A 1 9 ? -1.967 -2.747 -13.264 1.00 0.00 9 THR A O 11
ATOM 4905 N N . GLY A 1 10 ? -0.589 -3.618 -11.722 1.00 0.00 10 GLY A N 11
ATOM 4906 C CA . GLY A 1 10 ? -1.290 -4.903 -11.653 1.00 0.00 10 GLY A CA 11
ATOM 4907 C C . GLY A 1 10 ? -2.723 -4.827 -11.169 1.00 0.00 10 GLY A C 11
ATOM 4908 O O . GLY A 1 10 ? -3.576 -5.608 -11.578 1.00 0.00 10 GLY A O 11
ATOM 4912 N N . LYS A 1 11 ? -3.041 -3.850 -10.299 1.00 0.00 11 LYS A N 11
ATOM 4913 C CA . LYS A 1 11 ? -4.409 -3.545 -9.919 1.00 0.00 11 LYS A CA 11
ATOM 4914 C C . LYS A 1 11 ? -5.118 -2.743 -10.996 1.00 0.00 11 LYS A C 11
ATOM 4915 O O . LYS A 1 11 ? -6.276 -2.991 -11.323 1.00 0.00 11 LYS A O 11
ATOM 4934 N N . GLU A 1 12 ? -4.411 -1.751 -11.575 1.00 0.00 12 GLU A N 11
ATOM 4935 C CA . GLU A 1 12 ? -4.908 -0.811 -12.564 1.00 0.00 12 GLU A CA 11
ATOM 4936 C C . GLU A 1 12 ? -5.415 -1.503 -13.813 1.00 0.00 12 GLU A C 11
ATOM 4937 O O . GLU A 1 12 ? -6.474 -1.168 -14.331 1.00 0.00 12 GLU A O 11
ATOM 4949 N N . PHE A 1 13 ? -4.725 -2.567 -14.273 1.00 0.00 13 PHE A N 11
ATOM 4950 C CA . PHE A 1 13 ? -5.172 -3.393 -15.380 1.00 0.00 13 PHE A CA 11
ATOM 4951 C C . PHE A 1 13 ? -6.571 -3.985 -15.165 1.00 0.00 13 PHE A C 11
ATOM 4952 O O . PHE A 1 13 ? -7.440 -3.894 -16.030 1.00 0.00 13 PHE A O 11
ATOM 4969 N N . ALA A 1 14 ? -6.846 -4.538 -13.965 1.00 0.00 14 ALA A N 11
ATOM 4970 C CA . ALA A 1 14 ? -8.170 -4.988 -13.586 1.00 0.00 14 ALA A CA 11
ATOM 4971 C C . ALA A 1 14 ? -9.182 -3.851 -13.454 1.00 0.00 14 ALA A C 11
ATOM 4972 O O . ALA A 1 14 ? -10.290 -3.931 -13.978 1.00 0.00 14 ALA A O 11
ATOM 4979 N N . VAL A 1 15 ? -8.807 -2.734 -12.795 1.00 0.00 15 VAL A N 11
ATOM 4980 C CA . VAL A 1 15 ? -9.651 -1.555 -12.600 1.00 0.00 15 VAL A CA 11
ATOM 4981 C C . VAL A 1 15 ? -10.071 -0.911 -13.916 1.00 0.00 15 VAL A C 11
ATOM 4982 O O . VAL A 1 15 ? -11.225 -0.527 -14.099 1.00 0.00 15 VAL A O 11
ATOM 4995 N N . LYS A 1 16 ? -9.155 -0.826 -14.897 1.00 0.00 16 LYS A N 11
ATOM 4996 C CA . LYS A 1 16 ? -9.403 -0.329 -16.237 1.00 0.00 16 LYS A CA 11
ATOM 4997 C C . LYS A 1 16 ? -10.477 -1.120 -16.978 1.00 0.00 16 LYS A C 11
ATOM 4998 O O . LYS A 1 16 ? -11.401 -0.560 -17.574 1.00 0.00 16 LYS A O 11
ATOM 5017 N N . ILE A 1 17 ? -10.399 -2.466 -16.910 1.00 0.00 17 ILE A N 11
ATOM 5018 C CA . ILE A 1 17 ? -11.406 -3.372 -17.443 1.00 0.00 17 ILE A CA 11
ATOM 5019 C C . ILE A 1 17 ? -12.722 -3.246 -16.689 1.00 0.00 17 ILE A C 11
ATOM 5020 O O . ILE A 1 17 ? -13.785 -3.100 -17.292 1.00 0.00 17 ILE A O 11
ATOM 5036 N N . LEU A 1 18 ? -12.682 -3.224 -15.341 1.00 0.00 18 LEU A N 11
ATOM 5037 C CA . LEU A 1 18 ? -13.853 -3.077 -14.493 1.00 0.00 18 LEU A CA 11
ATOM 5038 C C . LEU A 1 18 ? -14.600 -1.776 -14.712 1.00 0.00 18 LEU A C 11
ATOM 5039 O O . LEU A 1 18 ? -15.823 -1.776 -14.779 1.00 0.00 18 LEU A O 11
ATOM 5055 N N . ASN A 1 19 ? -13.904 -0.634 -14.872 1.00 0.00 19 ASN A N 11
ATOM 5056 C CA . ASN A 1 19 ? -14.520 0.642 -15.197 1.00 0.00 19 ASN A CA 11
ATOM 5057 C C . ASN A 1 19 ? -15.212 0.635 -16.566 1.00 0.00 19 ASN A C 11
ATOM 5058 O O . ASN A 1 19 ? -16.334 1.114 -16.722 1.00 0.00 19 ASN A O 11
ATOM 5069 N N . ASN A 1 20 ? -14.574 0.035 -17.597 1.00 0.00 20 ASN A N 11
ATOM 5070 C CA . ASN A 1 20 ? -15.167 -0.127 -18.918 1.00 0.00 20 ASN A CA 11
ATOM 5071 C C . ASN A 1 20 ? -16.427 -1.002 -18.879 1.00 0.00 20 ASN A C 11
ATOM 5072 O O . ASN A 1 20 ? -17.471 -0.670 -19.442 1.00 0.00 20 ASN A O 11
ATOM 5083 N N . LEU A 1 21 ? -16.363 -2.128 -18.142 1.00 0.00 21 LEU A N 11
ATOM 5084 C CA . LEU A 1 21 ? -17.497 -2.989 -17.865 1.00 0.00 21 LEU A CA 11
ATOM 5085 C C . LEU A 1 21 ? -18.587 -2.307 -17.050 1.00 0.00 21 LEU A C 11
ATOM 5086 O O . LEU A 1 21 ? -19.766 -2.476 -17.339 1.00 0.00 21 LEU A O 11
ATOM 5102 N N . LYS A 1 22 ? -18.243 -1.488 -16.036 1.00 0.00 22 LYS A N 11
ATOM 5103 C CA . LYS A 1 22 ? -19.187 -0.723 -15.236 1.00 0.00 22 LYS A CA 11
ATOM 5104 C C . LYS A 1 22 ? -20.000 0.259 -16.066 1.00 0.00 22 LYS A C 11
ATOM 5105 O O . LYS A 1 22 ? -21.217 0.350 -15.919 1.00 0.00 22 LYS A O 11
ATOM 5124 N N . CYS A 1 23 ? -19.342 0.968 -17.006 1.00 0.00 23 CYS A N 11
ATOM 5125 C CA . CYS A 1 23 ? -19.977 1.827 -17.994 1.00 0.00 23 CYS A CA 11
ATOM 5126 C C . CYS A 1 23 ? -20.958 1.092 -18.895 1.00 0.00 23 CYS A C 11
ATOM 5127 O O . CYS A 1 23 ? -22.054 1.579 -19.168 1.00 0.00 23 CYS A O 11
ATOM 5134 N N . LYS A 1 24 ? -20.590 -0.112 -19.373 1.00 0.00 24 LYS A N 11
ATOM 5135 C CA . LYS A 1 24 ? -21.483 -0.965 -20.134 1.00 0.00 24 LYS A CA 11
ATOM 5136 C C . LYS A 1 24 ? -22.633 -1.564 -19.330 1.00 0.00 24 LYS A C 11
ATOM 5137 O O . LYS A 1 24 ? -23.783 -1.517 -19.754 1.00 0.00 24 LYS A O 11
ATOM 5156 N N . LEU A 1 25 ? -22.358 -2.130 -18.141 1.00 0.00 25 LEU A N 11
ATOM 5157 C CA . LEU A 1 25 ? -23.317 -2.928 -17.395 1.00 0.00 25 LEU A CA 11
ATOM 5158 C C . LEU A 1 25 ? -24.249 -2.095 -16.521 1.00 0.00 25 LEU A C 11
ATOM 5159 O O . LEU A 1 25 ? -25.332 -2.531 -16.138 1.00 0.00 25 LEU A O 11
ATOM 5175 N N . ALA A 1 26 ? -23.892 -0.825 -16.239 1.00 0.00 26 ALA A N 11
ATOM 5176 C CA . ALA A 1 26 ? -24.826 0.112 -15.647 1.00 0.00 26 ALA A CA 11
ATOM 5177 C C . ALA A 1 26 ? -25.521 0.933 -16.725 1.00 0.00 26 ALA A C 11
ATOM 5178 O O . ALA A 1 26 ? -26.438 1.699 -16.449 1.00 0.00 26 ALA A O 11
ATOM 5185 N N . GLY A 1 27 ? -25.098 0.774 -17.998 1.00 0.00 27 GLY A N 11
ATOM 5186 C CA . GLY A 1 27 ? -25.728 1.374 -19.169 1.00 0.00 27 GLY A CA 11
ATOM 5187 C C . GLY A 1 27 ? -25.426 2.831 -19.390 1.00 0.00 27 GLY A C 11
ATOM 5188 O O . GLY A 1 27 ? -25.899 3.427 -20.350 1.00 0.00 27 GLY A O 11
ATOM 5192 N N . GLY A 1 28 ? -24.610 3.450 -18.515 1.00 0.00 28 GLY A N 11
ATOM 5193 C CA . GLY A 1 28 ? -24.431 4.899 -18.497 1.00 0.00 28 GLY A CA 11
ATOM 5194 C C . GLY A 1 28 ? -23.458 5.452 -19.496 1.00 0.00 28 GLY A C 11
ATOM 5195 O O . GLY A 1 28 ? -23.468 6.646 -19.773 1.00 0.00 28 GLY A O 11
ATOM 5199 N N . CYS A 1 29 ? -22.595 4.603 -20.078 1.00 0.00 29 CYS A N 11
ATOM 5200 C CA . CYS A 1 29 ? -21.637 5.063 -21.073 1.00 0.00 29 CYS A CA 11
ATOM 5201 C C . CYS A 1 29 ? -21.001 3.920 -21.864 1.00 0.00 29 CYS A C 11
ATOM 5202 O O . CYS A 1 29 ? -19.775 3.891 -21.959 1.00 0.00 29 CYS A O 11
ATOM 5209 N N . PRO A 1 30 ? -21.700 2.933 -22.435 1.00 0.00 30 PRO A N 11
ATOM 5210 C CA . PRO A 1 30 ? -21.063 1.858 -23.200 1.00 0.00 30 PRO A CA 11
ATOM 5211 C C . PRO A 1 30 ? -20.220 2.308 -24.405 1.00 0.00 30 PRO A C 11
ATOM 5212 O O . PRO A 1 30 ? -20.810 2.868 -25.327 1.00 0.00 30 PRO A O 11
ATOM 5223 N N . PRO A 1 31 ? -18.919 2.046 -24.548 1.00 0.00 31 PRO A N 11
ATOM 5224 C CA . PRO A 1 31 ? -18.229 2.326 -25.804 1.00 0.00 31 PRO A CA 11
ATOM 5225 C C . PRO A 1 31 ? -18.494 1.219 -26.807 1.00 0.00 31 PRO A C 11
ATOM 5226 O O . PRO A 1 31 ? -18.542 0.048 -26.400 1.00 0.00 31 PRO A O 11
ATOM 5237 N N . GLY A 1 1 ? 3.090 -2.393 -1.933 1.00 0.00 1 GLY A N 12
ATOM 5238 C CA . GLY A 1 1 ? 3.143 -1.038 -2.437 1.00 0.00 1 GLY A CA 12
ATOM 5239 C C . GLY A 1 1 ? 4.521 -0.729 -2.935 1.00 0.00 1 GLY A C 12
ATOM 5240 O O . GLY A 1 1 ? 4.712 -0.364 -4.092 1.00 0.00 1 GLY A O 12
ATOM 5244 N N . PHE A 1 2 ? 5.520 -0.898 -2.049 1.00 0.00 2 PHE A N 12
ATOM 5245 C CA . PHE A 1 2 ? 6.896 -0.442 -2.195 1.00 0.00 2 PHE A CA 12
ATOM 5246 C C . PHE A 1 2 ? 7.698 -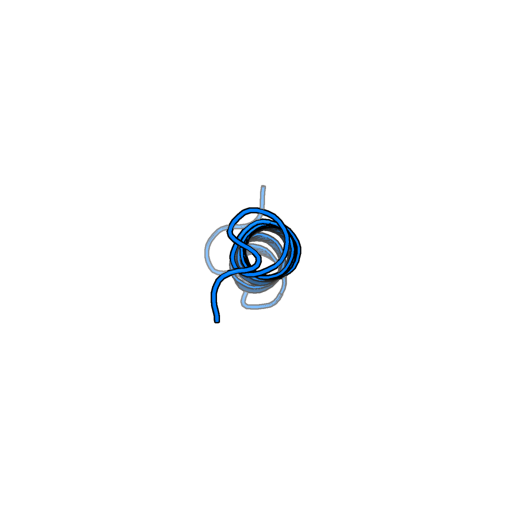1.232 -3.230 1.00 0.00 2 PHE A C 12
ATOM 5247 O O . PHE A 1 2 ? 8.755 -0.818 -3.688 1.00 0.00 2 PHE A O 12
ATOM 5264 N N . LEU A 1 3 ? 7.173 -2.390 -3.679 1.00 0.00 3 LEU A N 12
ATOM 5265 C CA . LEU A 1 3 ? 7.764 -3.190 -4.738 1.00 0.00 3 LEU A CA 12
ATOM 5266 C C . LEU A 1 3 ? 7.610 -2.521 -6.103 1.00 0.00 3 LEU A C 12
ATOM 5267 O O . LEU A 1 3 ? 8.267 -2.879 -7.076 1.00 0.00 3 LEU A O 12
ATOM 5283 N N . ASP A 1 4 ? 6.711 -1.523 -6.181 1.00 0.00 4 ASP A N 12
ATOM 5284 C CA . ASP A 1 4 ? 6.558 -0.585 -7.268 1.00 0.00 4 ASP A CA 12
ATOM 5285 C C . ASP A 1 4 ? 6.145 -1.171 -8.627 1.00 0.00 4 ASP A C 12
ATOM 5286 O O . ASP A 1 4 ? 6.543 -0.734 -9.710 1.00 0.00 4 ASP A O 12
ATOM 5295 N N . ILE A 1 5 ? 5.222 -2.152 -8.564 1.00 0.00 5 ILE A N 12
ATOM 5296 C CA . ILE A 1 5 ? 4.368 -2.555 -9.678 1.00 0.00 5 ILE A CA 12
ATOM 5297 C C . ILE A 1 5 ? 2.922 -2.637 -9.187 1.00 0.00 5 ILE A C 12
ATOM 5298 O O . ILE A 1 5 ? 1.964 -2.379 -9.916 1.00 0.00 5 ILE A O 12
ATOM 5314 N N . ILE A 1 6 ? 2.722 -2.978 -7.895 1.00 0.00 6 ILE A N 12
ATOM 5315 C CA . ILE A 1 6 ? 1.438 -3.329 -7.301 1.00 0.00 6 ILE A CA 12
ATOM 5316 C C . ILE A 1 6 ? 0.410 -2.202 -7.321 1.00 0.00 6 ILE A C 12
ATOM 5317 O O . ILE A 1 6 ? -0.736 -2.386 -7.730 1.00 0.00 6 ILE A O 12
ATOM 5333 N N . LYS A 1 7 ? 0.806 -0.967 -6.943 1.00 0.00 7 LYS A N 12
ATOM 5334 C CA . LYS A 1 7 ? -0.122 0.154 -6.854 1.00 0.00 7 LYS A CA 12
ATOM 5335 C C . LYS A 1 7 ? -0.111 0.924 -8.164 1.00 0.00 7 LYS A C 12
ATOM 5336 O O . LYS A 1 7 ? -0.864 1.871 -8.395 1.00 0.00 7 LYS A O 12
ATOM 5355 N N . ASP A 1 8 ? 0.750 0.478 -9.085 1.00 0.00 8 ASP A N 12
ATOM 5356 C CA . ASP A 1 8 ? 1.111 1.113 -10.318 1.00 0.00 8 ASP A CA 12
ATOM 5357 C C . ASP A 1 8 ? 0.232 0.529 -11.420 1.00 0.00 8 ASP A C 12
ATOM 5358 O O . ASP A 1 8 ? -0.896 0.982 -11.638 1.00 0.00 8 ASP A O 12
ATOM 5367 N N . THR A 1 9 ? 0.713 -0.525 -12.103 1.00 0.00 9 THR A N 12
ATOM 5368 C CA . THR A 1 9 ? 0.024 -1.212 -13.184 1.00 0.00 9 THR A CA 12
ATOM 5369 C C . THR A 1 9 ? -0.670 -2.476 -12.723 1.00 0.00 9 THR A C 12
ATOM 5370 O O . THR A 1 9 ? -1.548 -2.979 -13.420 1.00 0.00 9 THR A O 12
ATOM 5381 N N . GLY A 1 10 ? -0.384 -2.990 -11.504 1.00 0.00 10 GLY A N 12
ATOM 5382 C CA . GLY A 1 10 ? -1.032 -4.204 -10.994 1.00 0.00 10 GLY A CA 12
ATOM 5383 C C . GLY A 1 10 ? -2.496 -4.023 -10.686 1.00 0.00 10 GLY A C 12
ATOM 5384 O O . GLY A 1 10 ? -3.328 -4.864 -11.008 1.00 0.00 10 GLY A O 12
ATOM 5388 N N . LYS A 1 11 ? -2.867 -2.868 -10.105 1.00 0.00 11 LYS A N 12
ATOM 5389 C CA . LYS A 1 11 ? -4.253 -2.451 -9.966 1.00 0.00 11 LYS A CA 12
ATOM 5390 C C . LYS A 1 11 ? -4.948 -2.200 -11.307 1.00 0.00 11 LYS A C 12
ATOM 5391 O O . LYS A 1 11 ? -6.147 -2.413 -11.470 1.00 0.00 11 LYS A O 12
ATOM 5410 N N . GLU A 1 12 ? -4.187 -1.679 -12.290 1.00 0.00 12 GLU A N 12
ATOM 5411 C CA . GLU A 1 12 ? -4.670 -0.977 -13.463 1.00 0.00 12 GLU A CA 12
ATOM 5412 C C . GLU A 1 12 ? -5.466 -1.861 -14.401 1.00 0.00 12 GLU A C 12
ATOM 5413 O O . GLU A 1 12 ? -6.520 -1.479 -14.908 1.00 0.00 12 GLU A O 12
ATOM 5425 N N . PHE A 1 13 ? -5.022 -3.119 -14.589 1.00 0.00 13 PHE A N 12
ATOM 5426 C CA . PHE A 1 13 ? -5.733 -4.103 -15.384 1.00 0.00 13 PHE A CA 12
ATOM 5427 C C . PHE A 1 13 ? -7.151 -4.365 -14.867 1.00 0.00 13 PHE A C 12
ATOM 5428 O O . PHE A 1 13 ? -8.121 -4.302 -15.620 1.00 0.00 13 PHE A O 12
ATOM 5445 N N . ALA A 1 14 ? -7.309 -4.580 -13.545 1.00 0.00 14 ALA A N 12
ATOM 5446 C CA . ALA A 1 14 ? -8.603 -4.745 -12.915 1.00 0.00 14 ALA A CA 12
ATOM 5447 C C . ALA A 1 14 ? -9.457 -3.481 -12.931 1.00 0.00 14 ALA A C 12
ATOM 5448 O O . ALA A 1 14 ? -10.631 -3.517 -13.291 1.00 0.00 14 ALA A O 12
ATOM 5455 N N . VAL A 1 15 ? -8.872 -2.313 -12.586 1.00 0.00 15 VAL A N 12
ATOM 5456 C CA . VAL A 1 15 ? -9.567 -1.029 -12.534 1.00 0.00 15 VAL A CA 12
ATOM 5457 C C . VAL A 1 15 ? -10.124 -0.608 -13.888 1.00 0.00 15 VAL A C 12
ATOM 5458 O O . VAL A 1 15 ? -11.273 -0.179 -13.995 1.00 0.00 15 VAL A O 12
ATOM 5471 N N . LYS A 1 16 ? -9.349 -0.778 -14.978 1.00 0.00 16 LYS A N 12
ATOM 5472 C CA . LYS A 1 16 ? -9.796 -0.503 -16.333 1.00 0.00 16 LYS A CA 12
ATOM 5473 C C . LYS A 1 16 ? -10.990 -1.355 -16.751 1.00 0.00 16 LYS A C 12
ATOM 5474 O O . LYS A 1 16 ? -11.965 -0.866 -17.327 1.00 0.00 16 LYS A O 12
ATOM 5493 N N . ILE A 1 17 ? -10.954 -2.666 -16.430 1.00 0.00 17 ILE A N 12
ATOM 5494 C CA . ILE A 1 17 ? -12.059 -3.581 -16.667 1.00 0.00 17 ILE A CA 12
ATOM 5495 C C . ILE A 1 17 ? -13.289 -3.204 -15.853 1.00 0.00 17 ILE A C 12
ATOM 5496 O O . ILE A 1 17 ? -14.385 -3.112 -16.398 1.00 0.00 17 ILE A O 12
ATOM 5512 N N . LEU A 1 18 ? -13.140 -2.892 -14.549 1.00 0.00 18 LEU A N 12
ATOM 5513 C CA . LEU A 1 18 ? -14.233 -2.452 -13.692 1.00 0.00 18 LEU A CA 12
ATOM 5514 C C . LEU A 1 18 ? -14.889 -1.155 -14.148 1.00 0.00 18 LEU A C 12
ATOM 5515 O O . LEU A 1 18 ? -16.114 -1.038 -14.164 1.00 0.00 18 LEU A O 12
ATOM 5531 N N . ASN A 1 19 ? -14.097 -0.153 -14.584 1.00 0.00 19 ASN A N 12
ATOM 5532 C CA . ASN A 1 19 ? -14.608 1.089 -15.140 1.00 0.00 19 ASN A CA 12
ATOM 5533 C C . ASN A 1 19 ? -15.421 0.859 -16.421 1.00 0.00 19 ASN A C 12
ATOM 5534 O O . ASN A 1 19 ? -16.488 1.444 -16.613 1.00 0.00 19 ASN A O 12
ATOM 5545 N N . ASN A 1 20 ? -14.935 -0.019 -17.323 1.00 0.00 20 ASN A N 12
ATOM 5546 C CA . ASN A 1 20 ? -15.653 -0.431 -18.518 1.00 0.00 20 ASN A CA 12
ATOM 5547 C C . ASN A 1 20 ? -16.939 -1.200 -18.183 1.00 0.00 20 ASN A C 12
ATOM 5548 O O . ASN A 1 20 ? -18.012 -0.923 -18.716 1.00 0.00 20 ASN A O 12
ATOM 5559 N N . LEU A 1 21 ? -16.876 -2.156 -17.233 1.00 0.00 21 LEU A N 12
ATOM 5560 C CA . LEU A 1 21 ? -18.024 -2.914 -16.767 1.00 0.00 21 LEU A CA 12
ATOM 5561 C C . LEU A 1 21 ? -19.100 -2.059 -16.125 1.00 0.00 21 LEU A C 12
ATOM 5562 O O . LEU A 1 21 ? -20.280 -2.248 -16.400 1.00 0.00 21 LEU A O 12
ATOM 5578 N N . LYS A 1 22 ? -18.745 -1.064 -15.286 1.00 0.00 22 LYS A N 12
ATOM 5579 C CA . LYS A 1 22 ? -19.711 -0.135 -14.721 1.00 0.00 22 LYS A CA 12
ATOM 5580 C C . LYS A 1 22 ? -20.435 0.685 -15.786 1.00 0.00 22 LYS A C 12
ATOM 5581 O O . LYS A 1 22 ? -21.656 0.825 -15.749 1.00 0.00 22 LYS A O 12
ATOM 5600 N N . CYS A 1 23 ? -19.710 1.184 -16.810 1.00 0.00 23 CYS A N 12
ATOM 5601 C CA . CYS A 1 23 ? -20.303 1.858 -17.960 1.00 0.00 23 CYS A CA 12
ATOM 5602 C C . CYS A 1 23 ? -21.245 0.949 -18.754 1.00 0.00 23 CYS A C 12
ATOM 5603 O O . CYS A 1 23 ? -22.383 1.296 -19.069 1.00 0.00 23 CYS A O 12
ATOM 5610 N N . LYS A 1 24 ? -20.809 -0.289 -19.049 1.00 0.00 24 LYS A N 12
ATOM 5611 C CA . LYS A 1 24 ? -21.616 -1.282 -19.727 1.00 0.00 24 LYS A CA 12
ATOM 5612 C C . LYS A 1 24 ? -22.841 -1.771 -18.960 1.00 0.00 24 LYS A C 12
ATOM 5613 O O . LYS A 1 24 ? -23.914 -1.896 -19.540 1.00 0.00 24 LYS A O 12
ATOM 5632 N N . LEU A 1 25 ? -22.729 -2.064 -17.654 1.00 0.00 25 LEU A N 12
ATOM 5633 C CA . LEU A 1 25 ? -23.774 -2.755 -16.917 1.00 0.00 25 LEU A CA 12
ATOM 5634 C C . LEU A 1 25 ? -24.719 -1.816 -16.176 1.00 0.00 25 LEU A C 12
ATOM 5635 O O . LEU A 1 25 ? -25.854 -2.173 -15.860 1.00 0.00 25 LEU A O 12
ATOM 5651 N N . ALA A 1 26 ? -24.311 -0.556 -15.921 1.00 0.00 26 ALA A N 12
ATOM 5652 C CA . ALA A 1 26 ? -25.144 0.398 -15.212 1.00 0.00 26 ALA A CA 12
ATOM 5653 C C . ALA A 1 26 ? -25.618 1.532 -16.105 1.00 0.00 26 ALA A C 12
ATOM 5654 O O . ALA A 1 26 ? -26.123 2.545 -15.628 1.00 0.00 26 ALA A O 12
ATOM 5661 N N . GLY A 1 27 ? -25.500 1.378 -17.437 1.00 0.00 27 GLY A N 12
ATOM 5662 C CA . GLY A 1 27 ? -25.988 2.406 -18.349 1.00 0.00 27 GLY A CA 12
ATOM 5663 C C . GLY A 1 27 ? -25.900 2.037 -19.803 1.00 0.00 27 GLY A C 12
ATOM 5664 O O . GLY A 1 27 ? -26.556 2.639 -20.644 1.00 0.00 27 GLY A O 12
ATOM 5668 N N . GLY A 1 28 ? -25.100 1.018 -20.163 1.00 0.00 28 GLY A N 12
ATOM 5669 C CA . GLY A 1 28 ? -25.128 0.407 -21.490 1.00 0.00 28 GLY A CA 12
ATOM 5670 C C . GLY A 1 28 ? -24.147 0.998 -22.460 1.00 0.00 28 GLY A C 12
ATOM 5671 O O . GLY A 1 28 ? -23.880 0.423 -23.517 1.00 0.00 28 GLY A O 12
ATOM 5675 N N . CYS A 1 29 ? -23.538 2.142 -22.113 1.00 0.00 29 CYS A N 12
ATOM 5676 C CA . CYS A 1 29 ? -22.645 2.911 -22.962 1.00 0.00 29 CYS A CA 12
ATOM 5677 C C . CYS A 1 29 ? -21.373 2.175 -23.399 1.00 0.00 29 CYS A C 12
ATOM 5678 O O . CYS A 1 29 ? -20.868 1.313 -22.671 1.00 0.00 29 CYS A O 12
ATOM 5685 N N . PRO A 1 30 ? -20.812 2.408 -24.582 1.00 0.00 30 PRO A N 12
ATOM 5686 C CA . PRO A 1 30 ? -19.399 2.160 -24.827 1.00 0.00 30 PRO A CA 12
ATOM 5687 C C . PRO A 1 30 ? -18.562 3.261 -24.169 1.00 0.00 30 PRO A C 12
ATOM 5688 O O . PRO A 1 30 ? -19.038 4.396 -24.131 1.00 0.00 30 PRO A O 12
ATOM 5699 N N . PRO A 1 31 ? -17.377 3.039 -23.621 1.00 0.00 31 PRO A N 12
ATOM 5700 C CA . PRO A 1 31 ? -16.554 4.122 -23.098 1.00 0.00 31 PRO A CA 12
ATOM 5701 C C . PRO A 1 31 ? -15.974 4.975 -24.218 1.00 0.00 31 PRO A C 12
ATOM 5702 O O . PRO A 1 31 ? -14.814 4.783 -24.589 1.00 0.00 31 PRO A O 12
ATOM 5713 N N . GLY A 1 1 ? 4.922 -0.380 0.261 1.00 0.00 1 GLY A N 13
ATOM 5714 C CA . GLY A 1 1 ? 4.307 -0.940 -0.925 1.00 0.00 1 GLY A CA 13
ATOM 5715 C C . GLY A 1 1 ? 4.952 -0.399 -2.167 1.00 0.00 1 GLY A C 13
ATOM 5716 O O . GLY A 1 1 ? 4.530 -0.689 -3.286 1.00 0.00 1 GLY A O 13
ATOM 5720 N N . PHE A 1 2 ? 6.008 0.414 -1.990 1.00 0.00 2 PHE A N 13
ATOM 5721 C CA . PHE A 1 2 ? 6.726 1.123 -3.036 1.00 0.00 2 PHE A CA 13
ATOM 5722 C C . PHE A 1 2 ? 7.665 0.231 -3.851 1.00 0.00 2 PHE A C 13
ATOM 5723 O O . PHE A 1 2 ? 8.884 0.380 -3.864 1.00 0.00 2 PHE A O 13
ATOM 5740 N N . LEU A 1 3 ? 7.091 -0.729 -4.595 1.00 0.00 3 LEU A N 13
ATOM 5741 C CA . LEU A 1 3 ? 7.809 -1.483 -5.609 1.00 0.00 3 LEU A CA 13
ATOM 5742 C C . LEU A 1 3 ? 7.415 -0.936 -6.974 1.00 0.00 3 LEU A C 13
ATOM 5743 O O . LEU A 1 3 ? 8.032 -1.224 -8.005 1.00 0.00 3 LEU A O 13
ATOM 5759 N N . ASP A 1 4 ? 6.349 -0.113 -6.985 1.00 0.00 4 ASP A N 13
ATOM 5760 C CA . ASP A 1 4 ? 5.584 0.451 -8.077 1.00 0.00 4 ASP A CA 13
ATOM 5761 C C . ASP A 1 4 ? 5.588 -0.289 -9.394 1.00 0.00 4 ASP A C 13
ATOM 5762 O O . ASP A 1 4 ? 6.100 0.164 -10.420 1.00 0.00 4 ASP A O 13
ATOM 5771 N N . ILE A 1 5 ? 5.000 -1.496 -9.346 1.00 0.00 5 ILE A N 13
ATOM 5772 C CA . ILE A 1 5 ? 4.439 -2.146 -10.509 1.00 0.00 5 ILE A CA 13
ATOM 5773 C C . ILE A 1 5 ? 3.418 -3.193 -10.087 1.00 0.00 5 ILE A C 13
ATOM 5774 O O . ILE A 1 5 ? 2.422 -3.391 -10.772 1.00 0.00 5 ILE A O 13
ATOM 5790 N N . ILE A 1 6 ? 3.531 -3.780 -8.871 1.00 0.00 6 ILE A N 13
ATOM 5791 C CA . ILE A 1 6 ? 2.545 -4.721 -8.332 1.00 0.00 6 ILE A CA 13
ATOM 5792 C C . ILE A 1 6 ? 1.226 -4.060 -7.960 1.00 0.00 6 ILE A C 13
ATOM 5793 O O . ILE A 1 6 ? 0.145 -4.455 -8.386 1.00 0.00 6 ILE A O 13
ATOM 5809 N N . LYS A 1 7 ? 1.313 -2.953 -7.203 1.00 0.00 7 LYS A N 13
ATOM 5810 C CA . LYS A 1 7 ? 0.193 -2.149 -6.754 1.00 0.00 7 LYS A CA 13
ATOM 5811 C C . LYS A 1 7 ? -0.437 -1.394 -7.918 1.00 0.00 7 LYS A C 13
ATOM 5812 O O . LYS A 1 7 ? -1.595 -0.976 -7.897 1.00 0.00 7 LYS A O 13
ATOM 5831 N N . ASP A 1 8 ? 0.334 -1.183 -8.990 1.00 0.00 8 ASP A N 13
ATOM 5832 C CA . ASP A 1 8 ? 0.025 -0.163 -9.959 1.00 0.00 8 ASP A CA 13
ATOM 5833 C C . ASP A 1 8 ? -0.449 -0.767 -11.264 1.00 0.00 8 ASP A C 13
ATOM 5834 O O . ASP A 1 8 ? -1.442 -0.303 -11.817 1.00 0.00 8 ASP A O 13
ATOM 5843 N N . THR A 1 9 ? 0.128 -1.903 -11.715 1.00 0.00 9 THR A N 13
ATOM 5844 C CA . THR A 1 9 ? -0.520 -2.730 -12.738 1.00 0.00 9 THR A CA 13
ATOM 5845 C C . THR A 1 9 ? -1.772 -3.405 -12.212 1.00 0.00 9 THR A C 13
ATOM 5846 O O . THR A 1 9 ? -2.792 -3.441 -12.891 1.00 0.00 9 THR A O 13
ATOM 5857 N N . GLY A 1 10 ? -1.747 -3.920 -10.958 1.00 0.00 10 GLY A N 13
ATOM 5858 C CA . GLY A 1 10 ? -2.894 -4.585 -10.346 1.00 0.00 10 GLY A CA 13
ATOM 5859 C C . GLY A 1 10 ? -4.094 -3.697 -10.122 1.00 0.00 10 GLY A C 13
ATOM 5860 O O . GLY A 1 10 ? -5.233 -4.131 -10.277 1.00 0.00 10 GLY A O 13
ATOM 5864 N N . LYS A 1 11 ? -3.882 -2.400 -9.803 1.00 0.00 11 LYS A N 13
ATOM 5865 C CA . LYS A 1 11 ? -4.968 -1.430 -9.801 1.00 0.00 11 LYS A CA 13
ATOM 5866 C C . LYS A 1 11 ? -5.563 -1.212 -11.183 1.00 0.00 11 LYS A C 13
ATOM 5867 O O . LYS A 1 11 ? -6.778 -1.236 -11.337 1.00 0.00 11 LYS A O 13
ATOM 5886 N N . GLU A 1 12 ? -4.738 -1.019 -12.229 1.00 0.00 12 GLU A N 13
ATOM 5887 C CA . GLU A 1 12 ? -5.237 -0.820 -13.579 1.00 0.00 12 GLU A CA 13
ATOM 5888 C C . GLU A 1 12 ? -5.954 -2.030 -14.153 1.00 0.00 12 GLU A C 13
ATOM 5889 O O . GLU A 1 12 ? -7.045 -1.913 -14.709 1.00 0.00 12 GLU A O 13
ATOM 5901 N N . PHE A 1 13 ? -5.390 -3.239 -13.971 1.00 0.00 13 PHE A N 13
ATOM 5902 C CA . PHE A 1 13 ? -5.963 -4.480 -14.454 1.00 0.00 13 PHE A CA 13
ATOM 5903 C C . PHE A 1 13 ? -7.338 -4.767 -13.858 1.00 0.00 13 PHE A C 13
ATOM 5904 O O . PHE A 1 13 ? -8.270 -5.146 -14.559 1.00 0.00 13 PHE A O 13
ATOM 5921 N N . ALA A 1 14 ? -7.529 -4.550 -12.543 1.00 0.00 14 ALA A N 13
ATOM 5922 C CA . ALA A 1 14 ? -8.845 -4.712 -11.969 1.00 0.00 14 ALA A CA 13
ATOM 5923 C C . ALA A 1 14 ? -9.750 -3.501 -12.183 1.00 0.00 14 ALA A C 13
ATOM 5924 O O . ALA A 1 14 ? -10.831 -3.601 -12.759 1.00 0.00 14 ALA A O 13
ATOM 5931 N N . VAL A 1 15 ? -9.333 -2.299 -11.742 1.00 0.00 15 VAL A N 13
ATOM 5932 C CA . VAL A 1 15 ? -10.202 -1.134 -11.672 1.00 0.00 15 VAL A CA 13
ATOM 5933 C C . VAL A 1 15 ? -10.540 -0.550 -13.029 1.00 0.00 15 VAL A C 13
ATOM 5934 O O . VAL A 1 15 ? -11.693 -0.218 -13.298 1.00 0.00 15 VAL A O 13
ATOM 5947 N N . LYS A 1 16 ? -9.562 -0.414 -13.948 1.00 0.00 16 LYS A N 13
ATOM 5948 C CA . LYS A 1 16 ? -9.809 0.188 -15.248 1.00 0.00 16 LYS A CA 13
ATOM 5949 C C . LYS A 1 16 ? -10.696 -0.674 -16.134 1.00 0.00 16 LYS A C 13
ATOM 5950 O O . LYS A 1 16 ? -11.631 -0.189 -16.773 1.00 0.00 16 LYS A O 13
ATOM 5969 N N . ILE A 1 17 ? -10.467 -2.005 -16.133 1.00 0.00 17 ILE A N 13
ATOM 5970 C CA . ILE A 1 17 ? -11.332 -2.965 -16.802 1.00 0.00 17 ILE A CA 13
ATOM 5971 C C . ILE A 1 17 ? -12.732 -2.991 -16.191 1.00 0.00 17 ILE A C 13
ATOM 5972 O O . ILE A 1 17 ? -13.726 -2.923 -16.911 1.00 0.00 17 ILE A O 13
ATOM 5988 N N . LEU A 1 18 ? -12.872 -2.996 -14.845 1.00 0.00 18 LEU A N 13
ATOM 5989 C CA . LEU A 1 18 ? -14.166 -2.874 -14.183 1.00 0.00 18 LEU A CA 13
ATOM 5990 C C . LEU A 1 18 ? -14.895 -1.568 -14.479 1.00 0.00 18 LEU A C 13
ATOM 5991 O O . LEU A 1 18 ? -16.111 -1.559 -14.657 1.00 0.00 18 LEU A O 13
ATOM 6007 N N . ASN A 1 19 ? -14.183 -0.427 -14.579 1.00 0.00 19 ASN A N 13
ATOM 6008 C CA . ASN A 1 19 ? -14.736 0.844 -15.019 1.00 0.00 19 ASN A CA 13
ATOM 6009 C C . ASN A 1 19 ? -15.287 0.764 -16.445 1.00 0.00 19 ASN A C 13
ATOM 6010 O O . ASN A 1 19 ? -16.405 1.207 -16.711 1.00 0.00 19 ASN A O 13
ATOM 6021 N N . ASN A 1 20 ? -14.531 0.159 -17.383 1.00 0.00 20 ASN A N 13
ATOM 6022 C CA . ASN A 1 20 ? -14.958 -0.061 -18.755 1.00 0.00 20 ASN A CA 13
ATOM 6023 C C . ASN A 1 20 ? -16.156 -1.011 -18.843 1.00 0.00 20 ASN A C 13
ATOM 6024 O O . ASN A 1 20 ? -17.090 -0.798 -19.617 1.00 0.00 20 ASN A O 13
ATOM 6035 N N . LEU A 1 21 ? -16.161 -2.095 -18.045 1.00 0.00 21 LEU A N 13
ATOM 6036 C CA . LEU A 1 21 ? -17.290 -2.997 -17.928 1.00 0.00 21 LEU A CA 13
ATOM 6037 C C . LEU A 1 21 ? -18.526 -2.337 -17.337 1.00 0.00 21 LEU A C 13
ATOM 6038 O O . LEU A 1 21 ? -19.617 -2.485 -17.877 1.00 0.00 21 LEU A O 13
ATOM 6054 N N . LYS A 1 22 ? -18.398 -1.538 -16.254 1.00 0.00 22 LYS A N 13
ATOM 6055 C CA . LYS A 1 22 ? -19.504 -0.836 -15.614 1.00 0.00 22 LYS A CA 13
ATOM 6056 C C . LYS A 1 22 ? -20.211 0.131 -16.555 1.00 0.00 22 LYS A C 13
ATOM 6057 O O . LYS A 1 22 ? -21.436 0.224 -16.554 1.00 0.00 22 LYS A O 13
ATOM 6076 N N . CYS A 1 23 ? -19.453 0.816 -17.435 1.00 0.00 23 CYS A N 13
ATOM 6077 C CA . CYS A 1 23 ? -19.990 1.650 -18.501 1.00 0.00 23 CYS A CA 13
ATOM 6078 C C . CYS A 1 23 ? -20.934 0.924 -19.450 1.00 0.00 23 CYS A C 13
ATOM 6079 O O . CYS A 1 23 ? -21.969 1.466 -19.831 1.00 0.00 23 CYS A O 13
ATOM 6086 N N . LYS A 1 24 ? -20.618 -0.325 -19.854 1.00 0.00 24 LYS A N 13
ATOM 6087 C CA . LYS A 1 24 ? -21.541 -1.124 -20.646 1.00 0.00 24 LYS A CA 13
ATOM 6088 C C . LYS A 1 24 ? -22.622 -1.806 -19.821 1.00 0.00 24 LYS A C 13
ATOM 6089 O O . LYS A 1 24 ? -23.798 -1.739 -20.160 1.00 0.00 24 LYS A O 13
ATOM 6108 N N . LEU A 1 25 ? -22.254 -2.470 -18.709 1.00 0.00 25 LEU A N 13
ATOM 6109 C CA . LEU A 1 25 ? -23.147 -3.276 -17.891 1.00 0.00 25 LEU A CA 13
ATOM 6110 C C . LEU A 1 25 ? -24.221 -2.491 -17.153 1.00 0.00 25 LEU A C 13
ATOM 6111 O O . LEU A 1 25 ? -25.343 -2.961 -16.998 1.00 0.00 25 LEU A O 13
ATOM 6127 N N . ALA A 1 26 ? -23.913 -1.269 -16.674 1.00 0.00 26 ALA A N 13
ATOM 6128 C CA . ALA A 1 26 ? -24.905 -0.419 -16.042 1.00 0.00 26 ALA A CA 13
ATOM 6129 C C . ALA A 1 26 ? -25.444 0.618 -17.018 1.00 0.00 26 ALA A C 13
ATOM 6130 O O . ALA A 1 26 ? -26.256 1.464 -16.658 1.00 0.00 26 ALA A O 13
ATOM 6137 N N . GLY A 1 27 ? -25.006 0.570 -18.296 1.00 0.00 27 GLY A N 13
ATOM 6138 C CA . GLY A 1 27 ? -25.571 1.364 -19.383 1.00 0.00 27 GLY A CA 13
ATOM 6139 C C . GLY A 1 27 ? -25.161 2.812 -19.435 1.00 0.00 27 GLY A C 13
ATOM 6140 O O . GLY A 1 27 ? -25.624 3.555 -20.293 1.00 0.00 27 GLY A O 13
ATOM 6144 N N . GLY A 1 28 ? -24.272 3.264 -18.530 1.00 0.00 28 GLY A N 13
ATOM 6145 C CA . GLY A 1 28 ? -23.998 4.689 -18.353 1.00 0.00 28 GLY A CA 13
ATOM 6146 C C . GLY A 1 28 ? -23.076 5.328 -19.354 1.00 0.00 28 GLY A C 13
ATOM 6147 O O . GLY A 1 28 ? -23.015 6.550 -19.438 1.00 0.00 28 GLY A O 13
ATOM 6151 N N . CYS A 1 29 ? -22.345 4.531 -20.152 1.00 0.00 29 CYS A N 13
ATOM 6152 C CA . CYS A 1 29 ? -21.487 5.065 -21.203 1.00 0.00 29 CYS A CA 13
ATOM 6153 C C . CYS A 1 29 ? -20.999 3.973 -22.155 1.00 0.00 29 CYS A C 13
ATOM 6154 O O . CYS A 1 29 ? -19.790 3.841 -22.342 1.00 0.00 29 CYS A O 13
ATOM 6161 N N . PRO A 1 30 ? -21.836 3.123 -22.752 1.00 0.00 30 PRO A N 13
ATOM 6162 C CA . PRO A 1 30 ? -21.376 2.042 -23.622 1.00 0.00 30 PRO A CA 13
ATOM 6163 C C . PRO A 1 30 ? -20.577 2.459 -24.868 1.00 0.00 30 PRO A C 13
ATOM 6164 O O . PRO A 1 30 ? -21.166 3.125 -25.718 1.00 0.00 30 PRO A O 13
ATOM 6175 N N . PRO A 1 31 ? -19.332 2.050 -25.126 1.00 0.00 31 PRO A N 13
ATOM 6176 C CA . PRO A 1 31 ? -18.739 2.216 -26.450 1.00 0.00 31 PRO A CA 13
ATOM 6177 C C . PRO A 1 31 ? -19.280 1.179 -27.420 1.00 0.00 31 PRO A C 13
ATOM 6178 O O . PRO A 1 31 ? -19.598 0.055 -26.995 1.00 0.00 31 PRO A O 13
ATOM 6189 N N . GLY A 1 1 ? 0.643 -5.034 -4.548 1.00 0.00 1 GLY A N 14
ATOM 6190 C CA . GLY A 1 1 ? 1.761 -5.140 -3.643 1.00 0.00 1 GLY A CA 14
ATOM 6191 C C . GLY A 1 1 ? 2.344 -3.785 -3.399 1.00 0.00 1 GLY A C 14
ATOM 6192 O O . GLY A 1 1 ? 2.021 -2.831 -4.091 1.00 0.00 1 GLY A O 14
ATOM 6196 N N . PHE A 1 2 ? 3.226 -3.653 -2.389 1.00 0.00 2 PHE A N 14
ATOM 6197 C CA . PHE A 1 2 ? 3.806 -2.378 -1.991 1.00 0.00 2 PHE A CA 14
ATOM 6198 C C . PHE A 1 2 ? 4.708 -1.720 -3.039 1.00 0.00 2 PHE A C 14
ATOM 6199 O O . PHE A 1 2 ? 4.694 -0.506 -3.215 1.00 0.00 2 PHE A O 14
ATOM 6216 N N . LEU A 1 3 ? 5.538 -2.513 -3.743 1.00 0.00 3 LEU A N 14
ATOM 6217 C CA . LEU A 1 3 ? 6.582 -2.019 -4.625 1.00 0.00 3 LEU A CA 14
ATOM 6218 C C . LEU A 1 3 ? 6.114 -1.125 -5.770 1.00 0.00 3 LEU A C 14
ATOM 6219 O O . LEU A 1 3 ? 5.049 -1.318 -6.358 1.00 0.00 3 LEU A O 14
ATOM 6235 N N . ASP A 1 4 ? 6.940 -0.117 -6.121 1.00 0.00 4 ASP A N 14
ATOM 6236 C CA . ASP A 1 4 ? 6.670 0.972 -7.047 1.00 0.00 4 ASP A CA 14
ATOM 6237 C C . ASP A 1 4 ? 6.711 0.588 -8.521 1.00 0.00 4 ASP A C 1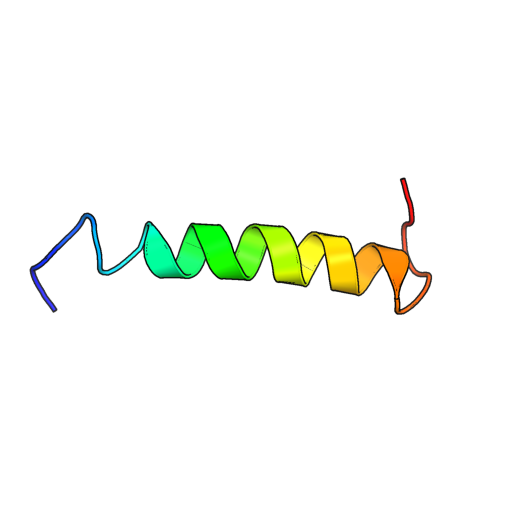4
ATOM 6238 O O . ASP A 1 4 ? 7.324 1.222 -9.376 1.00 0.00 4 ASP A O 14
ATOM 6247 N N . ILE A 1 5 ? 5.961 -0.478 -8.816 1.00 0.00 5 ILE A N 14
ATOM 6248 C CA . ILE A 1 5 ? 5.524 -0.932 -10.115 1.00 0.00 5 ILE A CA 14
ATOM 6249 C C . ILE A 1 5 ? 4.148 -1.494 -9.812 1.00 0.00 5 ILE A C 14
ATOM 6250 O O . ILE A 1 5 ? 3.116 -0.975 -10.231 1.00 0.00 5 ILE A O 14
ATOM 6266 N N . ILE A 1 6 ? 4.134 -2.550 -8.971 1.00 0.00 6 ILE A N 14
ATOM 6267 C CA . ILE A 1 6 ? 3.007 -3.387 -8.602 1.00 0.00 6 ILE A CA 14
ATOM 6268 C C . ILE A 1 6 ? 1.856 -2.612 -7.984 1.00 0.00 6 ILE A C 14
ATOM 6269 O O . ILE A 1 6 ? 0.692 -2.870 -8.292 1.00 0.00 6 ILE A O 14
ATOM 6285 N N . LYS A 1 7 ? 2.149 -1.608 -7.123 1.00 0.00 7 LYS A N 14
ATOM 6286 C CA . LYS A 1 7 ? 1.130 -0.837 -6.428 1.00 0.00 7 LYS A CA 14
ATOM 6287 C C . LYS A 1 7 ? 0.134 -0.132 -7.336 1.00 0.00 7 LYS A C 14
ATOM 6288 O O . LYS A 1 7 ? -1.031 0.022 -6.970 1.00 0.00 7 LYS A O 14
ATOM 6307 N N . ASP A 1 8 ? 0.548 0.296 -8.547 1.00 0.00 8 ASP A N 14
ATOM 6308 C CA . ASP A 1 8 ? -0.361 0.941 -9.472 1.00 0.00 8 ASP A CA 14
ATOM 6309 C C . ASP A 1 8 ? -0.540 0.200 -10.779 1.00 0.00 8 ASP A C 14
ATOM 6310 O O . ASP A 1 8 ? -1.579 0.358 -11.410 1.00 0.00 8 ASP A O 14
ATOM 6319 N N . THR A 1 9 ? 0.354 -0.726 -11.194 1.00 0.00 9 THR A N 14
ATOM 6320 C CA . THR A 1 9 ? 0.011 -1.643 -12.290 1.00 0.00 9 THR A CA 14
ATOM 6321 C C . THR A 1 9 ? -1.101 -2.605 -11.914 1.00 0.00 9 THR A C 14
ATOM 6322 O O . THR A 1 9 ? -2.005 -2.869 -12.705 1.00 0.00 9 THR A O 14
ATOM 6333 N N . GLY A 1 10 ? -1.096 -3.116 -10.662 1.00 0.00 10 GLY A N 14
ATOM 6334 C CA . GLY A 1 10 ? -2.166 -3.962 -10.147 1.00 0.00 10 GLY A CA 14
ATOM 6335 C C . GLY A 1 10 ? -3.460 -3.220 -9.928 1.00 0.00 10 GLY A C 14
ATOM 6336 O O . GLY A 1 10 ? -4.538 -3.740 -10.210 1.00 0.00 10 GLY A O 14
ATOM 6340 N N . LYS A 1 11 ? -3.398 -1.954 -9.455 1.00 0.00 11 LYS A N 14
ATOM 6341 C CA . LYS A 1 11 ? -4.581 -1.109 -9.383 1.00 0.00 11 LYS A CA 14
ATOM 6342 C C . LYS A 1 11 ? -5.148 -0.759 -10.752 1.00 0.00 11 LYS A C 14
ATOM 6343 O O . LYS A 1 11 ? -6.350 -0.890 -10.956 1.00 0.00 11 LYS A O 14
ATOM 6362 N N . GLU A 1 12 ? -4.318 -0.371 -11.744 1.00 0.00 12 GLU A N 14
ATOM 6363 C CA . GLU A 1 12 ? -4.773 -0.098 -13.101 1.00 0.00 12 GLU A CA 14
ATOM 6364 C C . GLU A 1 12 ? -5.393 -1.292 -13.796 1.00 0.00 12 GLU A C 14
ATOM 6365 O O . GLU A 1 12 ? -6.402 -1.160 -14.485 1.00 0.00 12 GLU A O 14
ATOM 6377 N N . PHE A 1 13 ? -4.849 -2.511 -13.601 1.00 0.00 13 PHE A N 14
ATOM 6378 C CA . PHE A 1 13 ? -5.441 -3.724 -14.140 1.00 0.00 13 PHE A CA 14
ATOM 6379 C C . PHE A 1 13 ? -6.880 -3.929 -13.657 1.00 0.00 13 PHE A C 14
ATOM 6380 O O . PHE A 1 13 ? -7.788 -4.170 -14.449 1.00 0.00 13 PHE A O 14
ATOM 6397 N N . ALA A 1 14 ? -7.144 -3.761 -12.347 1.00 0.00 14 ALA A N 14
ATOM 6398 C CA . ALA A 1 14 ? -8.502 -3.786 -11.847 1.00 0.00 14 ALA A CA 14
ATOM 6399 C C . ALA A 1 14 ? -9.347 -2.580 -12.267 1.00 0.00 14 ALA A C 14
ATOM 6400 O O . ALA A 1 14 ? -10.440 -2.731 -12.808 1.00 0.00 14 ALA A O 14
ATOM 6407 N N . VAL A 1 15 ? -8.853 -1.342 -12.066 1.00 0.00 15 VAL A N 14
ATOM 6408 C CA . VAL A 1 15 ? -9.604 -0.110 -12.281 1.00 0.00 15 VAL A CA 14
ATOM 6409 C C . VAL A 1 15 ? -9.972 0.134 -13.734 1.00 0.00 15 VAL A C 14
ATOM 6410 O O . VAL A 1 15 ? -11.111 0.487 -14.047 1.00 0.00 15 VAL A O 14
ATOM 6423 N N . LYS A 1 16 ? -9.039 -0.081 -14.684 1.00 0.00 16 LYS A N 14
ATOM 6424 C CA . LYS A 1 16 ? -9.299 0.089 -16.102 1.00 0.00 16 LYS A CA 14
ATOM 6425 C C . LYS A 1 16 ? -10.356 -0.879 -16.619 1.00 0.00 16 LYS A C 14
ATOM 6426 O O . LYS A 1 16 ? -11.296 -0.486 -17.315 1.00 0.00 16 LYS A O 14
ATOM 6445 N N . ILE A 1 17 ? -10.252 -2.170 -16.234 1.00 0.00 17 ILE A N 14
ATOM 6446 C CA . ILE A 1 17 ? -11.225 -3.193 -16.582 1.00 0.00 17 ILE A CA 14
ATOM 6447 C C . ILE A 1 17 ? -12.573 -2.941 -15.922 1.00 0.00 17 ILE A C 14
ATOM 6448 O O . ILE A 1 17 ? -13.600 -2.948 -16.595 1.00 0.00 17 ILE A O 14
ATOM 6464 N N . LEU A 1 18 ? -12.619 -2.628 -14.609 1.00 0.00 18 LEU A N 14
ATOM 6465 C CA . LEU A 1 18 ? -13.856 -2.324 -13.903 1.00 0.00 18 LEU A CA 14
ATOM 6466 C C . LEU A 1 18 ? -14.577 -1.100 -14.441 1.00 0.00 18 LEU A C 14
ATOM 6467 O O . LEU A 1 18 ? -15.793 -1.122 -14.615 1.00 0.00 18 LEU A O 14
ATOM 6483 N N . ASN A 1 19 ? -13.852 -0.010 -14.775 1.00 0.00 19 ASN A N 14
ATOM 6484 C CA . ASN A 1 19 ? -14.429 1.170 -15.399 1.00 0.00 19 ASN A CA 14
ATOM 6485 C C . ASN A 1 19 ? -15.066 0.861 -16.757 1.00 0.00 19 ASN A C 14
ATOM 6486 O O . ASN A 1 19 ? -16.166 1.326 -17.055 1.00 0.00 19 ASN A O 14
ATOM 6497 N N . ASN A 1 20 ? -14.397 0.040 -17.592 1.00 0.00 20 ASN A N 14
ATOM 6498 C CA . ASN A 1 20 ? -14.948 -0.448 -18.843 1.00 0.00 20 ASN A CA 14
ATOM 6499 C C . ASN A 1 20 ? -16.171 -1.351 -18.633 1.00 0.00 20 ASN A C 14
ATOM 6500 O O . ASN A 1 20 ? -17.199 -1.201 -19.290 1.00 0.00 20 ASN A O 14
ATOM 6511 N N . LEU A 1 21 ? -16.112 -2.289 -17.664 1.00 0.00 21 LEU A N 14
ATOM 6512 C CA . LEU A 1 21 ? -17.223 -3.163 -17.333 1.00 0.00 21 LEU A CA 14
ATOM 6513 C C . LEU A 1 21 ? -18.454 -2.428 -16.833 1.00 0.00 21 LEU A C 14
ATOM 6514 O O . LEU A 1 21 ? -19.559 -2.705 -17.292 1.00 0.00 21 LEU A O 14
ATOM 6530 N N . LYS A 1 22 ? -18.322 -1.432 -15.928 1.00 0.00 22 LYS A N 14
ATOM 6531 C CA . LYS A 1 22 ? -19.485 -0.697 -15.453 1.00 0.00 22 LYS A CA 14
ATOM 6532 C C . LYS A 1 22 ? -20.037 0.301 -16.458 1.00 0.00 22 LYS A C 14
ATOM 6533 O O . LYS A 1 22 ? -21.169 0.749 -16.320 1.00 0.00 22 LYS A O 14
ATOM 6552 N N . CYS A 1 23 ? -19.302 0.637 -17.541 1.00 0.00 23 CYS A N 14
ATOM 6553 C CA . CYS A 1 23 ? -19.885 1.354 -18.672 1.00 0.00 23 CYS A CA 14
ATOM 6554 C C . CYS A 1 23 ? -21.003 0.543 -19.327 1.00 0.00 23 CYS A C 14
ATOM 6555 O O . CYS A 1 23 ? -22.111 1.027 -19.548 1.00 0.00 23 CYS A O 14
ATOM 6562 N N . LYS A 1 24 ? -20.767 -0.761 -19.577 1.00 0.00 24 LYS A N 14
ATOM 6563 C CA . LYS A 1 24 ? -21.836 -1.651 -19.987 1.00 0.00 24 LYS A CA 14
ATOM 6564 C C . LYS A 1 24 ? -22.790 -2.025 -18.862 1.00 0.00 24 LYS A C 14
ATOM 6565 O O . LYS A 1 24 ? -24.003 -1.956 -19.027 1.00 0.00 24 LYS A O 14
ATOM 6584 N N . LEU A 1 25 ? -22.286 -2.418 -17.681 1.00 0.00 25 LEU A N 14
ATOM 6585 C CA . LEU A 1 25 ? -23.118 -3.030 -16.660 1.00 0.00 25 LEU A CA 14
ATOM 6586 C C . LEU A 1 25 ? -23.975 -2.053 -15.859 1.00 0.00 25 LEU A C 14
ATOM 6587 O O . LEU A 1 25 ? -25.000 -2.436 -15.305 1.00 0.00 25 LEU A O 14
ATOM 6603 N N . ALA A 1 26 ? -23.609 -0.754 -15.811 1.00 0.00 26 ALA A N 14
ATOM 6604 C CA . ALA A 1 26 ? -24.356 0.261 -15.088 1.00 0.00 26 ALA A CA 14
ATOM 6605 C C . ALA A 1 26 ? -24.913 1.329 -16.021 1.00 0.00 26 ALA A C 14
ATOM 6606 O O . ALA A 1 26 ? -25.281 2.418 -15.591 1.00 0.00 26 ALA A O 14
ATOM 6613 N N . GLY A 1 27 ? -25.000 1.055 -17.338 1.00 0.00 27 GLY A N 14
ATOM 6614 C CA . GLY A 1 27 ? -25.536 2.063 -18.251 1.00 0.00 27 GLY A CA 14
ATOM 6615 C C . GLY A 1 27 ? -25.696 1.628 -19.682 1.00 0.00 27 GLY A C 14
ATOM 6616 O O . GLY A 1 27 ? -26.367 2.284 -20.470 1.00 0.00 27 GLY A O 14
ATOM 6620 N N . GLY A 1 28 ? -25.084 0.502 -20.085 1.00 0.00 28 GLY A N 14
ATOM 6621 C CA . GLY A 1 28 ? -25.276 -0.116 -21.393 1.00 0.00 28 GLY A CA 14
ATOM 6622 C C . GLY A 1 28 ? -24.499 0.497 -22.529 1.00 0.00 28 GLY A C 14
ATOM 6623 O O . GLY A 1 28 ? -24.539 -0.006 -23.656 1.00 0.00 28 GLY A O 14
ATOM 6627 N N . CYS A 1 29 ? -23.724 1.565 -22.276 1.00 0.00 29 CYS A N 14
ATOM 6628 C CA . CYS A 1 29 ? -23.008 2.311 -23.299 1.00 0.00 29 CYS A CA 14
ATOM 6629 C C . CYS A 1 29 ? -21.931 1.501 -24.025 1.00 0.00 29 CYS A C 14
ATOM 6630 O O . CYS A 1 29 ? -21.327 0.608 -23.427 1.00 0.00 29 CYS A O 14
ATOM 6637 N N . PRO A 1 30 ? -21.649 1.698 -25.308 1.00 0.00 30 PRO A N 14
ATOM 6638 C CA . PRO A 1 30 ? -20.388 1.261 -25.887 1.00 0.00 30 PRO A CA 14
ATOM 6639 C C . PRO A 1 30 ? -19.250 2.185 -25.444 1.00 0.00 30 PRO A C 14
ATOM 6640 O O . PRO A 1 30 ? -19.507 3.381 -25.295 1.00 0.00 30 PRO A O 14
ATOM 6651 N N . PRO A 1 31 ? -18.023 1.745 -25.201 1.00 0.00 31 PRO A N 14
ATOM 6652 C CA . PRO A 1 31 ? -16.883 2.647 -25.165 1.00 0.00 31 PRO A CA 14
ATOM 6653 C C . PRO A 1 31 ? -16.497 3.099 -26.567 1.00 0.00 31 PRO A C 14
ATOM 6654 O O . PRO A 1 31 ? -16.973 2.512 -27.542 1.00 0.00 31 PRO A O 14
ATOM 6665 N N . GLY A 1 1 ? 3.668 -5.555 -1.205 1.00 0.00 1 GLY A N 15
ATOM 6666 C CA . GLY A 1 1 ? 2.950 -4.772 -2.191 1.00 0.00 1 GLY A CA 15
ATOM 6667 C C . GLY A 1 1 ? 3.547 -3.409 -2.324 1.00 0.00 1 GLY A C 15
ATOM 6668 O O . GLY A 1 1 ? 3.259 -2.685 -3.267 1.00 0.00 1 GLY A O 15
ATOM 6672 N N . PHE A 1 2 ? 4.407 -3.031 -1.365 1.00 0.00 2 PHE A N 15
ATOM 6673 C CA . PHE A 1 2 ? 4.989 -1.708 -1.197 1.00 0.00 2 PHE A CA 15
ATOM 6674 C C . PHE A 1 2 ? 5.824 -1.231 -2.383 1.00 0.00 2 PHE A C 15
ATOM 6675 O O . PHE A 1 2 ? 5.829 -0.053 -2.736 1.00 0.00 2 PHE A O 15
ATOM 6692 N N . LEU A 1 3 ? 6.563 -2.149 -3.033 1.00 0.00 3 LEU A N 15
ATOM 6693 C CA . LEU A 1 3 ? 7.426 -1.840 -4.154 1.00 0.00 3 LEU A CA 15
ATOM 6694 C C . LEU A 1 3 ? 6.705 -1.268 -5.372 1.00 0.00 3 LEU A C 15
ATOM 6695 O O . LEU A 1 3 ? 5.962 -1.965 -6.061 1.00 0.00 3 LEU A O 15
ATOM 6711 N N . ASP A 1 4 ? 6.971 0.031 -5.658 1.00 0.00 4 ASP A N 15
ATOM 6712 C CA . ASP A 1 4 ? 6.791 0.745 -6.915 1.00 0.00 4 ASP A CA 15
ATOM 6713 C C . ASP A 1 4 ? 5.673 0.245 -7.845 1.00 0.00 4 ASP A C 15
ATOM 6714 O O . ASP A 1 4 ? 4.497 0.577 -7.684 1.00 0.00 4 ASP A O 15
ATOM 6723 N N . ILE A 1 5 ? 6.042 -0.595 -8.828 1.00 0.00 5 ILE A N 15
ATOM 6724 C CA . ILE A 1 5 ? 5.195 -1.157 -9.862 1.00 0.00 5 ILE A CA 15
ATOM 6725 C C . ILE A 1 5 ? 3.971 -1.899 -9.335 1.00 0.00 5 ILE A C 15
ATOM 6726 O O . ILE A 1 5 ? 2.875 -1.746 -9.871 1.00 0.00 5 ILE A O 15
ATOM 6742 N N . ILE A 1 6 ? 4.125 -2.705 -8.260 1.00 0.00 6 ILE A N 15
ATOM 6743 C CA . ILE A 1 6 ? 3.171 -3.725 -7.832 1.00 0.00 6 ILE A CA 15
ATOM 6744 C C . ILE A 1 6 ? 1.801 -3.165 -7.491 1.00 0.00 6 ILE A C 15
ATOM 6745 O O . ILE A 1 6 ? 0.773 -3.680 -7.929 1.00 0.00 6 ILE A O 15
ATOM 6761 N N . LYS A 1 7 ? 1.736 -2.042 -6.741 1.00 0.00 7 LYS A N 15
ATOM 6762 C CA . LYS A 1 7 ? 0.471 -1.368 -6.500 1.00 0.00 7 LYS A CA 15
ATOM 6763 C C . LYS A 1 7 ? -0.149 -0.836 -7.781 1.00 0.00 7 LYS A C 15
ATOM 6764 O O . LYS A 1 7 ? -1.355 -0.910 -8.000 1.00 0.00 7 LYS A O 15
ATOM 6783 N N . ASP A 1 8 ? 0.683 -0.210 -8.630 1.00 0.00 8 ASP A N 15
ATOM 6784 C CA . ASP A 1 8 ? 0.219 0.670 -9.675 1.00 0.00 8 ASP A CA 15
ATOM 6785 C C . ASP A 1 8 ? -0.326 -0.079 -10.872 1.00 0.00 8 ASP A C 15
ATOM 6786 O O . ASP A 1 8 ? -1.422 0.231 -11.335 1.00 0.00 8 ASP A O 15
ATOM 6795 N N . THR A 1 9 ? 0.359 -1.140 -11.341 1.00 0.00 9 THR A N 15
ATOM 6796 C CA . THR A 1 9 ? -0.171 -2.027 -12.377 1.00 0.00 9 THR A CA 15
ATOM 6797 C C . THR A 1 9 ? -1.385 -2.809 -11.909 1.00 0.00 9 THR A C 15
ATOM 6798 O O . THR A 1 9 ? -2.354 -2.970 -12.649 1.00 0.00 9 THR A O 15
ATOM 6809 N N . GLY A 1 10 ? -1.383 -3.279 -10.641 1.00 0.00 10 GLY A N 15
ATOM 6810 C CA . GLY A 1 10 ? -2.508 -4.004 -10.056 1.00 0.00 10 GLY A CA 15
ATOM 6811 C C . GLY A 1 10 ? -3.763 -3.179 -9.891 1.00 0.00 10 GLY A C 15
ATOM 6812 O O . GLY A 1 10 ? -4.865 -3.660 -10.144 1.00 0.00 10 GLY A O 15
ATOM 6816 N N . LYS A 1 11 ? -3.638 -1.886 -9.517 1.00 0.00 11 LYS A N 15
ATOM 6817 C CA . LYS A 1 11 ? -4.753 -0.950 -9.571 1.00 0.00 11 LYS A CA 15
ATOM 6818 C C . LYS A 1 11 ? -5.238 -0.717 -10.993 1.00 0.00 11 LYS A C 15
ATOM 6819 O O . LYS A 1 11 ? -6.434 -0.764 -11.257 1.00 0.00 11 LYS A O 15
ATOM 6838 N N . GLU A 1 12 ? -4.316 -0.467 -11.945 1.00 0.00 12 GLU A N 15
ATOM 6839 C CA . GLU A 1 12 ? -4.643 -0.086 -13.310 1.00 0.00 12 GLU A CA 15
ATOM 6840 C C . GLU A 1 12 ? -5.419 -1.162 -14.055 1.00 0.00 12 GLU A C 15
ATOM 6841 O O . GLU A 1 12 ? -6.458 -0.904 -14.664 1.00 0.00 12 GLU A O 15
ATOM 6853 N N . PHE A 1 13 ? -4.980 -2.432 -13.936 1.00 0.00 13 PHE A N 15
ATOM 6854 C CA . PHE A 1 13 ? -5.659 -3.572 -14.520 1.00 0.00 13 PHE A CA 15
ATOM 6855 C C . PHE A 1 13 ? -7.078 -3.753 -13.978 1.00 0.00 13 PHE A C 15
ATOM 6856 O O . PHE A 1 13 ? -8.040 -3.877 -14.735 1.00 0.00 13 PHE A O 15
ATOM 6873 N N . ALA A 1 14 ? -7.249 -3.701 -12.641 1.00 0.00 14 ALA A N 15
ATOM 6874 C CA . ALA A 1 14 ? -8.547 -3.814 -12.009 1.00 0.00 14 ALA A CA 15
ATOM 6875 C C . ALA A 1 14 ? -9.486 -2.649 -12.310 1.00 0.00 14 ALA A C 15
ATOM 6876 O O . ALA A 1 14 ? -10.640 -2.846 -12.686 1.00 0.00 14 ALA A O 15
ATOM 6883 N N . VAL A 1 15 ? -8.999 -1.396 -12.201 1.00 0.00 15 VAL A N 15
ATOM 6884 C CA . VAL A 1 15 ? -9.768 -0.185 -12.463 1.00 0.00 15 VAL A CA 15
ATOM 6885 C C . VAL A 1 15 ? -10.208 -0.087 -13.912 1.00 0.00 15 VAL A C 15
ATOM 6886 O O . VAL A 1 15 ? -11.354 0.263 -14.194 1.00 0.00 15 VAL A O 15
ATOM 6899 N N . LYS A 1 16 ? -9.337 -0.448 -14.881 1.00 0.00 16 LYS A N 15
ATOM 6900 C CA . LYS A 1 16 ? -9.694 -0.490 -16.290 1.00 0.00 16 LYS A CA 15
ATOM 6901 C C . LYS A 1 16 ? -10.850 -1.441 -16.575 1.00 0.00 16 LYS A C 15
ATOM 6902 O O . LYS A 1 16 ? -11.810 -1.087 -17.260 1.00 0.00 16 LYS A O 15
ATOM 6921 N N . ILE A 1 17 ? -10.805 -2.667 -16.015 1.00 0.0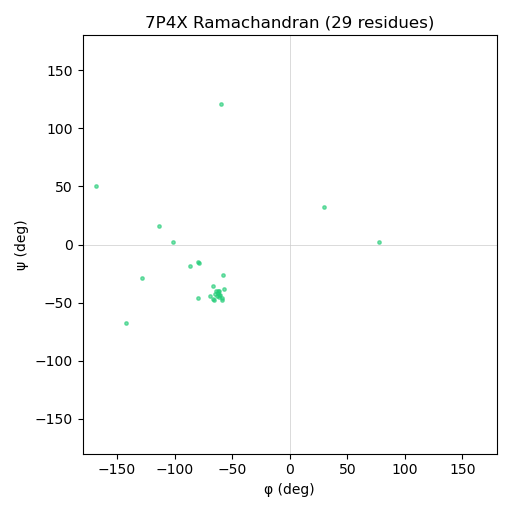0 17 ILE A N 15
ATOM 6922 C CA . ILE A 1 17 ? -11.877 -3.639 -16.152 1.00 0.00 17 ILE A CA 15
ATOM 6923 C C . ILE A 1 17 ? -13.156 -3.183 -15.462 1.00 0.00 17 ILE A C 15
ATOM 6924 O O . ILE A 1 17 ? -14.225 -3.179 -16.069 1.00 0.00 17 ILE A O 15
ATOM 6940 N N . LEU A 1 18 ? -13.080 -2.715 -14.199 1.00 0.00 18 LEU A N 15
ATOM 6941 C CA . LEU A 1 18 ? -14.237 -2.262 -13.443 1.00 0.00 18 LEU A CA 15
ATOM 6942 C C . LEU A 1 18 ? -14.932 -1.050 -14.041 1.00 0.00 18 LEU A C 15
ATOM 6943 O O . LEU A 1 18 ? -16.157 -1.017 -14.142 1.00 0.00 18 LEU A O 15
ATOM 6959 N N . ASN A 1 19 ? -14.174 -0.030 -14.495 1.00 0.00 19 ASN A N 15
ATOM 6960 C CA . ASN A 1 19 ? -14.730 1.139 -15.155 1.00 0.00 19 ASN A CA 15
ATOM 6961 C C . ASN A 1 19 ? -15.406 0.786 -16.481 1.00 0.00 19 ASN A C 15
ATOM 6962 O O . ASN A 1 19 ? -16.505 1.251 -16.781 1.00 0.00 19 ASN A O 15
ATOM 6973 N N . ASN A 1 20 ? -14.778 -0.091 -17.296 1.00 0.00 20 ASN A N 15
ATOM 6974 C CA . ASN A 1 20 ? -15.362 -0.582 -18.533 1.00 0.00 20 ASN A CA 15
ATOM 6975 C C . ASN A 1 20 ? -16.641 -1.388 -18.286 1.00 0.00 20 ASN A C 15
ATOM 6976 O O . ASN A 1 20 ? -17.659 -1.179 -18.940 1.00 0.00 20 ASN A O 15
ATOM 6987 N N . LEU A 1 21 ? -16.652 -2.294 -17.285 1.00 0.00 21 LEU A N 15
ATOM 6988 C CA . LEU A 1 21 ? -17.849 -3.021 -16.894 1.00 0.00 21 LEU A CA 15
ATOM 6989 C C . LEU A 1 21 ? -18.965 -2.120 -16.387 1.00 0.00 21 LEU A C 15
ATOM 6990 O O . LEU A 1 21 ? -20.116 -2.263 -16.792 1.00 0.00 21 LEU A O 15
ATOM 7006 N N . LYS A 1 22 ? -18.656 -1.126 -15.528 1.00 0.00 22 LYS A N 15
ATOM 7007 C CA . LYS A 1 22 ? -19.634 -0.165 -15.045 1.00 0.00 22 LYS A CA 15
ATOM 7008 C C . LYS A 1 22 ? -20.226 0.673 -16.169 1.00 0.00 22 LYS A C 15
ATOM 7009 O O . LYS A 1 22 ? -21.439 0.859 -16.255 1.00 0.00 22 LYS A O 15
ATOM 7028 N N . CYS A 1 23 ? -19.396 1.143 -17.124 1.00 0.00 23 CYS A N 15
ATOM 7029 C CA . CYS A 1 23 ? -19.888 1.775 -18.338 1.00 0.00 23 CYS A CA 15
ATOM 7030 C C . CYS A 1 23 ? -20.753 0.834 -19.169 1.00 0.00 23 CYS A C 15
ATOM 7031 O O . CYS A 1 23 ? -21.856 1.186 -19.576 1.00 0.00 23 CYS A O 15
ATOM 7038 N N . LYS A 1 24 ? -20.307 -0.416 -19.399 1.00 0.00 24 LYS A N 15
ATOM 7039 C CA . LYS A 1 24 ? -21.055 -1.361 -20.195 1.00 0.00 24 LYS A CA 15
ATOM 7040 C C . LYS A 1 24 ? -22.387 -1.837 -19.645 1.00 0.00 24 LYS A C 15
ATOM 7041 O O . LYS A 1 24 ? -23.328 -1.947 -20.430 1.00 0.00 24 LYS A O 15
ATOM 7060 N N . LEU A 1 25 ? -22.486 -2.189 -18.347 1.00 0.00 25 LEU A N 15
ATOM 7061 C CA . LEU A 1 25 ? -23.666 -2.868 -17.825 1.00 0.00 25 LEU A CA 15
ATOM 7062 C C . LEU A 1 25 ? -24.431 -2.076 -16.778 1.00 0.00 25 LEU A C 15
ATOM 7063 O O . LEU A 1 25 ? -25.495 -2.499 -16.337 1.00 0.00 25 LEU A O 15
ATOM 7079 N N . ALA A 1 26 ? -23.956 -0.872 -16.400 1.00 0.00 26 ALA A N 15
ATOM 7080 C CA . ALA A 1 26 ? -24.729 0.021 -15.553 1.00 0.00 26 ALA A CA 15
ATOM 7081 C C . ALA A 1 26 ? -25.006 1.327 -16.272 1.00 0.00 26 ALA A C 15
ATOM 7082 O O . ALA A 1 26 ? -26.104 1.868 -16.200 1.00 0.00 26 ALA A O 15
ATOM 7089 N N . GLY A 1 27 ? -24.024 1.850 -17.037 1.00 0.00 27 GLY A N 15
ATOM 7090 C CA . GLY A 1 27 ? -24.234 3.001 -17.912 1.00 0.00 27 GLY A CA 15
ATOM 7091 C C . GLY A 1 27 ? -24.786 2.650 -19.269 1.00 0.00 27 GLY A C 15
ATOM 7092 O O . GLY A 1 27 ? -25.090 3.530 -20.068 1.00 0.00 27 GLY A O 15
ATOM 7096 N N . GLY A 1 28 ? -24.889 1.345 -19.597 1.00 0.00 28 GLY A N 15
ATOM 7097 C CA . GLY A 1 28 ? -25.415 0.820 -20.859 1.00 0.00 28 GLY A CA 15
ATOM 7098 C C . GLY A 1 28 ? -24.482 0.919 -22.046 1.00 0.00 28 GLY A C 15
ATOM 7099 O O . GLY A 1 28 ? -24.489 0.071 -22.939 1.00 0.00 28 GLY A O 15
ATOM 7103 N N . CYS A 1 29 ? -23.684 1.997 -22.100 1.00 0.00 29 CYS A N 15
ATOM 7104 C CA . CYS A 1 29 ? -23.054 2.579 -23.271 1.00 0.00 29 CYS A CA 15
ATOM 7105 C C . CYS A 1 29 ? -22.133 1.647 -24.058 1.00 0.00 29 CYS A C 15
ATOM 7106 O O . CYS A 1 29 ? -21.588 0.693 -23.499 1.00 0.00 29 CYS A O 15
ATOM 7113 N N . PRO A 1 30 ? -21.896 1.865 -25.340 1.00 0.00 30 PRO A N 15
ATOM 7114 C CA . PRO A 1 30 ? -20.693 1.375 -25.991 1.00 0.00 30 PRO A CA 15
ATOM 7115 C C . PRO A 1 30 ? -19.600 2.451 -25.920 1.00 0.00 30 PRO A C 15
ATOM 7116 O O . PRO A 1 30 ? -19.717 3.454 -26.623 1.00 0.00 30 PRO A O 15
ATOM 7127 N N . PRO A 1 31 ? -18.528 2.339 -25.144 1.00 0.00 31 PRO A N 15
ATOM 7128 C CA . PRO A 1 31 ? -17.481 3.355 -25.123 1.00 0.00 31 PRO A CA 15
ATOM 7129 C C . PRO A 1 31 ? -16.621 3.280 -26.377 1.00 0.00 31 PRO A C 15
ATOM 7130 O O . PRO A 1 31 ? -15.556 2.659 -26.345 1.00 0.00 31 PRO A O 15
ATOM 7141 N N . GLY A 1 1 ? 5.039 -2.411 -0.778 1.00 0.00 1 GLY A N 16
ATOM 7142 C CA . GLY A 1 1 ? 4.413 -1.443 -1.655 1.00 0.00 1 GLY A CA 16
ATOM 7143 C C . GLY A 1 1 ? 5.452 -0.679 -2.418 1.00 0.00 1 GLY A C 16
ATOM 7144 O O . GLY A 1 1 ? 5.231 -0.259 -3.551 1.00 0.00 1 GLY A O 16
ATOM 7148 N N . PHE A 1 2 ? 6.633 -0.514 -1.796 1.00 0.00 2 PHE A N 16
ATOM 7149 C CA . PHE A 1 2 ? 7.710 0.407 -2.137 1.00 0.00 2 PHE A CA 16
ATOM 7150 C C . PHE A 1 2 ? 8.219 0.308 -3.575 1.00 0.00 2 PHE A C 16
ATOM 7151 O O . PHE A 1 2 ? 8.590 1.295 -4.201 1.00 0.00 2 PHE A O 16
ATOM 7168 N N . LEU A 1 3 ? 8.221 -0.907 -4.151 1.00 0.00 3 LEU A N 16
ATOM 7169 C CA . LEU A 1 3 ? 8.664 -1.182 -5.503 1.00 0.00 3 LEU A CA 16
ATOM 7170 C C . LEU A 1 3 ? 7.882 -0.428 -6.580 1.00 0.00 3 LEU A C 16
ATOM 7171 O O . LEU A 1 3 ? 8.422 -0.085 -7.633 1.00 0.00 3 LEU A O 16
ATOM 7187 N N . ASP A 1 4 ? 6.575 -0.191 -6.347 1.00 0.00 4 ASP A N 16
ATOM 7188 C CA . ASP A 1 4 ? 5.614 0.356 -7.288 1.00 0.00 4 ASP A CA 16
ATOM 7189 C C . ASP A 1 4 ? 5.622 -0.266 -8.689 1.00 0.00 4 ASP A C 16
ATOM 7190 O O . ASP A 1 4 ? 6.021 0.321 -9.698 1.00 0.00 4 ASP A O 16
ATOM 7199 N N . ILE A 1 5 ? 5.226 -1.550 -8.738 1.00 0.00 5 ILE A N 16
ATOM 7200 C CA . ILE A 1 5 ? 4.940 -2.265 -9.970 1.00 0.00 5 ILE A CA 16
ATOM 7201 C C . ILE A 1 5 ? 3.635 -2.980 -9.715 1.00 0.00 5 ILE A C 16
ATOM 7202 O O . ILE A 1 5 ? 2.614 -2.643 -10.297 1.00 0.00 5 ILE A O 16
ATOM 7218 N N . ILE A 1 6 ? 3.631 -3.945 -8.767 1.00 0.00 6 ILE A N 16
ATOM 7219 C CA . ILE A 1 6 ? 2.522 -4.843 -8.450 1.00 0.00 6 ILE A CA 16
ATOM 7220 C C . ILE A 1 6 ? 1.245 -4.114 -8.055 1.00 0.00 6 ILE A C 16
ATOM 7221 O O . ILE A 1 6 ? 0.147 -4.486 -8.460 1.00 0.00 6 ILE A O 16
ATOM 7237 N N . LYS A 1 7 ? 1.366 -2.998 -7.302 1.00 0.00 7 LYS A N 16
ATOM 7238 C CA . LYS A 1 7 ? 0.253 -2.115 -6.998 1.00 0.00 7 LYS A CA 16
ATOM 7239 C C . LYS A 1 7 ? -0.451 -1.595 -8.253 1.00 0.00 7 LYS A C 16
ATOM 7240 O O . LYS A 1 7 ? -1.675 -1.549 -8.345 1.00 0.00 7 LYS A O 16
ATOM 7259 N N . ASP A 1 8 ? 0.342 -1.154 -9.248 1.00 0.00 8 ASP A N 16
ATOM 7260 C CA . ASP A 1 8 ? -0.114 -0.195 -10.225 1.00 0.00 8 ASP A CA 16
ATOM 7261 C C . ASP A 1 8 ? -0.305 -0.831 -11.580 1.00 0.00 8 ASP A C 16
ATOM 7262 O O . ASP A 1 8 ? -1.136 -0.373 -12.359 1.00 0.00 8 ASP A O 16
ATOM 7271 N N . THR A 1 9 ? 0.329 -1.993 -11.834 1.00 0.00 9 THR A N 16
ATOM 7272 C CA . THR A 1 9 ? -0.152 -2.952 -12.823 1.00 0.00 9 THR A CA 16
ATOM 7273 C C . THR A 1 9 ? -1.484 -3.530 -12.383 1.00 0.00 9 THR A C 16
ATOM 7274 O O . THR A 1 9 ? -2.390 -3.725 -13.189 1.00 0.00 9 THR A O 16
ATOM 7285 N N . GLY A 1 10 ? -1.657 -3.757 -11.060 1.00 0.00 10 GLY A N 16
ATOM 7286 C CA . GLY A 1 10 ? -2.936 -4.120 -10.462 1.00 0.00 10 GLY A CA 16
ATOM 7287 C C . GLY A 1 10 ? -4.002 -3.053 -10.584 1.00 0.00 10 GLY A C 16
ATOM 7288 O O . GLY A 1 10 ? -5.152 -3.365 -10.881 1.00 0.00 10 GLY A O 16
ATOM 7292 N N . LYS A 1 11 ? -3.656 -1.751 -10.424 1.00 0.00 11 LYS A N 16
ATOM 7293 C CA . LYS A 1 11 ? -4.572 -0.658 -10.738 1.00 0.00 11 LYS A CA 16
ATOM 7294 C C . LYS A 1 11 ? -4.963 -0.637 -12.211 1.00 0.00 11 LYS A C 16
ATOM 7295 O O . LYS A 1 11 ? -6.140 -0.516 -12.542 1.00 0.00 11 LYS A O 16
ATOM 7314 N N . GLU A 1 12 ? -3.985 -0.779 -13.129 1.00 0.00 12 GLU A N 16
ATOM 7315 C CA . GLU A 1 12 ? -4.221 -0.767 -14.563 1.00 0.00 12 GLU A CA 16
ATOM 7316 C C . GLU A 1 12 ? -5.096 -1.929 -15.025 1.00 0.00 12 GLU A C 16
ATOM 7317 O O . GLU A 1 12 ? -6.068 -1.767 -15.762 1.00 0.00 12 GLU A O 16
ATOM 7329 N N . PHE A 1 13 ? -4.820 -3.157 -14.547 1.00 0.00 13 PHE A N 16
ATOM 7330 C CA . PHE A 1 13 ? -5.656 -4.298 -14.853 1.00 0.00 13 PHE A CA 16
ATOM 7331 C C . PHE A 1 13 ? -7.057 -4.191 -14.248 1.00 0.00 13 PHE A C 16
ATOM 7332 O O . PHE A 1 13 ? -8.058 -4.284 -14.953 1.00 0.00 13 PHE A O 16
ATOM 7349 N N . ALA A 1 14 ? -7.179 -3.941 -12.930 1.00 0.00 14 ALA A N 16
ATOM 7350 C CA . ALA A 1 14 ? -8.474 -4.013 -12.288 1.00 0.00 14 ALA A CA 16
ATOM 7351 C C . ALA A 1 14 ? -9.358 -2.798 -12.520 1.00 0.00 14 ALA A C 16
ATOM 7352 O O . ALA A 1 14 ? -10.508 -2.929 -12.929 1.00 0.00 14 ALA A O 16
ATOM 7359 N N . VAL A 1 15 ? -8.849 -1.570 -12.292 1.00 0.00 15 VAL A N 16
ATOM 7360 C CA . VAL A 1 15 ? -9.670 -0.364 -12.290 1.00 0.00 15 VAL A CA 16
ATOM 7361 C C . VAL A 1 15 ? -10.204 -0.029 -13.670 1.00 0.00 15 VAL A C 16
ATOM 7362 O O . VAL A 1 15 ? -11.381 0.285 -13.843 1.00 0.00 15 VAL A O 16
ATOM 7375 N N . LYS A 1 16 ? -9.356 -0.142 -14.711 1.00 0.00 16 LYS A N 16
ATOM 7376 C CA . LYS A 1 16 ? -9.752 0.081 -16.089 1.00 0.00 16 LYS A CA 16
ATOM 7377 C C . LYS A 1 16 ? -10.806 -0.907 -16.574 1.00 0.00 16 LYS A C 16
ATOM 7378 O O . LYS A 1 16 ? -11.817 -0.511 -17.154 1.00 0.00 16 LYS A O 16
ATOM 7397 N N . ILE A 1 17 ? -10.633 -2.221 -16.299 1.00 0.00 17 ILE A N 16
ATOM 7398 C CA . ILE A 1 17 ? -11.613 -3.237 -16.662 1.00 0.00 17 ILE A CA 16
ATOM 7399 C C . ILE A 1 17 ? -12.912 -3.063 -15.888 1.00 0.00 17 ILE A C 16
ATOM 7400 O O . ILE A 1 17 ? -13.994 -3.074 -16.473 1.00 0.00 17 ILE A O 16
ATOM 7416 N N . LEU A 1 18 ? -12.854 -2.818 -14.562 1.00 0.00 18 LEU A N 16
ATOM 7417 C CA . LEU A 1 18 ? -14.035 -2.561 -13.753 1.00 0.00 18 LEU A CA 16
ATOM 7418 C C . LEU A 1 18 ? -14.803 -1.321 -14.176 1.00 0.00 18 LEU A C 16
ATOM 7419 O O . LEU A 1 18 ? -16.028 -1.358 -14.262 1.00 0.00 18 LEU A O 16
ATOM 7435 N N . ASN A 1 19 ? -14.123 -0.200 -14.494 1.00 0.00 19 ASN A N 16
ATOM 7436 C CA . ASN A 1 19 ? -14.773 0.991 -15.018 1.00 0.00 19 ASN A CA 16
ATOM 7437 C C . ASN A 1 19 ? -15.423 0.755 -16.384 1.00 0.00 19 ASN A C 16
ATOM 7438 O O . ASN A 1 19 ? -16.571 1.128 -16.615 1.00 0.00 19 ASN A O 16
ATOM 7449 N N . ASN A 1 20 ? -14.722 0.069 -17.313 1.00 0.00 20 ASN A N 16
ATOM 7450 C CA . ASN A 1 20 ? -15.248 -0.276 -18.625 1.00 0.00 20 ASN A CA 16
ATOM 7451 C C . ASN A 1 20 ? -16.471 -1.193 -18.529 1.00 0.00 20 ASN A C 16
ATOM 7452 O O . ASN A 1 20 ? -17.458 -1.021 -19.245 1.00 0.00 20 ASN A O 16
ATOM 7463 N N . LEU A 1 21 ? -16.438 -2.189 -17.623 1.00 0.00 21 LEU A N 16
ATOM 7464 C CA . LEU A 1 21 ? -17.587 -3.011 -17.301 1.00 0.00 21 LEU A CA 16
ATOM 7465 C C . LEU A 1 21 ? -18.717 -2.222 -16.655 1.00 0.00 21 LEU A C 16
ATOM 7466 O O . LEU A 1 21 ? -19.865 -2.372 -17.055 1.00 0.00 21 LEU A O 16
ATOM 7482 N N . LYS A 1 22 ? -18.438 -1.319 -15.689 1.00 0.00 22 LYS A N 16
ATOM 7483 C CA . LYS A 1 22 ? -19.435 -0.492 -15.015 1.00 0.00 22 LYS A CA 16
ATOM 7484 C C . LYS A 1 22 ? -20.216 0.390 -15.975 1.00 0.00 22 LYS A C 16
ATOM 7485 O O . LYS A 1 22 ? -21.439 0.491 -15.893 1.00 0.00 22 LYS A O 16
ATOM 7504 N N . CYS A 1 23 ? -19.514 0.980 -16.961 1.00 0.00 23 CYS A N 16
ATOM 7505 C CA . CYS A 1 23 ? -20.087 1.737 -18.058 1.00 0.00 23 CYS A CA 16
ATOM 7506 C C . CYS A 1 23 ? -21.087 0.957 -18.897 1.00 0.00 23 CYS A C 16
ATOM 7507 O O . CYS A 1 23 ? -22.138 1.479 -19.261 1.00 0.00 23 CYS A O 16
ATOM 7514 N N . LYS A 1 24 ? -20.803 -0.322 -19.224 1.00 0.00 24 LYS A N 16
ATOM 7515 C CA . LYS A 1 24 ? -21.764 -1.163 -19.917 1.00 0.00 24 LYS A CA 16
ATOM 7516 C C . LYS A 1 24 ? -22.849 -1.750 -19.012 1.00 0.00 24 LYS A C 16
ATOM 7517 O O . LYS A 1 24 ? -24.020 -1.773 -19.380 1.00 0.00 24 LYS A O 16
ATOM 7536 N N . LEU A 1 25 ? -22.490 -2.253 -17.812 1.00 0.00 25 LEU A N 16
ATOM 7537 C CA . LEU A 1 25 ? -23.393 -2.894 -16.863 1.00 0.00 25 LEU A CA 16
ATOM 7538 C C . LEU A 1 25 ? -24.447 -1.971 -16.280 1.00 0.00 25 LEU A C 16
ATOM 7539 O O . LEU A 1 25 ? -25.597 -2.364 -16.113 1.00 0.00 25 LEU A O 16
ATOM 7555 N N . ALA A 1 26 ? -24.082 -0.716 -15.953 1.00 0.00 26 ALA A N 16
ATOM 7556 C CA . ALA A 1 26 ? -25.030 0.253 -15.444 1.00 0.00 26 ALA A CA 16
ATOM 7557 C C . ALA A 1 26 ? -25.537 1.158 -16.560 1.00 0.00 26 ALA A C 16
ATOM 7558 O O . ALA A 1 26 ? -26.368 2.033 -16.341 1.00 0.00 26 ALA A O 16
ATOM 7565 N N . GLY A 1 27 ? -25.046 0.954 -17.801 1.00 0.00 27 GLY A N 16
ATOM 7566 C CA . GLY A 1 27 ? -25.554 1.593 -19.012 1.00 0.00 27 GLY A CA 16
ATOM 7567 C C . GLY A 1 27 ? -25.138 3.024 -19.221 1.00 0.00 27 GLY A C 16
ATOM 7568 O O . GLY A 1 27 ? -25.528 3.649 -20.200 1.00 0.00 27 GLY A O 16
ATOM 7572 N N . GLY A 1 28 ? -24.321 3.588 -18.313 1.00 0.00 28 GLY A N 16
ATOM 7573 C CA . GLY A 1 28 ? -24.069 5.025 -18.267 1.00 0.00 28 GLY A CA 16
ATOM 7574 C C . GLY A 1 28 ? -23.073 5.568 -19.250 1.00 0.00 28 GLY A C 16
ATOM 7575 O O . GLY A 1 28 ? -22.970 6.780 -19.409 1.00 0.00 28 GLY A O 16
ATOM 7579 N N . CYS A 1 29 ? -22.320 4.698 -19.945 1.00 0.00 29 CYS A N 16
ATOM 7580 C CA . CYS A 1 29 ? -21.362 5.154 -20.943 1.00 0.00 29 CYS A CA 16
ATOM 7581 C C . CYS A 1 29 ? -20.844 4.036 -21.849 1.00 0.00 29 CYS A C 16
ATOM 7582 O O . CYS A 1 29 ? -19.629 3.849 -21.929 1.00 0.00 29 CYS A O 16
ATOM 7589 N N . PRO A 1 30 ? -21.643 3.235 -22.558 1.00 0.00 30 PRO A N 16
ATOM 7590 C CA . PRO A 1 30 ? -21.114 2.347 -23.592 1.00 0.00 30 PRO A CA 16
ATOM 7591 C C . PRO A 1 30 ? -20.345 3.085 -24.705 1.00 0.00 30 PRO A C 16
ATOM 7592 O O . PRO A 1 30 ? -20.947 3.970 -25.312 1.00 0.00 30 PRO A O 16
ATOM 7603 N N . PRO A 1 31 ? -19.089 2.802 -25.051 1.00 0.00 31 PRO A N 16
ATOM 7604 C CA . PRO A 1 31 ? -18.370 3.563 -26.071 1.00 0.00 31 PRO A CA 16
ATOM 7605 C C . PRO A 1 31 ? -18.864 3.200 -27.457 1.00 0.00 31 PRO A C 16
ATOM 7606 O O . PRO A 1 31 ? -18.198 3.560 -28.428 1.00 0.00 31 PRO A O 16
ATOM 7617 N N . GLY A 1 1 ? -1.003 0.621 -2.923 1.00 0.00 1 GLY A N 17
ATOM 7618 C CA . GLY A 1 1 ? -0.140 1.777 -2.796 1.00 0.00 1 GLY A CA 17
ATOM 7619 C C . GLY A 1 1 ? 1.311 1.413 -2.850 1.00 0.00 1 GLY A C 17
ATOM 7620 O O . GLY A 1 1 ? 1.893 1.013 -1.841 1.00 0.00 1 GLY A O 17
ATOM 7624 N N . PHE A 1 2 ? 1.918 1.539 -4.043 1.00 0.00 2 PHE A N 17
ATOM 7625 C CA . PHE A 1 2 ? 3.348 1.560 -4.291 1.00 0.00 2 PHE A CA 17
ATOM 7626 C C . PHE A 1 2 ? 4.095 0.242 -4.121 1.00 0.00 2 PHE A C 17
ATOM 7627 O O . PHE A 1 2 ? 4.397 -0.228 -3.021 1.00 0.00 2 PHE A O 17
ATOM 7644 N N . LEU A 1 3 ? 4.454 -0.366 -5.256 1.00 0.00 3 LEU A N 17
ATOM 7645 C CA . LEU A 1 3 ? 5.503 -1.364 -5.339 1.00 0.00 3 LEU A CA 17
ATOM 7646 C C . LEU A 1 3 ? 6.150 -1.193 -6.703 1.00 0.00 3 LEU A C 17
ATOM 7647 O O . LEU A 1 3 ? 6.621 -2.146 -7.321 1.00 0.00 3 LEU A O 17
ATOM 7663 N N . ASP A 1 4 ? 6.101 0.057 -7.225 1.00 0.00 4 ASP A N 17
ATOM 7664 C CA . ASP A 1 4 ? 6.647 0.562 -8.478 1.00 0.00 4 ASP A CA 17
ATOM 7665 C C . ASP A 1 4 ? 6.040 -0.043 -9.764 1.00 0.00 4 ASP A C 17
ATOM 7666 O O . ASP A 1 4 ? 5.931 0.600 -10.812 1.00 0.00 4 ASP A O 17
ATOM 7675 N N . ILE A 1 5 ? 5.568 -1.291 -9.674 1.00 0.00 5 ILE A N 17
ATOM 7676 C CA . ILE A 1 5 ? 4.854 -2.016 -10.695 1.00 0.00 5 ILE A CA 17
ATOM 7677 C C . ILE A 1 5 ? 3.701 -2.727 -10.013 1.00 0.00 5 ILE A C 17
ATOM 7678 O O . ILE A 1 5 ? 2.541 -2.436 -10.276 1.00 0.00 5 ILE A O 17
ATOM 7694 N N . ILE A 1 6 ? 3.983 -3.685 -9.101 1.00 0.00 6 ILE A N 17
ATOM 7695 C CA . ILE A 1 6 ? 3.081 -4.786 -8.759 1.00 0.00 6 ILE A CA 17
ATOM 7696 C C . ILE A 1 6 ? 1.709 -4.391 -8.221 1.00 0.00 6 ILE A C 17
ATOM 7697 O O . ILE A 1 6 ? 0.678 -4.897 -8.660 1.00 0.00 6 ILE A O 17
ATOM 7713 N N . LYS A 1 7 ? 1.631 -3.423 -7.288 1.00 0.00 7 LYS A N 17
ATOM 7714 C CA . LYS A 1 7 ? 0.350 -2.984 -6.758 1.00 0.00 7 LYS A CA 17
ATOM 7715 C C . LYS A 1 7 ? -0.347 -2.019 -7.702 1.00 0.00 7 LYS A C 17
AT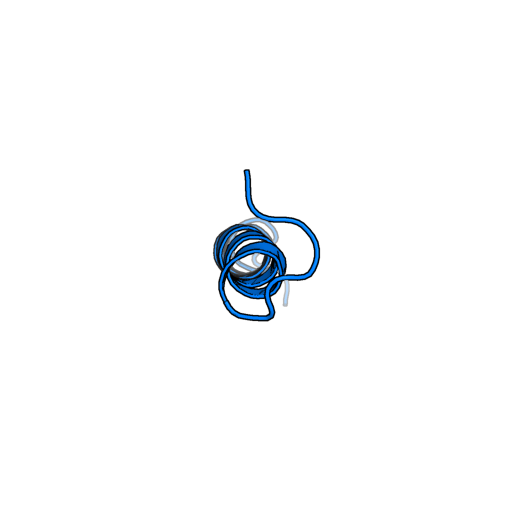OM 7716 O O . LYS A 1 7 ? -1.525 -1.699 -7.551 1.00 0.00 7 LYS A O 17
ATOM 7735 N N . ASP A 1 8 ? 0.379 -1.476 -8.684 1.00 0.00 8 ASP A N 17
ATOM 7736 C CA . ASP A 1 8 ? 0.025 -0.228 -9.313 1.00 0.00 8 ASP A CA 17
ATOM 7737 C C . ASP A 1 8 ? -0.391 -0.467 -10.751 1.00 0.00 8 ASP A C 17
ATOM 7738 O O . ASP A 1 8 ? -1.427 0.041 -11.173 1.00 0.00 8 ASP A O 17
ATOM 7747 N N . THR A 1 9 ? 0.294 -1.368 -11.484 1.00 0.00 9 THR A N 17
ATOM 7748 C CA . THR A 1 9 ? -0.235 -1.982 -12.702 1.00 0.00 9 THR A CA 17
ATOM 7749 C C . THR A 1 9 ? -1.406 -2.896 -12.400 1.00 0.00 9 THR A C 17
ATOM 7750 O O . THR A 1 9 ? -2.387 -2.924 -13.136 1.00 0.00 9 THR A O 17
ATOM 7761 N N . GLY A 1 10 ? -1.360 -3.646 -11.273 1.00 0.00 10 GLY A N 17
ATOM 7762 C CA . GLY A 1 10 ? -2.463 -4.505 -10.843 1.00 0.00 10 GLY A CA 17
ATOM 7763 C C . GLY A 1 10 ? -3.736 -3.767 -10.496 1.00 0.00 10 GLY A C 17
ATOM 7764 O O . GLY A 1 10 ? -4.834 -4.223 -10.804 1.00 0.00 10 GLY A O 17
ATOM 7768 N N . LYS A 1 11 ? -3.629 -2.562 -9.892 1.00 0.00 11 LYS A N 17
ATOM 7769 C CA . LYS A 1 11 ? -4.764 -1.660 -9.750 1.00 0.00 11 LYS A CA 17
ATOM 7770 C C . LYS A 1 11 ? -5.274 -1.146 -11.092 1.00 0.00 11 LYS A C 17
ATOM 7771 O O . LYS A 1 11 ? -6.478 -1.122 -11.327 1.00 0.00 11 LYS A O 17
ATOM 7790 N N . GLU A 1 12 ? -4.371 -0.751 -12.015 1.00 0.00 12 GLU A N 17
ATOM 7791 C CA . GLU A 1 12 ? -4.724 -0.256 -13.339 1.00 0.00 12 GLU A CA 17
ATOM 7792 C C . GLU A 1 12 ? -5.468 -1.290 -14.176 1.00 0.00 12 GLU A C 17
ATOM 7793 O O . GLU A 1 12 ? -6.506 -1.011 -14.770 1.00 0.00 12 GLU A O 17
ATOM 7805 N N . PHE A 1 13 ? -4.999 -2.555 -14.157 1.00 0.00 13 PHE A N 17
ATOM 7806 C CA . PHE A 1 13 ? -5.633 -3.682 -14.817 1.00 0.00 13 PHE A CA 17
ATOM 7807 C C . PHE A 1 13 ? -7.055 -3.934 -14.316 1.00 0.00 13 PHE A C 17
ATOM 7808 O O . PHE A 1 13 ? -7.990 -4.071 -15.102 1.00 0.00 13 PHE A O 17
ATOM 7825 N N . ALA A 1 14 ? -7.266 -3.921 -12.984 1.00 0.00 14 ALA A N 17
ATOM 7826 C CA . ALA A 1 14 ? -8.585 -4.032 -12.392 1.00 0.00 14 ALA A CA 17
ATOM 7827 C C . ALA A 1 14 ? -9.515 -2.874 -12.752 1.00 0.00 14 ALA A C 17
ATOM 7828 O O . ALA A 1 14 ? -10.663 -3.081 -13.138 1.00 0.00 14 ALA A O 17
ATOM 7835 N N . VAL A 1 15 ? -9.020 -1.619 -12.692 1.00 0.00 15 VAL A N 17
ATOM 7836 C CA . VAL A 1 15 ? -9.754 -0.424 -13.097 1.00 0.00 15 VAL A CA 17
ATOM 7837 C C . VAL A 1 15 ? -10.116 -0.441 -14.576 1.00 0.00 15 VAL A C 17
ATOM 7838 O O . VAL A 1 15 ? -11.234 -0.098 -14.957 1.00 0.00 15 VAL A O 17
ATOM 7851 N N . LYS A 1 16 ? -9.199 -0.888 -15.455 1.00 0.00 16 LYS A N 17
ATOM 7852 C CA . LYS A 1 16 ? -9.438 -1.050 -16.877 1.00 0.00 16 LYS A CA 17
ATOM 7853 C C . LYS A 1 16 ? -10.554 -2.041 -17.191 1.00 0.00 16 LYS A C 17
ATOM 7854 O O . LYS A 1 16 ? -11.433 -1.775 -18.013 1.00 0.00 16 LYS A O 17
ATOM 7873 N N . ILE A 1 17 ? -10.575 -3.198 -16.495 1.00 0.00 17 ILE A N 17
ATOM 7874 C CA . ILE A 1 17 ? -11.664 -4.161 -16.573 1.00 0.00 17 ILE A CA 17
ATOM 7875 C C . ILE A 1 17 ? -12.972 -3.570 -16.065 1.00 0.00 17 ILE A C 17
ATOM 7876 O O . ILE A 1 17 ? -13.995 -3.647 -16.740 1.00 0.00 17 ILE A O 17
ATOM 7892 N N . LEU A 1 18 ? -12.975 -2.889 -14.900 1.00 0.00 18 LEU A N 17
ATOM 7893 C CA . LEU A 1 18 ? -14.162 -2.243 -14.355 1.00 0.00 18 LEU A CA 17
ATOM 7894 C C . LEU A 1 18 ? -14.738 -1.163 -15.260 1.00 0.00 18 LEU A C 17
ATOM 7895 O O . LEU A 1 18 ? -15.947 -1.096 -15.462 1.00 0.00 18 LEU A O 17
ATOM 7911 N N . ASN A 1 19 ? -13.879 -0.325 -15.875 1.00 0.00 19 ASN A N 17
ATOM 7912 C CA . ASN A 1 19 ? -14.256 0.684 -16.851 1.00 0.00 19 ASN A CA 17
ATOM 7913 C C . ASN A 1 19 ? -14.969 0.077 -18.065 1.00 0.00 19 ASN A C 17
ATOM 7914 O O . ASN A 1 19 ? -16.059 0.508 -18.443 1.00 0.00 19 ASN A O 17
ATOM 7925 N N . ASN A 1 20 ? -14.396 -0.987 -18.664 1.00 0.00 20 ASN A N 17
ATOM 7926 C CA . ASN A 1 20 ? -15.001 -1.667 -19.793 1.00 0.00 20 ASN A CA 17
ATOM 7927 C C . ASN A 1 20 ? -16.297 -2.399 -19.432 1.00 0.00 20 ASN A C 17
ATOM 7928 O O . ASN A 1 20 ? -17.311 -2.291 -20.121 1.00 0.00 20 ASN A O 17
ATOM 7939 N N . LEU A 1 21 ? -16.303 -3.143 -18.310 1.00 0.00 21 LEU A N 17
ATOM 7940 C CA . LEU A 1 21 ? -17.448 -3.904 -17.842 1.00 0.00 21 LEU A CA 17
ATOM 7941 C C . LEU A 1 21 ? -18.622 -3.021 -17.441 1.00 0.00 21 LEU A C 17
ATOM 7942 O O . LEU A 1 21 ? -19.769 -3.332 -17.751 1.00 0.00 21 LEU A O 17
ATOM 7958 N N . LYS A 1 22 ? -18.376 -1.859 -16.797 1.00 0.00 22 LYS A N 17
ATOM 7959 C CA . LYS A 1 22 ? -19.399 -0.871 -16.482 1.00 0.00 22 LYS A CA 17
ATOM 7960 C C . LYS A 1 22 ? -20.112 -0.348 -17.725 1.00 0.00 22 LYS A C 17
ATOM 7961 O O . LYS A 1 22 ? -21.341 -0.282 -17.771 1.00 0.00 22 LYS A O 17
ATOM 7980 N N . CYS A 1 23 ? -19.356 -0.037 -18.800 1.00 0.00 23 CYS A N 17
ATOM 7981 C CA . CYS A 1 23 ? -19.927 0.281 -20.100 1.00 0.00 23 CYS A CA 17
ATOM 7982 C C . CYS A 1 23 ? -20.716 -0.884 -20.681 1.00 0.00 23 CYS A C 17
ATOM 7983 O O . CYS A 1 23 ? -21.851 -0.743 -21.132 1.00 0.00 23 CYS A O 17
ATOM 7990 N N . LYS A 1 24 ? -20.133 -2.095 -20.648 1.00 0.00 24 LYS A N 17
ATOM 7991 C CA . LYS A 1 24 ? -20.737 -3.276 -21.216 1.00 0.00 24 LYS A CA 17
ATOM 7992 C C . LYS A 1 24 ? -22.008 -3.795 -20.574 1.00 0.00 24 LYS A C 17
ATOM 7993 O O . LYS A 1 24 ? -22.877 -4.243 -21.323 1.00 0.00 24 LYS A O 17
ATOM 8012 N N . LEU A 1 25 ? -22.130 -3.808 -19.231 1.00 0.00 25 LEU A N 17
ATOM 8013 C CA . LEU A 1 25 ? -23.281 -4.410 -18.571 1.00 0.00 25 LEU A CA 17
ATOM 8014 C C . LEU A 1 25 ? -24.158 -3.442 -17.795 1.00 0.00 25 LEU A C 17
ATOM 8015 O O . LEU A 1 25 ? -25.286 -3.785 -17.452 1.00 0.00 25 LEU A O 17
ATOM 8031 N N . ALA A 1 26 ? -23.708 -2.197 -17.522 1.00 0.00 26 ALA A N 17
ATOM 8032 C CA . ALA A 1 26 ? -24.542 -1.234 -16.822 1.00 0.00 26 ALA A CA 17
ATOM 8033 C C . ALA A 1 26 ? -24.928 -0.057 -17.703 1.00 0.00 26 ALA A C 17
ATOM 8034 O O . ALA A 1 26 ? -25.766 0.759 -17.330 1.00 0.00 26 ALA A O 17
ATOM 8041 N N . GLY A 1 27 ? -24.332 0.064 -18.908 1.00 0.00 27 GLY A N 17
ATOM 8042 C CA . GLY A 1 27 ? -24.709 1.049 -19.922 1.00 0.00 27 GLY A CA 17
ATOM 8043 C C . GLY A 1 27 ? -24.207 2.449 -19.673 1.00 0.00 27 GLY A C 17
ATOM 8044 O O . GLY A 1 27 ? -24.387 3.348 -20.490 1.00 0.00 27 GLY A O 17
ATOM 8048 N N . GLY A 1 28 ? -23.499 2.672 -18.551 1.00 0.00 28 GLY A N 17
ATOM 8049 C CA . GLY A 1 28 ? -22.881 3.951 -18.225 1.00 0.00 28 GLY A CA 17
ATOM 8050 C C . GLY A 1 28 ? -21.540 4.031 -18.883 1.00 0.00 28 GLY A C 17
ATOM 8051 O O . GLY A 1 28 ? -20.521 3.750 -18.263 1.00 0.00 28 GLY A O 17
ATOM 8055 N N . CYS A 1 29 ? -21.532 4.356 -20.188 1.00 0.00 29 CYS A N 17
ATOM 8056 C CA . CYS A 1 29 ? -20.415 4.057 -21.070 1.00 0.00 29 CYS A CA 17
ATOM 8057 C C . CYS A 1 29 ? -19.030 4.662 -20.806 1.00 0.00 29 CYS A C 17
ATOM 8058 O O . CYS A 1 29 ? -18.045 3.939 -20.947 1.00 0.00 29 CYS A O 17
ATOM 8065 N N . PRO A 1 30 ? -18.875 5.925 -20.404 1.00 0.00 30 PRO A N 17
ATOM 8066 C CA . PRO A 1 30 ? -17.527 6.445 -20.171 1.00 0.00 30 PRO A CA 17
ATOM 8067 C C . PRO A 1 30 ? -17.247 6.698 -18.683 1.00 0.00 30 PRO A C 17
ATOM 8068 O O . PRO A 1 30 ? -17.168 7.869 -18.305 1.00 0.00 30 PRO A O 17
ATOM 8079 N N . PRO A 1 31 ? -17.049 5.742 -17.778 1.00 0.00 31 PRO A N 17
ATOM 8080 C CA . PRO A 1 31 ? -16.689 6.041 -16.399 1.00 0.00 31 PRO A CA 17
ATOM 8081 C C . PRO A 1 31 ? -15.236 6.490 -16.297 1.00 0.00 31 PRO A C 17
ATOM 8082 O O . PRO A 1 31 ? -14.346 5.657 -16.086 1.00 0.00 31 PRO A O 17
ATOM 8093 N N . GLY A 1 1 ? 0.556 1.467 -2.132 1.00 0.00 1 GLY A N 18
ATOM 8094 C CA . GLY A 1 1 ? 1.300 1.964 -3.279 1.00 0.00 1 GLY A CA 18
ATOM 8095 C C . GLY A 1 1 ? 2.785 1.796 -3.129 1.00 0.00 1 GLY A C 18
ATOM 8096 O O . GLY A 1 1 ? 3.273 1.286 -2.120 1.00 0.00 1 GLY A O 18
ATOM 8100 N N . PHE A 1 2 ? 3.534 2.208 -4.161 1.00 0.00 2 PHE A N 18
ATOM 8101 C CA . PHE A 1 2 ? 4.939 2.584 -4.095 1.00 0.00 2 PHE A CA 18
ATOM 8102 C C . PHE A 1 2 ? 5.908 1.426 -4.241 1.00 0.00 2 PHE A C 18
ATOM 8103 O O . PHE A 1 2 ? 7.067 1.516 -3.850 1.00 0.00 2 PHE A O 18
ATOM 8120 N N . LEU A 1 3 ? 5.472 0.322 -4.873 1.00 0.00 3 LEU A N 18
ATOM 8121 C CA . LEU A 1 3 ? 6.348 -0.786 -5.231 1.00 0.00 3 LEU A CA 18
ATOM 8122 C C . LEU A 1 3 ? 6.062 -1.102 -6.686 1.00 0.00 3 LEU A C 18
ATOM 8123 O O . LEU A 1 3 ? 5.784 -2.246 -7.050 1.00 0.00 3 LEU A O 18
ATOM 8139 N N . ASP A 1 4 ? 6.121 -0.047 -7.534 1.00 0.00 4 ASP A N 18
ATOM 8140 C CA . ASP A 1 4 ? 6.024 -0.084 -8.985 1.00 0.00 4 ASP A CA 18
ATOM 8141 C C . ASP A 1 4 ? 4.892 -0.989 -9.505 1.00 0.00 4 ASP A C 18
ATOM 8142 O O . ASP A 1 4 ? 3.758 -0.937 -9.021 1.00 0.00 4 ASP A O 18
ATOM 8151 N N . ILE A 1 5 ? 5.192 -1.849 -10.493 1.00 0.00 5 ILE A N 18
ATOM 8152 C CA . ILE A 1 5 ? 4.383 -2.927 -11.050 1.00 0.00 5 ILE A CA 18
ATOM 8153 C C . ILE A 1 5 ? 3.419 -3.616 -10.079 1.00 0.00 5 ILE A C 18
ATOM 8154 O O . ILE A 1 5 ? 2.207 -3.682 -10.287 1.00 0.00 5 ILE A O 18
ATOM 8170 N N . ILE A 1 6 ? 3.969 -4.145 -8.965 1.00 0.00 6 ILE A N 18
ATOM 8171 C CA . ILE A 1 6 ? 3.299 -5.038 -8.034 1.00 0.00 6 ILE A CA 18
ATOM 8172 C C . ILE A 1 6 ? 2.166 -4.356 -7.296 1.00 0.00 6 ILE A C 18
ATOM 8173 O O . ILE A 1 6 ? 1.063 -4.882 -7.161 1.00 0.00 6 ILE A O 18
ATOM 8189 N N . LYS A 1 7 ? 2.408 -3.130 -6.804 1.00 0.00 7 LYS A N 18
ATOM 8190 C CA . LYS A 1 7 ? 1.370 -2.363 -6.155 1.00 0.00 7 LYS A CA 18
ATOM 8191 C C . LYS A 1 7 ? 0.459 -1.668 -7.142 1.00 0.00 7 LYS A C 18
ATOM 8192 O O . LYS A 1 7 ? -0.761 -1.655 -6.976 1.00 0.00 7 LYS A O 18
ATOM 8211 N N . ASP A 1 8 ? 1.016 -1.013 -8.171 1.00 0.00 8 ASP A N 18
ATOM 8212 C CA . ASP A 1 8 ? 0.296 0.072 -8.795 1.00 0.00 8 ASP A CA 18
ATOM 8213 C C . ASP A 1 8 ? -0.179 -0.251 -10.195 1.00 0.00 8 ASP A C 18
ATOM 8214 O O . ASP A 1 8 ? -1.350 -0.006 -10.485 1.00 0.00 8 ASP A O 18
ATOM 8223 N N . THR A 1 9 ? 0.617 -0.900 -11.071 1.00 0.00 9 THR A N 18
ATOM 8224 C CA . THR A 1 9 ? 0.091 -1.346 -12.369 1.00 0.00 9 THR A CA 18
ATOM 8225 C C . THR A 1 9 ? -0.850 -2.527 -12.252 1.00 0.00 9 THR A C 18
ATOM 8226 O O . THR A 1 9 ? -1.858 -2.601 -12.955 1.00 0.00 9 THR A O 18
ATOM 8237 N N . GLY A 1 10 ? -0.590 -3.456 -11.303 1.00 0.00 10 GLY A N 18
ATOM 8238 C CA . GLY A 1 10 ? -1.503 -4.555 -10.988 1.00 0.00 10 GLY A CA 18
ATOM 8239 C C . GLY A 1 10 ? -2.859 -4.126 -10.471 1.00 0.00 10 GLY A C 18
ATOM 8240 O O . GLY A 1 10 ? -3.880 -4.720 -10.810 1.00 0.00 10 GLY A O 18
ATOM 8244 N N . LYS A 1 11 ? -2.926 -3.035 -9.675 1.00 0.00 11 LYS A N 18
ATOM 8245 C CA . LYS A 1 11 ? -4.196 -2.399 -9.344 1.00 0.00 11 LYS A CA 18
ATOM 8246 C C . LYS A 1 11 ? -4.858 -1.756 -10.553 1.00 0.00 11 LYS A C 18
ATOM 8247 O O . LYS A 1 11 ? -6.061 -1.905 -10.752 1.00 0.00 11 LYS A O 18
ATOM 8266 N N . GLU A 1 12 ? -4.084 -1.034 -11.394 1.00 0.00 12 GLU A N 18
ATOM 8267 C CA . GLU A 1 12 ? -4.591 -0.317 -12.555 1.00 0.00 12 GLU A CA 18
ATOM 8268 C C . GLU A 1 12 ? -5.267 -1.244 -13.548 1.00 0.00 12 GLU A C 18
ATOM 8269 O O . GLU A 1 12 ? -6.386 -0.997 -13.982 1.00 0.00 12 GLU A O 18
ATOM 8281 N N . PHE A 1 13 ? -4.638 -2.402 -13.839 1.00 0.00 13 PHE A N 18
ATOM 8282 C CA . PHE A 1 13 ? -5.167 -3.420 -14.728 1.00 0.00 13 PHE A CA 18
ATOM 8283 C C . PHE A 1 13 ? -6.532 -3.949 -14.288 1.00 0.00 13 PHE A C 18
ATOM 8284 O O . PHE A 1 13 ? -7.488 -3.967 -15.062 1.00 0.00 13 PHE A O 18
ATOM 8301 N N . ALA A 1 14 ? -6.681 -4.321 -13.000 1.00 0.00 14 ALA A N 18
ATOM 8302 C CA . ALA A 1 14 ? -7.947 -4.767 -12.458 1.00 0.00 14 ALA A CA 18
ATOM 8303 C C . ALA A 1 14 ? -9.017 -3.678 -12.420 1.00 0.00 14 ALA A C 18
ATOM 8304 O O . ALA A 1 14 ? -10.148 -3.877 -12.860 1.00 0.00 14 ALA A O 18
ATOM 8311 N N . VAL A 1 15 ? -8.668 -2.468 -11.933 1.00 0.00 15 VAL A N 18
ATOM 8312 C CA . VAL A 1 15 ? -9.582 -1.338 -11.837 1.00 0.00 15 VAL A CA 18
ATOM 8313 C C . VAL A 1 15 ? -10.051 -0.858 -13.200 1.00 0.00 15 VAL A C 18
ATOM 8314 O O . VAL A 1 15 ? -11.237 -0.603 -13.405 1.00 0.00 15 VAL A O 18
ATOM 8327 N N . LYS A 1 16 ? -9.143 -0.760 -14.191 1.00 0.00 16 LYS A N 18
ATOM 8328 C CA . LYS A 1 16 ? -9.462 -0.351 -15.544 1.00 0.00 16 LYS A CA 18
ATOM 8329 C C . LYS A 1 16 ? -10.431 -1.289 -16.234 1.00 0.00 16 LYS A C 18
ATOM 8330 O O . LYS A 1 16 ? -11.438 -0.850 -16.790 1.00 0.00 16 LYS A O 18
ATOM 8349 N N . ILE A 1 17 ? -10.186 -2.613 -16.157 1.00 0.00 17 ILE A N 18
ATOM 8350 C CA . ILE A 1 17 ? -11.065 -3.616 -16.734 1.00 0.00 17 ILE A CA 18
ATOM 8351 C C . ILE A 1 17 ? -12.427 -3.639 -16.056 1.00 0.00 17 ILE A C 18
ATOM 8352 O O . ILE A 1 17 ? -13.457 -3.565 -16.723 1.00 0.00 17 ILE A O 18
ATOM 8368 N N . LEU A 1 18 ? -12.488 -3.661 -14.708 1.00 0.00 18 LEU A N 18
ATOM 8369 C CA . LEU A 1 18 ? -13.755 -3.674 -13.992 1.00 0.00 18 LEU A CA 18
ATOM 8370 C C . LEU A 1 18 ? -14.586 -2.417 -14.192 1.00 0.00 18 LEU A C 18
ATOM 8371 O O . LEU A 1 18 ? -15.787 -2.484 -14.450 1.00 0.00 18 LEU A O 18
ATOM 8387 N N . ASN A 1 19 ? -13.961 -1.222 -14.123 1.00 0.00 19 ASN A N 18
ATOM 8388 C CA . ASN A 1 19 ? -14.648 0.040 -14.324 1.00 0.00 19 ASN A CA 18
ATOM 8389 C C . ASN A 1 19 ? -15.191 0.185 -15.746 1.00 0.00 19 ASN A C 18
ATOM 8390 O O . ASN A 1 19 ? -16.334 0.607 -15.940 1.00 0.00 19 ASN A O 18
ATOM 8401 N N . ASN A 1 20 ? -14.388 -0.189 -16.768 1.00 0.00 20 ASN A N 18
ATOM 8402 C CA . ASN A 1 20 ? -14.804 -0.136 -18.156 1.00 0.00 20 ASN A CA 18
ATOM 8403 C C . ASN A 1 20 ? -15.843 -1.191 -18.530 1.00 0.00 20 ASN A C 18
ATOM 8404 O O . ASN A 1 20 ? -16.823 -0.866 -19.190 1.00 0.00 20 ASN A O 18
ATOM 8415 N N . LEU A 1 21 ? -15.691 -2.474 -18.132 1.00 0.00 21 LEU A N 18
ATOM 8416 C CA . LEU A 1 21 ? -16.626 -3.527 -18.522 1.00 0.00 21 LEU A CA 18
ATOM 8417 C C . LEU A 1 21 ? -18.032 -3.330 -17.990 1.00 0.00 21 LEU A C 18
ATOM 8418 O O . LEU A 1 21 ? -19.021 -3.584 -18.678 1.00 0.00 21 LEU A O 18
ATOM 8434 N N . LYS A 1 22 ? -18.177 -2.824 -16.749 1.00 0.00 22 LYS A N 18
ATOM 8435 C CA . LYS A 1 22 ? -19.486 -2.581 -16.176 1.00 0.00 22 LYS A CA 18
ATOM 8436 C C . LYS A 1 22 ? -20.250 -1.410 -16.788 1.00 0.00 22 LYS A C 18
ATOM 8437 O O . LYS A 1 22 ? -21.366 -1.117 -16.375 1.00 0.00 22 LYS A O 18
ATOM 8456 N N . CYS A 1 23 ? -19.726 -0.737 -17.840 1.00 0.00 23 CYS A N 18
ATOM 8457 C CA . CYS A 1 23 ? -20.400 0.369 -18.508 1.00 0.00 23 CYS A CA 18
ATOM 8458 C C . CYS A 1 23 ? -21.773 0.001 -19.067 1.00 0.00 23 CYS A C 18
ATOM 8459 O O . CYS A 1 23 ? -22.758 0.708 -18.872 1.00 0.00 23 CYS A O 18
ATOM 8466 N N . LYS A 1 24 ? -21.907 -1.170 -19.726 1.00 0.00 24 LYS A N 18
ATOM 8467 C CA . LYS A 1 24 ? -23.196 -1.610 -20.225 1.00 0.00 24 LYS A CA 18
ATOM 8468 C C . LYS A 1 24 ? -24.066 -2.226 -19.133 1.00 0.00 24 LYS A C 18
ATOM 8469 O O . LYS A 1 24 ? -25.293 -2.231 -19.223 1.00 0.00 24 LYS A O 18
ATOM 8488 N N . LEU A 1 25 ? -23.457 -2.739 -18.051 1.00 0.00 25 LEU A N 18
ATOM 8489 C CA . LEU A 1 25 ? -24.169 -3.266 -16.899 1.00 0.00 25 LEU A CA 18
ATOM 8490 C C . LEU A 1 25 ? -24.838 -2.165 -16.078 1.00 0.00 25 LEU A C 18
ATOM 8491 O O . LEU A 1 25 ? -25.992 -2.288 -15.668 1.00 0.00 25 LEU A O 18
ATOM 8507 N N . ALA A 1 26 ? -24.124 -1.035 -15.885 1.00 0.00 26 ALA A N 18
ATOM 8508 C CA . ALA A 1 26 ? -24.649 0.224 -15.400 1.00 0.00 26 ALA A CA 18
ATOM 8509 C C . ALA A 1 26 ? -25.662 0.851 -16.362 1.00 0.00 26 ALA A C 18
ATOM 8510 O O . ALA A 1 26 ? -26.721 1.331 -15.969 1.00 0.00 26 ALA A O 18
ATOM 8517 N N . GLY A 1 27 ? -25.390 0.830 -17.682 1.00 0.00 27 GLY A N 18
ATOM 8518 C CA . GLY A 1 27 ? -26.422 1.166 -18.651 1.00 0.00 27 GLY A CA 18
ATOM 8519 C C . GLY A 1 27 ? -25.876 1.508 -20.003 1.00 0.00 27 GLY A C 18
ATOM 8520 O O . GLY A 1 27 ? -25.928 0.703 -20.940 1.00 0.00 27 GLY A O 18
ATOM 8524 N N . GLY A 1 28 ? -25.368 2.744 -20.142 1.00 0.00 28 GLY A N 18
ATOM 8525 C CA . GLY A 1 28 ? -24.806 3.279 -21.374 1.00 0.00 28 GLY A CA 18
ATOM 8526 C C . GLY A 1 28 ? -23.352 2.943 -21.503 1.00 0.00 28 GLY A C 18
ATOM 8527 O O . GLY A 1 28 ? -22.522 3.446 -20.755 1.00 0.00 28 GLY A O 18
ATOM 8531 N N . CYS A 1 29 ? -22.992 2.058 -22.455 1.00 0.00 29 CYS A N 18
ATOM 8532 C CA . CYS A 1 29 ? -21.592 1.720 -22.661 1.00 0.00 29 CYS A CA 18
ATOM 8533 C C . CYS A 1 29 ? -20.700 2.832 -23.223 1.00 0.00 29 CYS A C 18
ATOM 8534 O O . CYS A 1 29 ? -19.625 3.033 -22.657 1.00 0.00 29 CYS A O 18
ATOM 8541 N N . PRO A 1 30 ? -21.025 3.620 -24.256 1.00 0.00 30 PRO A N 18
ATOM 8542 C CA . PRO A 1 30 ? -20.446 4.952 -24.417 1.00 0.00 30 PRO A CA 18
ATOM 8543 C C . PRO A 1 30 ? -20.744 5.850 -23.208 1.00 0.00 30 PRO A C 18
ATOM 8544 O O . PRO A 1 30 ? -21.929 6.005 -22.909 1.00 0.00 30 PRO A O 18
ATOM 8555 N N . PRO A 1 31 ? -19.798 6.459 -22.497 1.00 0.00 31 PRO A N 18
ATOM 8556 C CA . PRO A 1 31 ? -20.086 7.156 -21.248 1.00 0.00 31 PRO A CA 18
ATOM 8557 C C . PRO A 1 31 ? -20.774 8.479 -21.515 1.00 0.00 31 PRO A C 18
ATOM 8558 O O . PRO A 1 31 ? -20.938 9.250 -20.567 1.00 0.00 31 PRO A O 18
ATOM 8569 N N . GLY A 1 1 ? 3.465 -3.765 -3.128 1.00 0.00 1 GLY A N 19
ATOM 8570 C CA . GLY A 1 1 ? 3.084 -2.427 -3.521 1.00 0.00 1 GLY A CA 19
ATOM 8571 C C . GLY A 1 1 ? 4.304 -1.617 -3.834 1.00 0.00 1 GLY A C 19
ATOM 8572 O O . GLY A 1 1 ? 4.420 -1.027 -4.907 1.00 0.00 1 GLY A O 19
ATOM 8576 N N . PHE A 1 2 ? 5.250 -1.594 -2.875 1.00 0.00 2 PHE A N 19
ATOM 8577 C CA . PHE A 1 2 ? 6.394 -0.697 -2.771 1.00 0.00 2 PHE A CA 19
ATOM 8578 C C . PHE A 1 2 ? 7.346 -0.724 -3.966 1.00 0.00 2 PHE A C 19
ATOM 8579 O O . PHE A 1 2 ? 7.875 0.299 -4.383 1.00 0.00 2 PHE A O 19
ATOM 8596 N N . LEU A 1 3 ? 7.553 -1.907 -4.577 1.00 0.00 3 LEU A N 19
ATOM 8597 C CA . LEU A 1 3 ? 8.480 -2.126 -5.680 1.00 0.00 3 LEU A CA 19
ATOM 8598 C C . LEU A 1 3 ? 8.082 -1.417 -6.981 1.00 0.00 3 LEU A C 19
ATOM 8599 O O . LEU A 1 3 ? 8.861 -1.290 -7.921 1.00 0.00 3 LEU A O 19
ATOM 8615 N N . ASP A 1 4 ? 6.821 -0.955 -7.061 1.00 0.00 4 ASP A N 19
ATOM 8616 C CA . ASP A 1 4 ? 6.243 -0.230 -8.175 1.00 0.00 4 ASP A CA 19
ATOM 8617 C C . ASP A 1 4 ? 6.204 -1.002 -9.497 1.00 0.00 4 ASP A C 19
ATOM 8618 O O . ASP A 1 4 ? 6.236 -0.479 -10.613 1.00 0.00 4 ASP A O 19
ATOM 8627 N N . ILE A 1 5 ? 6.018 -2.319 -9.370 1.00 0.00 5 ILE A N 19
ATOM 8628 C CA . ILE A 1 5 ? 5.379 -3.111 -10.396 1.00 0.00 5 ILE A CA 19
ATOM 8629 C C . ILE A 1 5 ? 3.930 -3.225 -9.974 1.00 0.00 5 ILE A C 19
ATOM 8630 O O . ILE A 1 5 ? 3.009 -2.838 -10.690 1.00 0.00 5 ILE A O 19
ATOM 8646 N N . ILE A 1 6 ? 3.712 -3.721 -8.738 1.00 0.00 6 ILE A N 19
ATOM 8647 C CA . ILE A 1 6 ? 2.419 -4.055 -8.170 1.00 0.00 6 ILE A CA 19
ATOM 8648 C C . ILE A 1 6 ? 1.478 -2.869 -8.038 1.00 0.00 6 ILE A C 19
ATOM 8649 O O . ILE A 1 6 ? 0.321 -2.949 -8.444 1.00 0.00 6 ILE A O 19
ATOM 8665 N N . LYS A 1 7 ? 1.928 -1.706 -7.505 1.00 0.00 7 LYS A N 19
ATOM 8666 C CA . LYS A 1 7 ? 1.027 -0.573 -7.351 1.00 0.00 7 LYS A CA 19
ATOM 8667 C C . LYS A 1 7 ? 0.517 0.010 -8.671 1.00 0.00 7 LYS A C 19
ATOM 8668 O O . LYS A 1 7 ? -0.647 0.388 -8.780 1.00 0.00 7 LYS A O 19
ATOM 8687 N N . ASP A 1 8 ? 1.341 0.118 -9.733 1.00 0.00 8 ASP A N 19
ATOM 8688 C CA . ASP A 1 8 ? 0.848 0.598 -11.012 1.00 0.00 8 ASP A CA 19
ATOM 8689 C C . ASP A 1 8 ? 0.067 -0.441 -11.793 1.00 0.00 8 ASP A C 19
ATOM 8690 O O . ASP A 1 8 ? -1.046 -0.153 -12.228 1.00 0.00 8 ASP A O 19
ATOM 8699 N N . THR A 1 9 ? 0.566 -1.687 -11.917 1.00 0.00 9 THR A N 19
ATOM 8700 C CA . THR A 1 9 ? -0.150 -2.752 -12.629 1.00 0.00 9 THR A CA 19
ATOM 8701 C C . THR A 1 9 ? -1.469 -3.145 -11.985 1.00 0.00 9 THR A C 19
ATOM 8702 O O . THR A 1 9 ? -2.483 -3.287 -12.665 1.00 0.00 9 THR A O 19
ATOM 8713 N N . GLY A 1 10 ? -1.507 -3.278 -10.640 1.00 0.00 10 GLY A N 19
ATOM 8714 C CA . GLY A 1 10 ? -2.711 -3.647 -9.906 1.00 0.00 10 GLY A CA 19
ATOM 8715 C C . GLY A 1 10 ? -3.774 -2.580 -9.899 1.00 0.00 10 GLY A C 19
ATOM 8716 O O . GLY A 1 10 ? -4.961 -2.883 -9.975 1.00 0.00 10 GLY A O 19
ATOM 8720 N N . LYS A 1 11 ? -3.383 -1.285 -9.850 1.00 0.00 11 LYS A N 19
ATOM 8721 C CA . LYS A 1 11 ? -4.328 -0.197 -10.059 1.00 0.00 11 LYS A CA 19
ATOM 8722 C C . LYS A 1 11 ? -4.903 -0.201 -11.468 1.00 0.00 11 LYS A C 19
ATOM 8723 O O . LYS A 1 11 ? -6.112 -0.101 -11.652 1.00 0.00 11 LYS A O 19
ATOM 8742 N N . GLU A 1 12 ? -4.040 -0.330 -12.499 1.00 0.00 12 GLU A N 19
ATOM 8743 C CA . GLU A 1 12 ? -4.449 -0.233 -13.888 1.00 0.00 12 GLU A CA 19
ATOM 8744 C C . GLU A 1 12 ? -5.394 -1.348 -14.300 1.00 0.00 12 GLU A C 19
ATOM 8745 O O . GLU A 1 12 ? -6.474 -1.102 -14.831 1.00 0.00 12 GLU A O 19
ATOM 8757 N N . PHE A 1 13 ? -5.055 -2.610 -13.964 1.00 0.00 13 PHE A N 19
ATOM 8758 C CA . PHE A 1 13 ? -5.857 -3.765 -14.317 1.00 0.00 13 PHE A CA 19
ATOM 8759 C C . PHE A 1 13 ? -7.257 -3.728 -13.707 1.00 0.00 13 PHE A C 19
ATOM 8760 O O . PHE A 1 13 ? -8.258 -3.915 -14.397 1.00 0.00 13 PHE A O 19
ATOM 8777 N N . ALA A 1 14 ? -7.363 -3.422 -12.397 1.00 0.00 14 ALA A N 19
ATOM 8778 C CA . ALA A 1 14 ? -8.639 -3.326 -11.723 1.00 0.00 14 ALA A CA 19
ATOM 8779 C C . ALA A 1 14 ? -9.501 -2.153 -12.181 1.00 0.00 14 ALA A C 19
ATOM 8780 O O . ALA A 1 14 ? -10.677 -2.322 -12.499 1.00 0.00 14 ALA A O 19
ATOM 8787 N N . VAL A 1 15 ? -8.932 -0.931 -12.273 1.00 0.00 15 VAL A N 19
ATOM 8788 C CA . VAL A 1 15 ? -9.663 0.270 -12.664 1.00 0.00 15 VAL A CA 19
ATOM 8789 C C . VAL A 1 15 ? -10.161 0.204 -14.099 1.00 0.00 15 VAL A C 19
ATOM 8790 O O . VAL A 1 15 ? -11.302 0.569 -14.389 1.00 0.00 15 VAL A O 19
ATOM 8803 N N . LYS A 1 16 ? -9.336 -0.325 -15.029 1.00 0.00 16 LYS A N 19
ATOM 8804 C CA . LYS A 1 16 ? -9.702 -0.526 -16.420 1.00 0.00 16 LYS A CA 19
ATOM 8805 C C . LYS A 1 16 ? -10.922 -1.421 -16.582 1.00 0.00 16 LYS A C 19
ATOM 8806 O O . LYS A 1 16 ? -11.862 -1.099 -17.311 1.00 0.00 16 LYS A O 19
ATOM 8825 N N . ILE A 1 17 ? -10.951 -2.563 -15.864 1.00 0.00 17 ILE A N 19
ATOM 8826 C CA . ILE A 1 17 ? -12.090 -3.462 -15.868 1.00 0.00 17 ILE A CA 19
ATOM 8827 C C . ILE A 1 17 ? -13.304 -2.841 -15.196 1.00 0.00 17 ILE A C 19
ATOM 8828 O O . ILE A 1 17 ? -14.383 -2.805 -15.780 1.00 0.00 17 ILE A O 19
ATOM 8844 N N . LEU A 1 18 ? -13.168 -2.269 -13.982 1.00 0.00 18 LEU A N 19
ATOM 8845 C CA . LEU A 1 18 ? -14.299 -1.730 -13.241 1.00 0.00 18 LEU A CA 19
ATOM 8846 C C . LEU A 1 18 ? -15.001 -0.567 -13.927 1.00 0.00 18 LEU A C 19
ATOM 8847 O O . LEU A 1 18 ? -16.228 -0.542 -14.020 1.00 0.00 18 LEU A O 19
ATOM 8863 N N . ASN A 1 19 ? -14.239 0.405 -14.472 1.00 0.00 19 ASN A N 19
ATOM 8864 C CA . ASN A 1 19 ? -14.801 1.540 -15.184 1.00 0.00 19 ASN A CA 19
ATOM 8865 C C . ASN A 1 19 ? -15.529 1.120 -16.463 1.00 0.00 19 ASN A C 19
ATOM 8866 O O . ASN A 1 19 ? -16.653 1.539 -16.735 1.00 0.00 19 ASN A O 19
ATOM 8877 N N . ASN A 1 20 ? -14.909 0.226 -17.264 1.00 0.00 20 ASN A N 19
ATOM 8878 C CA . ASN A 1 20 ? -15.510 -0.291 -18.478 1.00 0.00 20 ASN A CA 19
ATOM 8879 C C . ASN A 1 20 ? -16.759 -1.128 -18.200 1.00 0.00 20 ASN A C 19
ATOM 8880 O O . ASN A 1 20 ? -17.797 -0.951 -18.833 1.00 0.00 20 ASN A O 19
ATOM 8891 N N . LEU A 1 21 ? -16.703 -2.050 -17.220 1.00 0.00 21 LEU A N 19
ATOM 8892 C CA . LEU A 1 21 ? -17.816 -2.915 -16.874 1.00 0.00 21 LEU A CA 19
ATOM 8893 C C . LEU A 1 21 ? -18.995 -2.162 -16.266 1.00 0.00 21 LEU A C 19
ATOM 8894 O O . LEU A 1 21 ? -20.135 -2.404 -16.660 1.00 0.00 21 LEU A O 19
ATOM 8910 N N . LYS A 1 22 ? -18.777 -1.182 -15.348 1.00 0.00 22 LYS A N 19
ATOM 8911 C CA . LYS A 1 22 ? -19.863 -0.334 -14.854 1.00 0.00 22 LYS A CA 19
ATOM 8912 C C . LYS A 1 22 ? -20.509 0.453 -15.976 1.00 0.00 22 LYS A C 19
ATOM 8913 O O . LYS A 1 22 ? -21.732 0.456 -16.091 1.00 0.00 22 LYS A O 19
ATOM 8932 N N . CYS A 1 23 ? -19.727 1.063 -16.894 1.00 0.00 23 CYS A N 19
ATOM 8933 C CA . CYS A 1 23 ? -20.302 1.725 -18.056 1.00 0.00 23 CYS A CA 19
ATOM 8934 C C . CYS A 1 23 ? -21.095 0.770 -18.945 1.00 0.00 23 CYS A C 19
ATOM 8935 O O . CYS A 1 23 ? -22.264 1.011 -19.238 1.00 0.00 23 CYS A O 19
ATOM 8942 N N . LYS A 1 24 ? -20.519 -0.387 -19.329 1.00 0.00 24 LYS A N 19
ATOM 8943 C CA . LYS A 1 24 ? -21.171 -1.303 -20.244 1.00 0.00 24 LYS A CA 19
ATOM 8944 C C . LYS A 1 24 ? -22.428 -1.982 -19.706 1.00 0.00 24 LYS A C 19
ATOM 8945 O O . LYS A 1 24 ? -23.437 -2.046 -20.412 1.00 0.00 24 LYS A O 19
ATOM 8964 N N . LEU A 1 25 ? -22.421 -2.503 -18.458 1.00 0.00 25 LEU A N 19
ATOM 8965 C CA . LEU A 1 25 ? -23.530 -3.323 -17.981 1.00 0.00 25 LEU A CA 19
ATOM 8966 C C . LEU A 1 25 ? -24.445 -2.622 -16.995 1.00 0.00 25 LEU A C 19
ATOM 8967 O O . LEU A 1 25 ? -25.543 -3.100 -16.725 1.00 0.00 25 LEU A O 19
ATOM 8983 N N . ALA A 1 26 ? -24.059 -1.445 -16.461 1.00 0.00 26 ALA A N 19
ATOM 8984 C CA . ALA A 1 26 ? -24.874 -0.802 -15.447 1.00 0.00 26 ALA A CA 19
ATOM 8985 C C . ALA A 1 26 ? -24.871 0.716 -15.567 1.00 0.00 26 ALA A C 19
ATOM 8986 O O . ALA A 1 26 ? -25.331 1.418 -14.667 1.00 0.00 26 ALA A O 19
ATOM 8993 N N . GLY A 1 27 ? -24.377 1.246 -16.705 1.00 0.00 27 GLY A N 19
ATOM 8994 C CA . GLY A 1 27 ? -24.773 2.529 -17.279 1.00 0.00 27 GLY A CA 19
ATOM 8995 C C . GLY A 1 27 ? -25.404 2.327 -18.637 1.00 0.00 27 GLY A C 19
ATOM 8996 O O . GLY A 1 27 ? -26.188 3.140 -19.109 1.00 0.00 27 GLY A O 19
ATOM 9000 N N . GLY A 1 28 ? -25.066 1.206 -19.309 1.00 0.00 28 GLY A N 19
ATOM 9001 C CA . GLY A 1 28 ? -25.622 0.765 -20.584 1.00 0.00 28 GLY A CA 19
ATOM 9002 C C . GLY A 1 28 ? -24.795 1.167 -21.779 1.00 0.00 28 GLY A C 19
ATOM 9003 O O . GLY A 1 28 ? -24.949 0.621 -22.872 1.00 0.00 28 GLY A O 19
ATOM 9007 N N . CYS A 1 29 ? -23.854 2.099 -21.597 1.00 0.00 29 CYS A N 19
ATOM 9008 C CA . CYS A 1 29 ? -23.150 2.792 -22.657 1.00 0.00 29 CYS A CA 19
ATOM 9009 C C . CYS A 1 29 ? -21.899 2.080 -23.162 1.00 0.00 29 CYS A C 19
ATOM 9010 O O . CYS A 1 29 ? -21.306 1.280 -22.439 1.00 0.00 29 CYS A O 19
ATOM 9017 N N . PRO A 1 30 ? -21.436 2.305 -24.386 1.00 0.00 30 PRO A N 19
ATOM 9018 C CA . PRO A 1 30 ? -20.029 2.126 -24.713 1.00 0.00 30 PRO A CA 19
ATOM 9019 C C . PRO A 1 30 ? -19.245 3.326 -24.164 1.00 0.00 30 PRO A C 19
ATOM 9020 O O . PRO A 1 30 ? -19.793 4.428 -24.202 1.00 0.00 30 PRO A O 19
ATOM 9031 N N . PRO A 1 31 ? -18.037 3.230 -23.631 1.00 0.00 31 PRO A N 19
ATOM 9032 C CA . PRO A 1 31 ? -17.330 4.391 -23.097 1.00 0.00 31 PRO A CA 19
ATOM 9033 C C . PRO A 1 31 ? -16.811 5.278 -24.210 1.00 0.00 31 PRO A C 19
ATOM 9034 O O . PRO A 1 31 ? -16.058 6.205 -23.906 1.00 0.00 31 PRO A O 19
ATOM 9045 N N . GLY A 1 1 ? 3.859 -1.582 -1.669 1.00 0.00 1 GLY A N 20
ATOM 9046 C CA . GLY A 1 1 ? 3.913 -0.180 -1.307 1.00 0.00 1 GLY A CA 20
ATOM 9047 C C . GLY A 1 1 ? 5.007 0.547 -2.025 1.00 0.00 1 GLY A C 20
ATOM 9048 O O . GLY A 1 1 ? 4.905 1.741 -2.271 1.00 0.00 1 GLY A O 20
ATOM 9052 N N . PHE A 1 2 ? 6.103 -0.163 -2.338 1.00 0.00 2 PHE A N 20
ATOM 9053 C CA . PHE A 1 2 ? 7.349 0.449 -2.785 1.00 0.00 2 PHE A CA 20
ATOM 9054 C C . PHE A 1 2 ? 7.749 0.072 -4.203 1.00 0.00 2 PHE A C 20
ATOM 9055 O O . PHE A 1 2 ? 8.631 0.689 -4.792 1.00 0.00 2 PHE A O 20
ATOM 9072 N N . LEU A 1 3 ? 7.169 -1.010 -4.760 1.00 0.00 3 LEU A N 20
ATOM 9073 C CA . LEU A 1 3 ? 7.622 -1.583 -6.022 1.00 0.00 3 LEU A CA 20
ATOM 9074 C C . LEU A 1 3 ? 6.518 -1.586 -7.074 1.00 0.00 3 LEU A C 20
ATOM 9075 O O . LEU A 1 3 ? 6.620 -2.262 -8.094 1.00 0.00 3 LEU A O 20
ATOM 9091 N N . ASP A 1 4 ? 5.431 -0.827 -6.826 1.00 0.00 4 ASP A N 20
ATOM 9092 C CA . ASP A 1 4 ? 4.537 -0.255 -7.831 1.00 0.00 4 ASP A CA 20
ATOM 9093 C C . ASP A 1 4 ? 3.735 -1.114 -8.803 1.00 0.00 4 ASP A C 20
ATOM 9094 O O . ASP A 1 4 ? 2.652 -0.719 -9.226 1.00 0.00 4 ASP A O 20
ATOM 9103 N N . ILE A 1 5 ? 4.129 -2.364 -9.078 1.00 0.00 5 ILE A N 20
ATOM 9104 C CA . ILE A 1 5 ? 3.225 -3.386 -9.577 1.00 0.00 5 ILE A CA 20
ATOM 9105 C C . ILE A 1 5 ? 2.302 -3.776 -8.434 1.00 0.00 5 ILE A C 20
ATOM 9106 O O . ILE A 1 5 ? 1.081 -3.873 -8.561 1.00 0.00 5 ILE A O 20
ATOM 9122 N N . ILE A 1 6 ? 2.913 -3.944 -7.245 1.00 0.00 6 ILE A N 20
ATOM 9123 C CA . ILE A 1 6 ? 2.255 -4.249 -5.994 1.00 0.00 6 ILE A CA 20
ATOM 9124 C C . ILE A 1 6 ? 1.339 -3.146 -5.478 1.00 0.00 6 ILE A C 20
ATOM 9125 O O . ILE A 1 6 ? 0.237 -3.438 -5.006 1.00 0.00 6 ILE A O 20
ATOM 9141 N N . LYS A 1 7 ? 1.720 -1.846 -5.554 1.00 0.00 7 LYS A N 20
ATOM 9142 C CA . LYS A 1 7 ? 0.793 -0.786 -5.184 1.00 0.00 7 LYS A CA 20
ATOM 9143 C C . LYS A 1 7 ? -0.150 -0.362 -6.307 1.00 0.00 7 LYS A C 20
ATOM 9144 O O . LYS A 1 7 ? -1.361 -0.381 -6.077 1.00 0.00 7 LYS A O 20
ATOM 9163 N N . ASP A 1 8 ? 0.335 -0.076 -7.538 1.00 0.00 8 ASP A N 20
ATOM 9164 C CA . ASP A 1 8 ? -0.457 0.600 -8.559 1.00 0.00 8 ASP A CA 20
ATOM 9165 C C . ASP A 1 8 ? -0.908 -0.341 -9.668 1.00 0.00 8 ASP A C 20
ATOM 9166 O O . ASP A 1 8 ? -2.092 -0.656 -9.786 1.00 0.00 8 ASP A O 20
ATOM 9175 N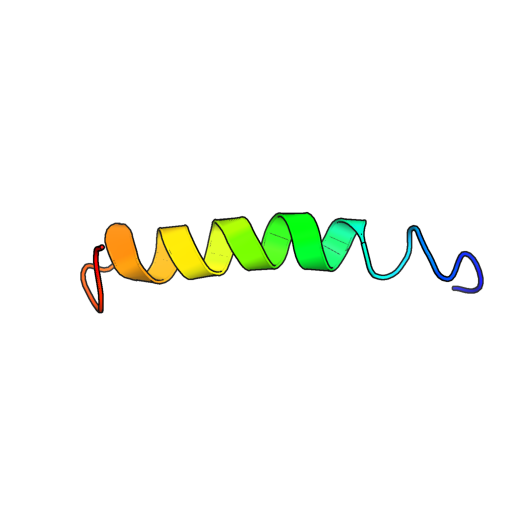 N . THR A 1 9 ? 0.011 -0.804 -10.546 1.00 0.00 9 THR A N 20
ATOM 9176 C CA . THR A 1 9 ? -0.346 -1.383 -11.849 1.00 0.00 9 THR A CA 20
ATOM 9177 C C . THR A 1 9 ? -1.188 -2.644 -11.799 1.00 0.00 9 THR A C 20
ATOM 9178 O O . THR A 1 9 ? -2.082 -2.837 -12.623 1.00 0.00 9 THR A O 20
ATOM 9189 N N . GLY A 1 10 ? -0.975 -3.522 -10.794 1.00 0.00 10 GLY A N 20
ATOM 9190 C CA . GLY A 1 10 ? -1.831 -4.685 -10.563 1.00 0.00 10 GLY A CA 20
ATOM 9191 C C . GLY A 1 10 ? -3.262 -4.352 -10.202 1.00 0.00 10 GLY A C 20
ATOM 9192 O O . GLY A 1 10 ? -4.181 -5.113 -10.485 1.00 0.00 10 GLY A O 20
ATOM 9196 N N . LYS A 1 11 ? -3.500 -3.181 -9.576 1.00 0.00 11 LYS A N 20
ATOM 9197 C CA . LYS A 1 11 ? -4.840 -2.669 -9.335 1.00 0.00 11 LYS A CA 20
ATOM 9198 C C . LYS A 1 11 ? -5.400 -2.052 -10.598 1.00 0.00 11 LYS A C 20
ATOM 9199 O O . LYS A 1 11 ? -6.540 -2.294 -10.979 1.00 0.00 11 LYS A O 20
ATOM 9218 N N . GLU A 1 12 ? -4.564 -1.254 -11.292 1.00 0.00 12 GLU A N 20
ATOM 9219 C CA . GLU A 1 12 ? -4.888 -0.490 -12.483 1.00 0.00 12 GLU A CA 20
ATOM 9220 C C . GLU A 1 12 ? -5.376 -1.374 -13.620 1.00 0.00 12 GLU A C 20
ATOM 9221 O O . GLU A 1 12 ? -6.360 -1.073 -14.292 1.00 0.00 12 GLU A O 20
ATOM 9233 N N . PHE A 1 13 ? -4.758 -2.558 -13.808 1.00 0.00 13 PHE A N 20
ATOM 9234 C CA . PHE A 1 13 ? -5.219 -3.556 -14.757 1.00 0.00 13 PHE A CA 20
ATOM 9235 C C . PHE A 1 13 ? -6.671 -3.990 -14.520 1.00 0.00 13 PHE A C 20
ATOM 9236 O O . PHE A 1 13 ? -7.496 -3.952 -15.432 1.00 0.00 13 PHE A O 20
ATOM 9253 N N . ALA A 1 14 ? -7.035 -4.335 -13.268 1.00 0.00 14 ALA A N 20
ATOM 9254 C CA . ALA A 1 14 ? -8.397 -4.660 -12.892 1.00 0.00 14 ALA A CA 20
ATOM 9255 C C . ALA A 1 14 ? -9.352 -3.470 -12.958 1.00 0.00 14 ALA A C 20
ATOM 9256 O O . ALA A 1 14 ? -10.448 -3.562 -13.507 1.00 0.00 14 ALA A O 20
ATOM 9263 N N . VAL A 1 15 ? -8.936 -2.297 -12.436 1.00 0.00 15 VAL A N 20
ATOM 9264 C CA . VAL A 1 15 ? -9.715 -1.065 -12.410 1.00 0.00 15 VAL A CA 20
ATOM 9265 C C . VAL A 1 15 ? -10.060 -0.569 -13.805 1.00 0.00 15 VAL A C 20
ATOM 9266 O O . VAL A 1 15 ? -11.192 -0.169 -14.067 1.00 0.00 15 VAL A O 20
ATOM 9279 N N . LYS A 1 16 ? -9.119 -0.635 -14.767 1.00 0.00 16 LYS A N 20
ATOM 9280 C CA . LYS A 1 16 ? -9.357 -0.309 -16.163 1.00 0.00 16 LYS A CA 20
ATOM 9281 C C . LYS A 1 16 ? -10.432 -1.178 -16.803 1.00 0.00 16 LYS A C 20
ATOM 9282 O O . LYS A 1 16 ? -11.338 -0.685 -17.480 1.00 0.00 16 LYS A O 20
ATOM 9301 N N . ILE A 1 17 ? -10.382 -2.505 -16.553 1.00 0.00 17 ILE A N 20
ATOM 9302 C CA . ILE A 1 17 ? -11.392 -3.449 -17.002 1.00 0.00 17 ILE A CA 20
ATOM 9303 C C . ILE A 1 17 ? -12.741 -3.158 -16.362 1.00 0.00 17 ILE A C 20
ATOM 9304 O O . ILE A 1 17 ? -13.741 -3.030 -17.061 1.00 0.00 17 ILE A O 20
ATOM 9320 N N . LEU A 1 18 ? -12.800 -2.948 -15.030 1.00 0.00 18 LEU A N 20
ATOM 9321 C CA . LEU A 1 18 ? -14.018 -2.605 -14.309 1.00 0.00 18 LEU A CA 20
ATOM 9322 C C . LEU A 1 18 ? -14.641 -1.289 -14.756 1.00 0.00 18 LEU A C 20
ATOM 9323 O O . LEU A 1 18 ? -15.854 -1.186 -14.932 1.00 0.00 18 LEU A O 20
ATOM 9339 N N . ASN A 1 19 ? -13.816 -0.250 -14.998 1.00 0.00 19 ASN A N 20
ATOM 9340 C CA . ASN A 1 19 ? -14.241 1.047 -15.490 1.00 0.00 19 ASN A CA 20
ATOM 9341 C C . ASN A 1 19 ? -14.918 0.948 -16.861 1.00 0.00 19 ASN A C 20
ATOM 9342 O O . ASN A 1 19 ? -15.980 1.535 -17.079 1.00 0.00 19 ASN A O 20
ATOM 9353 N N . ASN A 1 20 ? -14.346 0.163 -17.796 1.00 0.00 20 ASN A N 20
ATOM 9354 C CA . ASN A 1 20 ? -14.972 -0.141 -19.074 1.00 0.00 20 ASN A CA 20
ATOM 9355 C C . ASN A 1 20 ? -16.215 -1.035 -18.928 1.00 0.00 20 ASN A C 20
ATOM 9356 O O . ASN A 1 20 ? -17.280 -0.772 -19.484 1.00 0.00 20 ASN A O 20
ATOM 9367 N N . LEU A 1 21 ? -16.132 -2.112 -18.123 1.00 0.00 21 LEU A N 20
ATOM 9368 C CA . LEU A 1 21 ? -17.219 -3.060 -17.937 1.00 0.00 21 LEU A CA 20
ATOM 9369 C C . LEU A 1 21 ? -18.467 -2.446 -17.333 1.00 0.00 21 LEU A C 20
ATOM 9370 O O . LEU A 1 21 ? -19.567 -2.706 -17.815 1.00 0.00 21 LEU A O 20
ATOM 9386 N N . LYS A 1 22 ? -18.348 -1.565 -16.315 1.00 0.00 22 LYS A N 20
ATOM 9387 C CA . LYS A 1 22 ? -19.489 -0.866 -15.737 1.00 0.00 22 LYS A CA 20
ATOM 9388 C C . LYS A 1 22 ? -20.235 0.009 -16.737 1.00 0.00 22 LYS A C 20
ATOM 9389 O O . LYS A 1 22 ? -21.459 0.111 -16.696 1.00 0.00 22 LYS A O 20
ATOM 9408 N N . CYS A 1 23 ? -19.524 0.620 -17.712 1.00 0.00 23 CYS A N 20
ATOM 9409 C CA . CYS A 1 23 ? -20.148 1.343 -18.810 1.00 0.00 23 CYS A CA 20
ATOM 9410 C C . CYS A 1 23 ? -21.022 0.456 -19.678 1.00 0.00 23 CYS A C 20
ATOM 9411 O O . CYS A 1 23 ? -22.144 0.814 -20.026 1.00 0.00 23 CYS A O 20
ATOM 9418 N N . LYS A 1 24 ? -20.530 -0.745 -20.040 1.00 0.00 24 LYS A N 20
ATOM 9419 C CA . LYS A 1 24 ? -21.290 -1.669 -20.857 1.00 0.00 24 LYS A CA 20
ATOM 9420 C C . LYS A 1 24 ? -22.393 -2.413 -20.097 1.00 0.00 24 LYS A C 20
ATOM 9421 O O . LYS A 1 24 ? -23.510 -2.564 -20.595 1.00 0.00 24 LYS A O 20
ATOM 9440 N N . LEU A 1 25 ? -22.107 -2.948 -18.891 1.00 0.00 25 LEU A N 20
ATOM 9441 C CA . LEU A 1 25 ? -23.056 -3.756 -18.136 1.00 0.00 25 LEU A CA 20
ATOM 9442 C C . LEU A 1 25 ? -24.147 -2.960 -17.443 1.00 0.00 25 LEU A C 20
ATOM 9443 O O . LEU A 1 25 ? -25.304 -3.367 -17.461 1.00 0.00 25 LEU A O 20
ATOM 9459 N N . ALA A 1 26 ? -23.826 -1.789 -16.849 1.00 0.00 26 ALA A N 20
ATOM 9460 C CA . ALA A 1 26 ? -24.811 -1.004 -16.129 1.00 0.00 26 ALA A CA 20
ATOM 9461 C C . ALA A 1 26 ? -25.356 0.125 -16.989 1.00 0.00 26 ALA A C 20
ATOM 9462 O O . ALA A 1 26 ? -26.272 0.837 -16.596 1.00 0.00 26 ALA A O 20
ATOM 9469 N N . GLY A 1 27 ? -24.823 0.293 -18.219 1.00 0.00 27 GLY A N 20
ATOM 9470 C CA . GLY A 1 27 ? -25.377 1.200 -19.219 1.00 0.00 27 GLY A CA 20
ATOM 9471 C C . GLY A 1 27 ? -25.036 2.653 -19.040 1.00 0.00 27 GLY A C 20
ATOM 9472 O O . GLY A 1 27 ? -25.500 3.498 -19.795 1.00 0.00 27 GLY A O 20
ATOM 9476 N N . GLY A 1 28 ? -24.193 2.993 -18.048 1.00 0.00 28 GLY A N 20
ATOM 9477 C CA . GLY A 1 28 ? -23.986 4.378 -17.624 1.00 0.00 28 GLY A CA 20
ATOM 9478 C C . GLY A 1 28 ? -23.086 5.228 -18.480 1.00 0.00 28 GLY A C 20
ATOM 9479 O O . GLY A 1 28 ? -22.926 6.411 -18.205 1.00 0.00 28 GLY A O 20
ATOM 9483 N N . CYS A 1 29 ? -22.469 4.649 -19.527 1.00 0.00 29 CYS A N 20
ATOM 9484 C CA . CYS A 1 29 ? -21.540 5.352 -20.408 1.00 0.00 29 CYS A CA 20
ATOM 9485 C C . CYS A 1 29 ? -21.011 4.481 -21.555 1.00 0.00 29 CYS A C 20
ATOM 9486 O O . CYS A 1 29 ? -19.810 4.547 -21.817 1.00 0.00 29 CYS A O 20
ATOM 9493 N N . PRO A 1 30 ? -21.762 3.606 -22.237 1.00 0.00 30 PRO A N 20
ATOM 9494 C CA . PRO A 1 30 ? -21.201 2.715 -23.256 1.00 0.00 30 PRO A CA 20
ATOM 9495 C C . PRO A 1 30 ? -20.472 3.431 -24.409 1.00 0.00 30 PRO A C 20
ATOM 9496 O O . PRO A 1 30 ? -21.109 4.269 -25.046 1.00 0.00 30 PRO A O 20
ATOM 9507 N N . PRO A 1 31 ? -19.211 3.168 -24.754 1.00 0.00 31 PRO A N 20
ATOM 9508 C CA . PRO A 1 31 ? -18.528 3.890 -25.826 1.00 0.00 31 PRO A CA 20
ATOM 9509 C C . PRO A 1 31 ? -19.032 3.439 -27.182 1.00 0.00 31 PRO A C 20
ATOM 9510 O O . PRO A 1 31 ? -18.394 3.771 -28.181 1.00 0.00 31 PRO A O 20
#

Foldseek 3Di:
DPPDCVPPVVVVVVVVVVVQVCCVPVVPPHD

Sequence (31 aa):
GFLDIIKDTGKEFAVKILNNLKCKLAGGCPPGFLDIIKDTGKEFAVKILNNLKCKLAGGCPPGFLDIIKDTGKEFAVKILNNLKCKLAGGCPPGFLDIIKDTGKEFAVKILNNLKCKLAGGCPPGFLDIIKDTGKEFAVKILNNLKCKLAGGCPPGFLDIIKDTGKEFAVKILNNLKCKLAGGCPPGFLDIIKDTGKEFAVKILNNLKCKLAGGCPPGFLDIIKDTGKEFAVKILNNLKCKLAGGCPPGFLDIIKDTGKEFAVKILNNLKCKLAGGCPPGFLDIIKDTGKEFAVKILNNLKCKLAGGCPPGFLDIIKDTGKEFAVKILNNLKCKLAGGCPPGFLDIIKDTGKEFAVKILNNLKCKLAGGCPPGFLDIIKDTGKEFAVKILNNLKCKLAGGCPPGFLDIIKDTGKEFAVKILNNLKCKLAGGCPPGFLDIIKDTGKEFAVKILNNLKCKLAGGCPPGFLDIIKDTGKEFAVKILNNLKCKLAGGCPPGFLDIIKDTGKEFAVKILNNLKCKLAGGCPPGFLDIIKDTGKEFAVKILNNLKCKLAGGCPPGFLDIIKDTGKEFAVKILNNLKCKLAGGCPPGFLDIIKDTGKEFAVKILNNLKCKLAGGCPP

Nearest PDB structures (foldseek):
  7p4x-assembly1_A  TM=8.942E-01  e=2.912E-04  Aquarana catesbeiana
  7p4x-assembly1_A  TM=1.033E+00  e=1.210E-04  Aquarana catesbeiana

Radius of gyration: 12.43 Å; Cα contacts (8 Å, |Δi|>4): 13; chains: 1; bounding box: 33×9×26 Å